Protein AF-A0A485M7D5-F1 (afdb_monomer_lite)

Radius of gyration: 43.06 Å; chains: 1; bounding box: 89×62×112 Å

InterPro domains:
  IPR012854 Copper amine oxidase-like, N-terminal [PF07833] (270-375)
  IPR036582 Copper amine oxidase-like, N-terminal domain superfamily [G3DSA:3.30.457.10] (289-365)
  IPR036582 Copper amine oxidase-like, N-terminal domain superfamily [SSF55383] (266-307)
  IPR036582 Copper amine oxidase-like, N-terminal domain superfamily [SSF55383] (311-369)

Organism: NCBI:txid1263854

Sequence (377 aa):
MAVSSGQEIPPELRELLVFFVEAVPGQYFTTSLINQRVTFSLDQEGLEDVLLQILQKIKNEDERFAELIAGLLAAYAPGEDKADIKREILDSLEKSIQDGSFNESEDEIQELLKNVTINQLSYEIPLLPGGESEFNLDLALDTGGGAAASEAEAWRGGVKVKALTSGPSDNRTGAYTIVFDIQDDKNLIIEGQVNGKYRQTDKDANSDFRVRVLANDSTGANTFLKLLLEGQSEVKAEQNLQINIPVLTETNSVNLVDYLKKPSGISVLVDGLPVYFDVEPFIKDDRTMVPLRNLAETFGCEVTWTEPGRIDLNREDISITMYIDNPVYTAGGIEKTLDVPPFIKDGRTMVPLRFIAEEFDCQVEYEETTETVFISR

Foldseek 3Di:
DDPPQDPDPPPLNVVLVVLLVVLQDCVQWDADPVQQKIKGKDFQVSVLSSVLSSLVSCLVPVLVNLLSVLVVVCVVDPPDDSVVSSVVSSVVSVVCVVVVVSPNDSVSSCVVCVFKGWHMWMWMDGNDAFAKIKTKTKMWGWPCPDPPNPPDWIKTWIKIKIKIWGGHPQWIKIKIKIWIWMDTPQFKIKTKMKIKIWIHHSFKIKMKMWIWIWIAGNVNPGTPDTDIDIDMDMDGDPPPPPPPPDDDDPVRDDDVVVVPPQDDAAWEDEANHTQDAPDDWDDDPNFTKGQPCSLLVVVVWDWDADPPFWIWTDDPQWTKIFGAPAQWIAIPNDIDGFPGGWHDDPNGTIGGPVVSLVSSVWDWDADPVSSYIYIYD

pLDDT: mean 87.75, std 13.01, range [25.27, 98.62]

Secondary structure (DSSP, 8-state):
----S--PPPHHHHHHHHHHHHTS-GGGEEEETTTTEEEEEE-HHHHHHHHHHHHHHHHHTHHHHHHHHHHHHHHHSTTS-HHHHHHHHHHHHHHHHHHT-S--SHHHHHHHHTTEEEEEEEEEEESSTTPPEEEEEEEEEE-TTSTTTTTSPPEEEEEEEEEEEES-TTEEEEEEEEEEEEEETTSEEEEEEEEEEEEEESSEEEEEEEEEEEEEETTSS-EEEEEEEEEEEEEE--TT-----PPP-TTT---HHHHH-PPSS-EEEETTEEPP-SS--EEETTEEEEEHHHHHHHTT-EEEEETTTEEEEEETTEEEEEETT--EEEETTEEEE-SS--EEETTEEEEEHHHHHHHTT-EEEEETTTTEEEEE-

Structure (mmCIF, N/CA/C/O backbone):
data_AF-A0A485M7D5-F1
#
_entry.id   AF-A0A485M7D5-F1
#
loop_
_atom_site.group_PDB
_atom_site.id
_atom_site.type_symbol
_atom_site.label_atom_id
_atom_site.label_alt_id
_atom_site.label_comp_id
_atom_site.label_asym_id
_atom_site.label_entity_id
_atom_site.label_seq_id
_atom_site.pdbx_PDB_ins_code
_atom_site.Cartn_x
_atom_site.Cartn_y
_atom_site.Cartn_z
_atom_site.occupancy
_atom_site.B_iso_or_equiv
_atom_site.auth_seq_id
_atom_site.auth_comp_id
_atom_site.auth_asym_id
_atom_site.auth_atom_id
_atom_site.pdbx_PDB_model_num
ATOM 1 N N . MET A 1 1 ? 12.740 -6.560 -7.962 1.00 30.94 1 MET A N 1
ATOM 2 C CA . MET A 1 1 ? 11.500 -5.776 -7.792 1.00 30.94 1 MET A CA 1
ATOM 3 C C . MET A 1 1 ? 11.787 -4.383 -8.300 1.00 30.94 1 MET A C 1
ATOM 5 O O . MET A 1 1 ? 12.737 -3.774 -7.826 1.00 30.94 1 MET A O 1
ATOM 9 N N . ALA A 1 2 ? 11.079 -3.963 -9.346 1.00 25.27 2 ALA A N 1
ATOM 10 C CA . ALA A 1 2 ? 11.296 -2.678 -9.991 1.00 25.27 2 ALA A CA 1
ATOM 11 C C . ALA A 1 2 ? 11.008 -1.544 -9.001 1.00 25.27 2 ALA A C 1
ATOM 13 O O . ALA A 1 2 ? 9.957 -1.523 -8.365 1.00 25.27 2 ALA A O 1
ATOM 14 N N . VAL A 1 3 ? 11.960 -0.624 -8.873 1.00 30.22 3 VAL A N 1
ATOM 15 C CA . VAL A 1 3 ? 11.760 0.671 -8.227 1.00 30.22 3 VAL A CA 1
ATOM 16 C C . VAL A 1 3 ? 10.792 1.437 -9.125 1.00 30.22 3 VAL A C 1
ATOM 18 O O . VAL A 1 3 ? 11.194 1.977 -10.153 1.00 30.22 3 VAL A O 1
ATOM 21 N N . SER A 1 4 ? 9.500 1.416 -8.800 1.00 32.56 4 SER A N 1
ATOM 22 C CA . SER A 1 4 ? 8.527 2.277 -9.464 1.00 32.56 4 SER A CA 1
ATOM 23 C C . SER A 1 4 ? 8.805 3.711 -9.026 1.00 32.56 4 SER A C 1
ATOM 25 O O . SER A 1 4 ? 8.517 4.097 -7.891 1.00 32.56 4 SER A O 1
ATOM 27 N N . SER A 1 5 ? 9.408 4.482 -9.926 1.00 35.56 5 SER A N 1
ATOM 28 C CA . SER A 1 5 ? 9.429 5.940 -9.898 1.00 35.56 5 SER A CA 1
ATOM 29 C C . SER A 1 5 ? 8.033 6.460 -9.553 1.00 35.56 5 SER A C 1
ATOM 31 O O . SER A 1 5 ? 7.108 6.211 -10.318 1.00 35.56 5 SER A O 1
ATOM 33 N N . GLY A 1 6 ? 7.885 7.121 -8.401 1.00 44.31 6 GLY A N 1
ATOM 34 C CA . GLY A 1 6 ? 6.655 7.797 -7.983 1.00 44.31 6 GLY A CA 1
ATOM 35 C C . GLY A 1 6 ? 5.391 6.950 -8.132 1.00 44.31 6 GLY A C 1
ATOM 36 O O . GLY A 1 6 ? 4.642 7.141 -9.084 1.00 44.31 6 GLY A O 1
ATOM 37 N N . GLN A 1 7 ? 5.106 6.054 -7.183 1.00 47.12 7 GLN A N 1
ATOM 38 C CA . GLN A 1 7 ? 3.727 5.589 -7.012 1.00 47.12 7 GLN A CA 1
ATOM 39 C C . GLN A 1 7 ? 2.888 6.772 -6.520 1.00 47.12 7 GLN A C 1
ATOM 41 O O . GLN A 1 7 ? 2.667 6.960 -5.325 1.00 47.12 7 GLN A O 1
ATOM 46 N N . GLU A 1 8 ? 2.460 7.616 -7.456 1.00 60.25 8 GLU A N 1
ATOM 47 C CA . GLU A 1 8 ? 1.263 8.405 -7.248 1.00 60.25 8 GLU A CA 1
ATOM 48 C C . GLU A 1 8 ? 0.130 7.432 -6.930 1.00 60.25 8 GLU A C 1
ATOM 50 O O . GLU A 1 8 ? 0.004 6.379 -7.558 1.00 60.25 8 GLU A O 1
ATOM 55 N N . ILE A 1 9 ? -0.677 7.782 -5.928 1.00 69.75 9 ILE A N 1
ATOM 56 C CA . ILE A 1 9 ? -1.937 7.091 -5.657 1.00 69.75 9 ILE A CA 1
ATOM 57 C C . ILE A 1 9 ? -2.686 7.010 -6.996 1.00 69.75 9 ILE A C 1
ATOM 59 O O . ILE A 1 9 ? -2.906 8.082 -7.586 1.00 69.75 9 ILE A O 1
ATOM 63 N N . PRO A 1 10 ? -3.037 5.796 -7.476 1.00 80.50 10 PRO A N 1
ATOM 64 C CA . PRO A 1 10 ? -3.743 5.625 -8.737 1.00 80.50 10 PRO A CA 1
ATOM 65 C C . PRO A 1 10 ? -4.962 6.547 -8.793 1.00 80.50 10 PRO A C 1
ATOM 67 O O . PRO A 1 10 ? -5.616 6.726 -7.757 1.00 80.50 10 PRO A O 1
ATOM 70 N N . PRO A 1 11 ? -5.277 7.144 -9.953 1.00 84.81 11 PRO A N 1
ATOM 71 C CA . PRO A 1 11 ? -6.427 8.033 -10.086 1.00 84.81 11 PRO A CA 1
ATOM 72 C C . PRO A 1 11 ? -7.719 7.418 -9.536 1.00 84.81 11 PRO A C 1
ATOM 74 O O . PRO A 1 11 ? -8.455 8.083 -8.818 1.00 84.81 11 PRO A O 1
ATOM 77 N N . GLU A 1 12 ? -7.942 6.127 -9.773 1.00 85.81 12 GLU A N 1
ATOM 78 C CA . GLU A 1 12 ? -9.115 5.383 -9.311 1.00 85.81 12 GLU A CA 1
ATOM 79 C C . GLU A 1 12 ? -9.187 5.329 -7.779 1.00 85.81 12 GLU A C 1
ATOM 81 O O . GLU A 1 12 ? -10.236 5.587 -7.188 1.00 85.81 12 GLU A O 1
ATOM 86 N N . LEU A 1 13 ? -8.054 5.064 -7.116 1.00 88.06 13 LEU A N 1
ATOM 87 C CA . LEU A 1 13 ? -7.975 5.062 -5.655 1.00 88.06 13 LEU A CA 1
ATOM 88 C C . LEU A 1 13 ? -8.154 6.476 -5.088 1.00 88.06 13 LEU A C 1
ATOM 90 O O . LEU A 1 13 ? -8.776 6.650 -4.044 1.00 88.06 13 LEU A O 1
ATOM 94 N N . ARG A 1 14 ? -7.638 7.499 -5.777 1.00 89.62 14 ARG A N 1
ATOM 95 C CA . ARG A 1 14 ? -7.794 8.902 -5.376 1.00 89.62 14 ARG A CA 1
ATOM 96 C C . ARG A 1 14 ? -9.259 9.329 -5.399 1.00 89.62 14 ARG A C 1
ATOM 98 O O . ARG A 1 14 ? -9.724 9.894 -4.416 1.00 89.62 14 ARG A O 1
ATOM 105 N N . GLU A 1 15 ? -9.976 9.041 -6.479 1.00 92.31 15 GLU A N 1
ATOM 106 C CA . GLU A 1 15 ? -11.398 9.381 -6.604 1.00 92.31 15 GLU A CA 1
ATOM 107 C C . GLU A 1 15 ? -12.261 8.622 -5.585 1.00 92.31 15 GLU A C 1
ATOM 109 O O . GLU A 1 15 ? -13.175 9.200 -4.996 1.00 92.31 15 GLU A O 1
ATOM 114 N N . LEU A 1 16 ? -11.932 7.357 -5.294 1.00 94.25 16 LEU A N 1
ATOM 115 C CA . LEU A 1 16 ? -12.602 6.598 -4.236 1.00 94.25 16 LEU A CA 1
ATOM 116 C C . LEU A 1 16 ? -12.363 7.205 -2.842 1.00 94.25 16 LEU A C 1
ATOM 118 O O . LEU A 1 16 ? -13.292 7.323 -2.046 1.00 94.25 16 LEU A O 1
ATOM 122 N N . LEU A 1 17 ? -11.135 7.639 -2.543 1.00 92.25 17 LEU A N 1
ATOM 123 C CA . LEU A 1 17 ? -10.840 8.338 -1.289 1.00 92.25 17 LEU A CA 1
ATOM 124 C C . LEU A 1 17 ? -11.598 9.666 -1.191 1.00 92.25 17 LEU A C 1
ATOM 126 O O . LEU A 1 17 ? -12.118 9.984 -0.126 1.00 92.25 17 LEU A O 1
ATOM 130 N N . VAL A 1 18 ? -11.702 10.419 -2.291 1.00 94.31 18 VAL A N 1
ATOM 131 C CA . VAL A 1 18 ? -12.510 11.647 -2.345 1.00 94.31 18 VAL A CA 1
ATOM 132 C C . VAL A 1 18 ? -13.977 11.338 -2.045 1.00 94.31 18 VAL A C 1
ATOM 134 O O . VAL A 1 18 ? -14.566 12.016 -1.209 1.00 94.31 18 VAL A O 1
ATOM 137 N N . PHE A 1 19 ? -14.543 10.280 -2.634 1.00 96.62 19 PHE A N 1
ATOM 138 C CA . PHE A 1 19 ? -15.914 9.846 -2.351 1.00 96.62 19 PHE A CA 1
ATOM 139 C C . PHE A 1 19 ? -16.151 9.583 -0.854 1.00 96.62 19 PHE A C 1
ATOM 141 O O . PHE A 1 19 ? -17.161 10.026 -0.312 1.00 96.62 19 PHE A O 1
ATOM 148 N N . PHE A 1 20 ? -15.219 8.922 -0.160 1.00 94.75 20 PHE A N 1
ATOM 149 C CA . PHE A 1 20 ? -15.346 8.698 1.284 1.00 94.75 20 PHE A CA 1
ATOM 150 C C . PHE A 1 20 ? -15.142 9.971 2.109 1.00 94.75 20 PHE A C 1
ATOM 152 O O . PHE A 1 20 ? -15.883 10.202 3.059 1.00 94.75 20 PHE A O 1
ATOM 159 N N . VAL A 1 21 ? -14.182 10.825 1.744 1.00 93.50 21 VAL A N 1
ATOM 160 C CA . VAL A 1 21 ? -13.937 12.097 2.446 1.00 93.50 21 VAL A CA 1
ATOM 161 C C . VAL A 1 21 ? -15.130 13.046 2.318 1.00 93.50 21 VAL A C 1
ATOM 163 O O . VAL A 1 21 ? -15.457 13.735 3.279 1.00 93.50 21 VAL A O 1
ATOM 166 N N . GLU A 1 22 ? -15.821 13.056 1.175 1.00 95.31 22 GLU A N 1
ATOM 167 C CA . GLU A 1 22 ? -17.064 13.817 0.979 1.00 95.31 22 GLU A CA 1
ATOM 168 C C . GLU A 1 22 ? -18.183 13.415 1.954 1.00 95.31 22 GLU A C 1
ATOM 170 O O . GLU A 1 22 ? -19.065 14.229 2.221 1.00 95.31 22 GLU A O 1
ATOM 175 N N . ALA A 1 23 ? -18.171 12.178 2.462 1.00 95.44 23 ALA A N 1
ATOM 176 C CA . ALA A 1 23 ? -19.153 11.701 3.434 1.00 95.44 23 ALA A CA 1
ATOM 177 C C . ALA A 1 23 ? -18.839 12.151 4.869 1.00 95.44 23 ALA A C 1
ATOM 179 O O . ALA A 1 23 ? -19.713 12.090 5.726 1.00 95.44 23 ALA A O 1
ATOM 180 N N . VAL A 1 24 ? -17.611 12.597 5.154 1.00 95.75 24 VAL A N 1
ATOM 181 C CA . VAL A 1 24 ? -17.191 12.953 6.513 1.00 95.75 24 VAL A CA 1
ATOM 182 C C . VAL A 1 24 ? -17.796 14.305 6.911 1.00 95.75 24 VAL A C 1
ATOM 184 O O . VAL A 1 24 ? -17.495 15.321 6.273 1.00 95.75 24 VAL A O 1
ATOM 187 N N . PRO A 1 25 ? -18.592 14.381 7.995 1.00 94.75 25 PRO A N 1
ATOM 188 C CA . PRO A 1 25 ? -19.154 15.644 8.456 1.00 94.75 25 PRO A CA 1
ATOM 189 C C . PRO A 1 25 ? -18.083 16.684 8.797 1.00 94.75 25 PRO A C 1
ATOM 191 O O . PRO A 1 25 ? -17.085 16.403 9.462 1.00 94.75 25 PRO A O 1
ATOM 194 N N . GLY A 1 26 ? -18.331 17.936 8.402 1.00 93.75 26 GLY A N 1
ATOM 195 C CA . GLY A 1 26 ? -17.381 19.039 8.593 1.00 93.75 26 GLY A CA 1
ATOM 196 C C . GLY A 1 26 ? -16.982 19.300 10.051 1.00 93.75 26 GLY A C 1
ATOM 197 O O . GLY A 1 26 ? -15.924 19.870 10.292 1.00 93.75 26 GLY A O 1
ATOM 198 N N . GLN A 1 27 ? -17.792 18.863 11.022 1.00 94.81 27 GLN A N 1
ATOM 199 C CA . GLN A 1 27 ? -17.518 19.022 12.456 1.00 94.81 27 GLN A CA 1
ATOM 200 C C . GLN A 1 27 ? -16.266 18.273 12.933 1.00 94.81 27 GLN A C 1
ATOM 202 O O . GLN A 1 27 ? -15.655 18.679 13.918 1.00 94.81 27 GLN A O 1
ATOM 207 N N . TYR A 1 28 ? -15.852 17.229 12.209 1.00 95.94 28 TYR A N 1
ATOM 208 C CA . TYR A 1 28 ? -14.642 16.459 12.509 1.00 95.94 28 TYR A CA 1
ATOM 209 C C . TYR A 1 28 ? -13.368 17.105 11.959 1.00 95.94 28 TYR A C 1
ATOM 211 O O . TYR A 1 28 ? -12.268 16.606 12.199 1.00 95.94 28 TYR A O 1
ATOM 219 N N . PHE A 1 29 ? -13.499 18.231 11.251 1.00 94.88 29 PHE A N 1
ATOM 220 C CA . PHE A 1 29 ? -12.386 19.038 10.776 1.00 94.88 29 PHE A CA 1
ATOM 221 C C . PHE A 1 29 ? -12.318 20.356 11.539 1.00 94.88 29 PHE A C 1
ATOM 223 O O . PHE A 1 29 ? -13.269 21.133 11.599 1.00 94.88 29 PHE A O 1
ATOM 230 N N . THR A 1 30 ? -11.140 20.666 12.063 1.00 93.62 30 THR A N 1
ATOM 231 C CA . THR A 1 30 ? -10.853 21.961 12.678 1.00 93.62 30 THR A CA 1
ATOM 232 C C . THR A 1 30 ? -9.714 22.639 11.936 1.00 93.62 30 THR A C 1
ATOM 234 O O . THR A 1 30 ? -8.762 21.999 11.498 1.00 93.62 30 THR A O 1
ATOM 237 N N . THR A 1 31 ? -9.813 23.955 11.754 1.00 92.69 31 THR A N 1
ATOM 238 C CA . THR A 1 31 ? -8.744 24.759 11.153 1.00 92.69 31 THR A CA 1
ATOM 239 C C . THR A 1 31 ? -8.279 25.795 12.160 1.00 92.69 31 THR A C 1
ATOM 241 O O . THR A 1 31 ? -9.057 26.630 12.616 1.00 92.69 31 THR A O 1
ATOM 244 N N . SER A 1 32 ? -6.991 25.774 12.485 1.00 87.31 32 SER A N 1
ATOM 245 C CA . SER A 1 32 ? -6.357 26.778 13.330 1.00 87.31 32 SER A CA 1
ATOM 246 C C . SER A 1 32 ? -5.472 27.676 12.471 1.00 87.31 32 SER A C 1
ATOM 248 O O . SER A 1 32 ? -4.397 27.264 12.038 1.00 87.31 32 SER A O 1
ATOM 250 N N . LEU A 1 33 ? -5.881 28.934 12.288 1.00 85.69 33 LEU A N 1
ATOM 251 C CA . LEU A 1 33 ? -5.081 29.941 11.576 1.00 85.69 33 LEU A CA 1
ATOM 252 C C . LEU A 1 33 ? -3.846 30.393 12.372 1.00 85.69 33 LEU A C 1
ATOM 254 O O . LEU A 1 33 ? -2.847 30.774 11.773 1.00 85.69 33 LEU A O 1
ATOM 258 N N . ILE A 1 34 ? -3.895 30.325 13.708 1.00 81.31 34 ILE A N 1
ATOM 259 C CA . ILE A 1 34 ? -2.766 30.688 14.584 1.00 81.31 34 ILE A CA 1
ATOM 260 C C . ILE A 1 34 ? -1.639 29.665 14.419 1.00 81.31 34 ILE A C 1
ATOM 262 O O . ILE A 1 34 ? -0.507 30.026 14.110 1.00 81.31 34 ILE A O 1
ATOM 266 N N . ASN A 1 35 ? -1.978 28.382 14.560 1.00 79.44 35 ASN A N 1
ATOM 267 C CA . ASN A 1 35 ? -1.026 27.277 14.405 1.00 79.44 35 ASN A CA 1
ATOM 268 C C . ASN A 1 35 ? -0.817 26.853 12.940 1.00 79.44 35 ASN A C 1
ATOM 270 O O . ASN A 1 35 ? -0.003 25.976 12.681 1.00 79.44 35 ASN A O 1
ATOM 274 N N . GLN A 1 36 ? -1.550 27.460 12.000 1.00 89.19 36 GLN A N 1
ATOM 275 C CA . GLN A 1 36 ? -1.544 27.160 10.565 1.00 89.19 36 GLN A CA 1
ATOM 276 C C . GLN A 1 36 ? -1.719 25.665 10.252 1.00 89.19 36 GLN A C 1
ATOM 278 O O . GLN A 1 36 ? -0.947 25.088 9.487 1.00 89.19 36 GLN A O 1
ATOM 283 N N . ARG A 1 37 ? -2.727 25.031 10.859 1.00 90.88 37 ARG A N 1
ATOM 284 C CA . ARG A 1 37 ? -2.991 23.588 10.740 1.00 90.88 37 ARG A CA 1
ATOM 285 C C . ARG A 1 37 ? -4.462 23.293 10.479 1.00 90.88 37 ARG A C 1
ATOM 287 O O . ARG A 1 37 ? -5.333 24.027 10.954 1.00 90.88 37 ARG A O 1
ATOM 294 N N . VAL A 1 38 ? -4.704 22.199 9.766 1.00 93.69 38 VAL A N 1
ATOM 295 C CA . VAL A 1 38 ? -5.996 21.513 9.680 1.00 93.69 38 VAL A CA 1
ATOM 296 C C . VAL A 1 38 ? -5.872 20.209 10.453 1.00 93.69 38 VAL A C 1
ATOM 298 O O . VAL A 1 38 ? -4.918 19.464 10.239 1.00 93.69 38 VAL A O 1
ATOM 301 N N . THR A 1 39 ? -6.829 19.937 11.330 1.00 94.94 39 THR A N 1
ATOM 302 C CA . THR A 1 39 ? -6.888 18.707 12.117 1.00 94.94 39 THR A CA 1
ATOM 303 C C . THR A 1 39 ? -8.189 17.991 11.810 1.00 94.94 39 THR A C 1
ATOM 305 O O . THR A 1 39 ? -9.265 18.549 12.015 1.00 94.94 39 THR A O 1
ATOM 308 N N . PHE A 1 40 ? -8.076 16.756 11.342 1.00 96.00 40 PHE A N 1
ATOM 309 C CA . PHE A 1 40 ? -9.155 15.779 11.348 1.00 96.00 40 PHE A CA 1
ATOM 310 C C . PHE A 1 40 ? -9.090 14.989 12.656 1.00 96.00 40 PHE A C 1
ATOM 312 O O . PHE A 1 40 ? -7.995 14.576 13.045 1.00 96.00 40 PHE A O 1
ATOM 319 N N . SER A 1 41 ? -10.215 14.794 13.343 1.00 96.62 41 SER A N 1
ATOM 320 C CA . SER A 1 41 ? -10.257 14.010 14.581 1.00 96.62 41 SER A CA 1
ATOM 321 C C . SER A 1 41 ? -11.582 13.275 14.741 1.00 96.62 41 SER A C 1
ATOM 323 O O . SER A 1 41 ? -12.635 13.894 14.625 1.00 96.62 41 SER A O 1
ATOM 325 N N . LEU A 1 42 ? -11.510 11.989 15.081 1.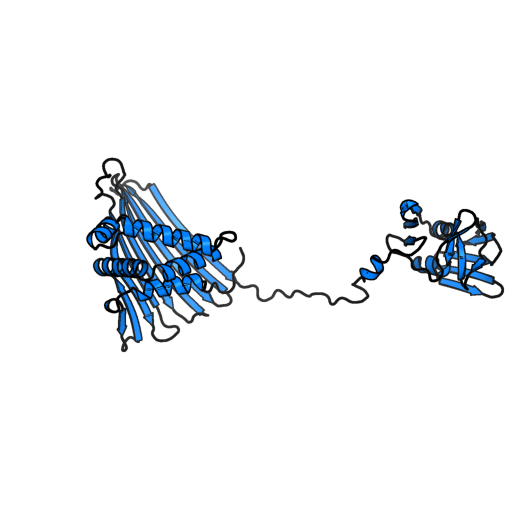00 96.31 42 LEU A N 1
ATOM 326 C CA . LEU A 1 42 ? -12.636 11.129 15.435 1.00 96.31 42 LEU A CA 1
ATOM 327 C C . LEU A 1 42 ? -12.390 10.454 16.789 1.00 96.31 42 LEU A C 1
ATOM 329 O O . LEU A 1 42 ? -11.272 10.030 17.100 1.00 96.31 42 LEU A O 1
ATOM 333 N N . ASP A 1 43 ? -13.458 10.345 17.564 1.00 94.75 43 ASP A N 1
ATOM 334 C CA . ASP A 1 43 ? -13.629 9.396 18.661 1.00 94.75 43 ASP A CA 1
ATOM 335 C C . ASP A 1 43 ? -14.591 8.276 18.215 1.00 94.75 43 ASP A C 1
ATOM 337 O O . ASP A 1 43 ? -14.869 8.127 17.022 1.00 94.75 43 ASP A O 1
ATOM 341 N N . GLN A 1 44 ? -15.068 7.460 19.155 1.00 95.25 44 GLN A N 1
ATOM 342 C CA . GLN A 1 44 ? -15.985 6.358 18.864 1.00 95.25 44 GLN A CA 1
ATOM 343 C C . GLN A 1 44 ? -17.293 6.837 18.214 1.00 95.25 44 GLN A C 1
ATOM 345 O O . GLN A 1 44 ? -17.664 6.329 17.158 1.00 95.25 44 GLN A O 1
ATOM 350 N N . GLU A 1 45 ? -17.954 7.840 18.801 1.00 94.62 45 GLU A N 1
ATOM 351 C CA . GLU A 1 45 ? -19.196 8.410 18.258 1.00 94.62 45 GLU A CA 1
ATOM 352 C C . GLU A 1 45 ? -18.950 9.017 16.869 1.00 94.62 45 GLU A C 1
ATOM 354 O O . GLU A 1 45 ? -19.750 8.851 15.950 1.00 94.62 45 GLU A O 1
ATOM 359 N N . GLY A 1 46 ? -17.799 9.673 16.683 1.00 94.88 46 GLY A N 1
ATOM 360 C CA . GLY A 1 46 ? -17.389 10.202 15.390 1.00 94.88 46 GLY A CA 1
ATOM 361 C C . GLY A 1 46 ? -17.177 9.137 14.317 1.00 94.88 46 GLY A C 1
ATOM 362 O O . GLY A 1 46 ? -17.551 9.357 13.166 1.00 94.88 46 GLY A O 1
ATOM 363 N N . LEU A 1 47 ? -16.600 7.984 14.665 1.00 94.75 47 LEU A N 1
ATOM 364 C CA . LEU A 1 47 ? -16.491 6.863 13.731 1.00 94.75 47 LEU A CA 1
ATOM 365 C C . LEU A 1 47 ? -17.877 6.334 13.34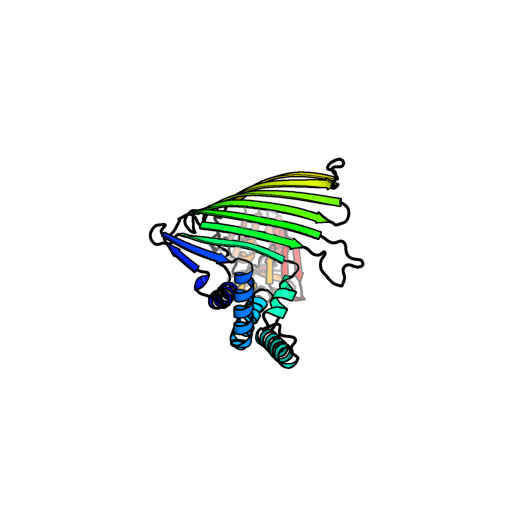2 1.00 94.75 47 LEU A C 1
ATOM 367 O O . LEU A 1 47 ? -18.111 6.093 12.159 1.00 94.75 47 LEU A O 1
ATOM 371 N N . GLU A 1 48 ? -18.763 6.141 14.319 1.00 94.94 48 GLU A N 1
ATOM 372 C CA . GLU A 1 48 ? -20.122 5.635 14.099 1.00 94.94 48 GLU A CA 1
ATOM 373 C C . GLU A 1 48 ? -20.908 6.545 13.147 1.00 94.94 48 GLU A C 1
ATOM 375 O O . GLU A 1 48 ? -21.448 6.060 12.149 1.00 94.94 48 GLU A O 1
ATOM 380 N N . ASP A 1 49 ? -20.880 7.863 13.380 1.00 95.38 49 ASP A N 1
ATOM 381 C CA . ASP A 1 49 ? -21.503 8.847 12.487 1.00 95.38 49 ASP A CA 1
ATOM 382 C C . ASP A 1 49 ? -20.878 8.803 11.087 1.00 95.38 49 ASP A C 1
ATOM 384 O O . ASP A 1 49 ? -21.586 8.663 10.093 1.00 95.38 49 ASP A O 1
ATOM 388 N N . VAL A 1 50 ? -19.546 8.834 10.971 1.00 95.38 50 VAL A N 1
ATOM 389 C CA . VAL A 1 50 ? -18.874 8.798 9.659 1.00 95.38 50 VAL A CA 1
ATOM 390 C C . VAL A 1 50 ? -19.208 7.527 8.875 1.00 95.38 50 VAL A C 1
ATOM 392 O O . VAL A 1 50 ? -19.468 7.610 7.674 1.00 95.38 50 VAL A O 1
ATOM 395 N N . LEU A 1 51 ? -19.226 6.357 9.518 1.00 94.88 51 LEU A N 1
ATOM 396 C CA . LEU A 1 51 ? -19.615 5.109 8.857 1.00 94.88 51 LEU A CA 1
ATOM 397 C C . LEU A 1 51 ? -21.071 5.156 8.395 1.00 94.88 51 LEU A C 1
ATOM 399 O O . LEU A 1 51 ? -21.350 4.764 7.260 1.00 94.88 51 LEU A O 1
ATOM 403 N N . LEU A 1 52 ? -21.973 5.693 9.220 1.00 94.88 52 LEU A N 1
ATOM 404 C CA . LEU A 1 52 ? -23.369 5.894 8.847 1.00 94.88 52 LEU A CA 1
ATOM 405 C C . LEU A 1 52 ? -23.488 6.805 7.618 1.00 94.88 52 LEU A C 1
ATOM 407 O O . LEU A 1 52 ? -24.175 6.448 6.660 1.00 94.88 52 LEU A O 1
ATOM 411 N N . GLN A 1 53 ? -22.775 7.937 7.593 1.00 95.69 53 GLN A N 1
ATOM 412 C CA . GLN A 1 53 ? -22.768 8.848 6.443 1.00 95.69 53 GLN A CA 1
ATOM 413 C C . GLN A 1 53 ? -22.202 8.185 5.182 1.00 95.69 53 GLN A C 1
ATOM 415 O O . GLN A 1 53 ? -22.737 8.382 4.089 1.00 95.69 53 GLN A O 1
ATOM 420 N N . ILE A 1 54 ? -21.140 7.381 5.308 1.00 96.31 54 ILE A N 1
ATOM 421 C CA . ILE A 1 54 ? -20.565 6.633 4.182 1.00 96.31 54 ILE A CA 1
ATOM 422 C C . ILE A 1 54 ? -21.592 5.647 3.622 1.00 96.31 54 ILE A C 1
ATOM 424 O O . ILE A 1 54 ? -21.805 5.620 2.412 1.00 96.31 54 ILE A O 1
ATOM 428 N N . LEU A 1 55 ? -22.254 4.868 4.479 1.00 95.00 55 LEU A N 1
ATOM 429 C CA . LEU A 1 55 ? -23.258 3.885 4.068 1.00 95.00 55 LEU A CA 1
ATOM 430 C C . LEU A 1 55 ? -24.464 4.561 3.403 1.00 95.00 55 LEU A C 1
ATOM 432 O O . LEU A 1 55 ? -24.889 4.148 2.322 1.00 95.00 55 LEU A O 1
ATOM 436 N N . GLN A 1 56 ? -24.949 5.667 3.970 1.00 93.56 56 GLN A N 1
ATOM 437 C CA . GLN A 1 56 ? -26.006 6.475 3.360 1.00 93.56 56 GLN A CA 1
ATOM 438 C C . GLN A 1 56 ? -25.578 7.050 2.004 1.00 93.56 56 GLN A C 1
ATOM 440 O O . GLN A 1 56 ? -26.363 7.039 1.055 1.00 93.56 56 GLN A O 1
ATOM 445 N N . LYS A 1 57 ? -24.333 7.521 1.868 1.00 96.38 57 LYS A N 1
ATOM 446 C CA . LYS A 1 57 ? -23.801 8.010 0.590 1.00 96.38 57 LYS A CA 1
ATOM 447 C C . LYS A 1 57 ? -23.684 6.887 -0.440 1.00 96.38 57 LYS A C 1
ATOM 449 O O . LYS A 1 57 ? -24.071 7.106 -1.580 1.00 96.38 57 LYS A O 1
ATOM 454 N N . ILE A 1 58 ? -23.219 5.695 -0.056 1.00 96.56 58 ILE A N 1
ATOM 455 C CA . ILE A 1 58 ? -23.173 4.515 -0.940 1.00 96.56 58 ILE A CA 1
ATOM 456 C C . ILE A 1 58 ? -24.571 4.181 -1.456 1.00 96.56 58 ILE A C 1
ATOM 458 O O . ILE A 1 58 ? -24.734 3.955 -2.647 1.00 96.56 58 ILE A O 1
ATOM 462 N N . LYS A 1 59 ? -25.583 4.200 -0.586 1.00 94.31 59 LYS A N 1
ATOM 463 C CA . LYS A 1 59 ? -26.974 3.947 -0.975 1.00 94.31 59 LYS A CA 1
ATOM 464 C C . LYS A 1 59 ? -27.545 5.028 -1.901 1.00 94.31 59 LYS A C 1
ATOM 466 O O . LYS A 1 59 ? -28.302 4.714 -2.811 1.00 94.31 59 LYS A O 1
ATOM 471 N N . ASN A 1 60 ? -27.213 6.298 -1.665 1.00 95.69 60 ASN A N 1
ATOM 472 C CA . ASN A 1 60 ? -27.745 7.431 -2.434 1.00 95.69 60 ASN A CA 1
ATOM 473 C C . ASN A 1 60 ? -26.992 7.695 -3.752 1.00 95.69 60 ASN A C 1
ATOM 475 O O . ASN A 1 60 ? -27.546 8.306 -4.664 1.00 95.69 60 ASN A O 1
ATOM 479 N N . GLU A 1 61 ? -25.727 7.284 -3.835 1.00 97.31 61 GLU A N 1
ATOM 480 C CA . GLU A 1 61 ? -24.831 7.450 -4.984 1.00 97.31 61 GLU A CA 1
ATOM 481 C C . GLU A 1 61 ? -24.277 6.088 -5.452 1.00 97.31 61 GLU A C 1
ATOM 483 O O . GLU A 1 61 ? -23.101 5.972 -5.808 1.00 97.31 61 GLU A O 1
ATOM 488 N N . ASP A 1 62 ? -25.124 5.059 -5.453 1.00 96.31 62 ASP A N 1
ATOM 489 C CA . ASP A 1 62 ? -24.809 3.663 -5.792 1.00 96.31 62 ASP A CA 1
ATOM 490 C C . ASP A 1 62 ? -24.109 3.507 -7.152 1.00 96.31 62 ASP A C 1
ATOM 492 O O . ASP A 1 62 ? -23.078 2.844 -7.251 1.00 96.31 62 ASP A O 1
ATOM 496 N N . GLU A 1 63 ? -24.589 4.197 -8.185 1.00 97.44 63 GLU A N 1
ATOM 497 C CA . GLU A 1 63 ? -23.994 4.233 -9.524 1.00 97.44 63 GLU A CA 1
ATOM 498 C C . GLU A 1 63 ? -22.570 4.797 -9.524 1.00 97.44 63 GLU A C 1
ATOM 500 O O . GLU A 1 63 ? -21.674 4.249 -10.176 1.00 97.44 63 GLU A O 1
ATOM 505 N N . ARG A 1 64 ? -22.340 5.891 -8.783 1.00 97.06 64 ARG A N 1
ATOM 506 C CA . ARG A 1 64 ? -21.012 6.511 -8.666 1.00 97.06 64 ARG A CA 1
ATOM 507 C C . ARG A 1 64 ? -20.081 5.601 -7.874 1.00 97.06 64 ARG A C 1
ATOM 509 O O . ARG A 1 64 ? -18.938 5.412 -8.280 1.00 97.06 64 ARG A O 1
ATOM 516 N N . PHE A 1 65 ? -20.561 5.023 -6.777 1.00 97.00 65 PHE A N 1
ATOM 517 C CA . PHE A 1 65 ? -19.791 4.084 -5.970 1.00 97.00 65 PHE A CA 1
ATOM 518 C C . PHE A 1 65 ? -19.399 2.835 -6.774 1.00 97.00 65 PHE A C 1
ATOM 520 O O . PHE A 1 65 ? -18.218 2.490 -6.830 1.00 97.00 65 PHE A O 1
ATOM 527 N N . ALA A 1 66 ? -20.352 2.206 -7.466 1.00 96.88 66 ALA A N 1
ATOM 528 C CA . ALA A 1 66 ? -20.103 1.034 -8.300 1.00 96.88 66 ALA A CA 1
ATOM 529 C C . ALA A 1 66 ? -19.115 1.337 -9.437 1.00 96.88 66 ALA A C 1
ATOM 531 O O . ALA A 1 66 ? -18.221 0.536 -9.702 1.00 96.88 66 ALA A O 1
ATOM 532 N N . GLU A 1 67 ? -19.213 2.511 -10.069 1.00 95.88 67 GLU A N 1
ATOM 533 C CA . GLU A 1 67 ? -18.262 2.963 -11.091 1.00 95.88 67 GLU A CA 1
ATOM 534 C C . GLU A 1 67 ? -16.830 3.097 -10.544 1.00 95.88 67 GLU A C 1
ATOM 536 O O . GLU A 1 67 ? -15.875 2.664 -11.197 1.00 95.88 67 GLU A O 1
ATOM 541 N N . LEU A 1 68 ? -16.680 3.677 -9.347 1.00 95.25 68 LEU A N 1
ATOM 542 C CA . LEU A 1 68 ? -15.386 3.867 -8.687 1.00 95.25 68 LEU A CA 1
ATOM 543 C C . LEU A 1 68 ? -14.749 2.529 -8.297 1.00 95.25 68 LEU A C 1
ATOM 545 O O . LEU A 1 68 ? -13.579 2.297 -8.605 1.00 95.25 68 LEU A O 1
ATOM 549 N N . ILE A 1 69 ? -15.514 1.632 -7.669 1.00 94.62 69 ILE A N 1
ATOM 550 C CA . ILE A 1 69 ? -15.027 0.305 -7.273 1.00 94.62 69 ILE A CA 1
ATOM 551 C C . ILE A 1 69 ? -14.695 -0.544 -8.504 1.00 94.62 69 ILE A C 1
ATOM 553 O O . ILE A 1 69 ? -13.621 -1.140 -8.550 1.00 94.62 69 ILE A O 1
ATOM 557 N N . ALA A 1 70 ? -15.552 -0.558 -9.528 1.00 94.19 70 ALA A N 1
ATOM 558 C CA . ALA A 1 70 ? -15.281 -1.289 -10.764 1.00 94.19 70 ALA A CA 1
ATOM 559 C C . ALA A 1 70 ? -14.038 -0.751 -11.486 1.00 94.19 70 ALA A C 1
ATOM 561 O O . ALA A 1 70 ? -13.231 -1.528 -11.991 1.00 94.19 70 ALA A O 1
ATOM 562 N N . GLY A 1 71 ? -13.852 0.575 -11.505 1.00 91.50 71 GLY A N 1
ATOM 563 C CA . GLY A 1 71 ? -12.642 1.205 -12.033 1.00 91.50 71 GLY A CA 1
ATOM 564 C C . GLY A 1 71 ? -11.386 0.764 -11.284 1.00 91.50 71 GLY A C 1
ATOM 565 O O . GLY A 1 71 ? -10.410 0.364 -11.916 1.00 91.50 71 GLY A O 1
ATOM 566 N N . LEU A 1 72 ? -11.438 0.776 -9.950 1.00 90.75 72 LEU A N 1
ATOM 567 C CA . LEU A 1 72 ? -10.332 0.330 -9.109 1.00 90.75 72 LEU A CA 1
ATOM 568 C C . LEU A 1 72 ? -10.010 -1.153 -9.341 1.00 90.75 72 LEU A C 1
ATOM 570 O O . LEU A 1 72 ? -8.857 -1.489 -9.591 1.00 90.75 72 LEU A O 1
ATOM 574 N N . LEU A 1 73 ? -11.005 -2.042 -9.295 1.00 89.94 73 LEU A N 1
ATOM 575 C CA . LEU A 1 73 ? -10.798 -3.483 -9.466 1.00 89.94 73 LEU A CA 1
ATOM 576 C C . LEU A 1 73 ? -10.248 -3.821 -10.856 1.00 89.94 73 LEU A C 1
ATOM 578 O O . LEU A 1 73 ? -9.256 -4.542 -10.955 1.00 89.94 73 LEU A O 1
ATOM 582 N N . ALA A 1 74 ? -10.800 -3.226 -11.917 1.00 88.31 74 ALA A N 1
ATOM 583 C CA . ALA A 1 74 ? -10.315 -3.429 -13.281 1.00 88.31 74 ALA A CA 1
ATOM 584 C C . ALA A 1 74 ? -8.856 -2.965 -13.474 1.00 88.31 74 ALA A C 1
ATOM 586 O O . ALA A 1 74 ? -8.124 -3.550 -14.274 1.00 88.31 74 ALA A O 1
ATOM 587 N N . ALA A 1 75 ? -8.400 -1.952 -12.725 1.00 85.44 75 ALA A N 1
ATOM 588 C CA . ALA A 1 75 ? -7.007 -1.500 -12.764 1.00 85.44 75 ALA A CA 1
ATOM 589 C C . ALA A 1 75 ? -6.020 -2.525 -12.166 1.00 85.44 75 ALA A C 1
ATOM 591 O O . ALA A 1 75 ? -4.846 -2.537 -12.545 1.00 85.44 75 ALA A O 1
ATOM 592 N N . TYR A 1 76 ? -6.482 -3.399 -11.263 1.00 80.38 76 TYR A N 1
ATOM 593 C CA . TYR A 1 76 ? -5.656 -4.404 -10.580 1.00 80.38 76 TYR A CA 1
ATOM 594 C C . TYR A 1 76 ? -5.911 -5.854 -11.033 1.00 80.38 76 TYR A C 1
ATOM 596 O O . TYR A 1 76 ? -5.078 -6.720 -10.759 1.00 80.38 76 TYR A O 1
ATOM 604 N N . ALA A 1 77 ? -7.005 -6.119 -11.753 1.00 81.62 77 ALA A N 1
ATOM 605 C CA . ALA A 1 77 ? -7.381 -7.428 -12.288 1.00 81.62 77 ALA A CA 1
ATOM 606 C C . ALA A 1 77 ? -7.466 -7.396 -13.831 1.00 81.62 77 ALA A C 1
ATOM 608 O O . ALA A 1 77 ? -8.551 -7.261 -14.402 1.00 81.62 77 ALA A O 1
ATOM 609 N N . PRO A 1 78 ? -6.328 -7.515 -14.547 1.00 67.44 78 PRO A N 1
ATOM 610 C CA . PRO A 1 78 ? -6.316 -7.481 -16.006 1.00 67.44 78 PRO A CA 1
ATOM 611 C C . PRO A 1 78 ? -6.998 -8.735 -16.576 1.00 67.44 78 PRO A C 1
ATOM 613 O O . PRO A 1 78 ? -6.402 -9.809 -16.623 1.00 67.44 78 PRO A O 1
ATOM 616 N N . GLY A 1 79 ? -8.252 -8.598 -17.010 1.00 75.88 79 GLY A N 1
ATOM 617 C CA . GLY A 1 79 ? -9.035 -9.681 -17.617 1.00 75.88 79 GLY A CA 1
ATOM 618 C C . GLY A 1 79 ? -10.525 -9.660 -17.283 1.00 75.88 79 GLY A C 1
ATOM 619 O O . GLY A 1 79 ? -11.296 -10.306 -17.987 1.00 75.88 79 GLY A O 1
ATOM 620 N N . GLU A 1 80 ? -10.933 -8.914 -16.258 1.00 80.94 80 GLU A N 1
ATOM 621 C CA . GLU A 1 80 ? -12.344 -8.727 -15.919 1.00 80.94 80 GLU A CA 1
ATOM 622 C C . GLU A 1 80 ? -12.930 -7.506 -16.641 1.00 80.94 80 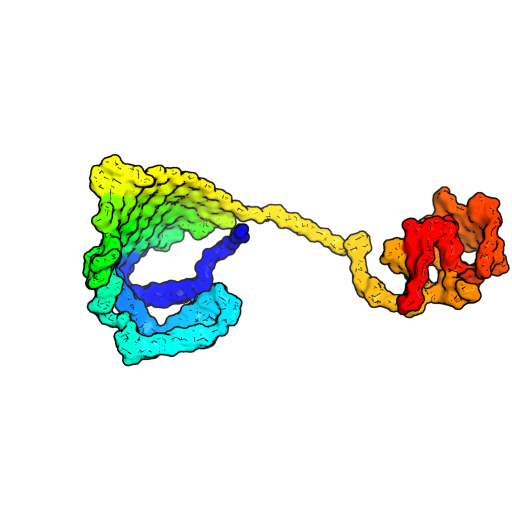GLU A C 1
ATOM 624 O O . GLU A 1 80 ? -12.275 -6.469 -16.785 1.00 80.94 80 GLU A O 1
ATOM 629 N N . ASP A 1 81 ? -14.167 -7.633 -17.127 1.00 90.88 81 ASP A N 1
ATOM 630 C CA . ASP A 1 81 ? -14.871 -6.531 -17.777 1.00 90.88 81 ASP A CA 1
ATOM 631 C C . ASP A 1 81 ? -15.420 -5.569 -16.714 1.00 90.88 81 ASP A C 1
ATOM 633 O O . ASP A 1 81 ? -16.205 -5.943 -15.840 1.00 90.88 81 ASP A O 1
ATOM 637 N N . LYS A 1 82 ? -15.012 -4.299 -16.798 1.00 92.88 82 LYS A N 1
ATOM 638 C CA . LYS A 1 82 ? -15.430 -3.251 -15.861 1.00 92.88 82 LYS A CA 1
ATOM 639 C C . LYS A 1 82 ? -16.956 -3.098 -15.791 1.00 92.88 82 LYS A C 1
ATOM 641 O O . LYS A 1 82 ? -17.484 -2.810 -14.717 1.00 92.88 82 LYS A O 1
ATOM 646 N N . ALA A 1 83 ? -17.668 -3.256 -16.906 1.00 94.31 83 ALA A N 1
ATOM 647 C CA . ALA A 1 83 ? -19.122 -3.142 -16.937 1.00 94.31 83 ALA A CA 1
ATOM 648 C C . ALA A 1 83 ? -19.799 -4.317 -16.218 1.00 94.31 83 ALA A C 1
ATOM 650 O O . ALA A 1 83 ? -20.815 -4.110 -15.552 1.00 94.31 83 ALA A O 1
ATOM 651 N N . ASP A 1 84 ? -19.222 -5.518 -16.300 1.00 94.88 84 ASP A N 1
ATOM 652 C CA . ASP A 1 84 ? -19.713 -6.684 -15.563 1.00 94.88 84 ASP A CA 1
ATOM 653 C C . ASP A 1 84 ? -19.491 -6.529 -14.056 1.00 94.88 84 ASP A C 1
ATOM 655 O O . ASP A 1 84 ? -20.451 -6.671 -13.301 1.00 94.88 84 ASP A O 1
ATOM 659 N N . ILE A 1 85 ? -18.290 -6.119 -13.625 1.00 94.44 85 ILE A N 1
ATOM 660 C CA . ILE A 1 85 ? -18.002 -5.829 -12.207 1.00 94.44 85 ILE A CA 1
ATOM 661 C C . ILE A 1 85 ? -18.986 -4.785 -11.664 1.00 94.44 85 ILE A C 1
ATOM 663 O O . ILE A 1 85 ? -19.577 -4.961 -10.599 1.00 94.44 85 ILE A O 1
ATOM 667 N N . LYS A 1 86 ? -19.189 -3.689 -12.406 1.00 96.75 86 LYS A N 1
ATOM 668 C CA . LYS A 1 86 ? -20.116 -2.627 -12.007 1.00 96.75 86 LYS A CA 1
ATOM 669 C C . LYS A 1 86 ? -21.537 -3.163 -11.819 1.00 96.75 86 LYS A C 1
ATOM 671 O O . LYS A 1 86 ? -22.177 -2.849 -10.819 1.00 96.75 86 LYS A O 1
ATOM 676 N N . ARG A 1 87 ? -22.023 -3.959 -12.774 1.00 97.19 87 ARG A N 1
ATOM 677 C CA . ARG A 1 87 ? -23.360 -4.558 -12.731 1.00 97.19 87 ARG A CA 1
ATOM 678 C C . ARG A 1 87 ? -23.523 -5.483 -11.527 1.00 97.19 87 ARG A C 1
ATOM 680 O O . ARG A 1 87 ? -24.523 -5.374 -10.834 1.00 97.19 87 ARG A O 1
ATOM 687 N N . GLU A 1 88 ? -22.536 -6.326 -11.235 1.00 96.19 88 GLU A N 1
ATOM 688 C CA . GLU A 1 88 ? -22.574 -7.210 -10.062 1.00 96.19 88 GLU A CA 1
ATOM 689 C C . GLU A 1 88 ? -22.625 -6.435 -8.738 1.00 96.19 88 GLU A C 1
ATOM 691 O O . GLU A 1 88 ? -23.360 -6.819 -7.826 1.00 96.19 88 GLU A O 1
ATOM 696 N N . ILE A 1 89 ? -21.891 -5.322 -8.635 1.00 95.94 89 ILE A N 1
ATOM 697 C CA . ILE A 1 89 ? -21.933 -4.448 -7.454 1.00 95.94 89 ILE A CA 1
ATOM 698 C C . ILE A 1 89 ? -23.325 -3.834 -7.291 1.00 95.94 89 ILE A C 1
ATOM 700 O O . ILE A 1 89 ? -23.876 -3.877 -6.192 1.00 95.94 89 ILE A O 1
ATOM 704 N N . LEU A 1 90 ? -23.904 -3.295 -8.368 1.00 97.69 90 LEU A N 1
ATOM 705 C CA . LEU A 1 90 ? -25.248 -2.712 -8.342 1.00 97.69 90 LEU A CA 1
ATOM 706 C C . LEU A 1 90 ? -26.309 -3.753 -7.973 1.00 97.69 90 LEU A C 1
ATOM 708 O O . LEU A 1 90 ? -27.087 -3.511 -7.054 1.00 97.69 90 LEU A O 1
ATOM 712 N N . ASP A 1 91 ? -26.283 -4.931 -8.601 1.00 97.25 91 ASP A N 1
ATOM 713 C CA . ASP A 1 91 ? -27.209 -6.030 -8.304 1.00 97.25 91 ASP A CA 1
ATOM 714 C C . ASP A 1 91 ? -27.105 -6.456 -6.825 1.00 97.25 91 ASP A C 1
ATOM 716 O O . ASP A 1 91 ? -28.111 -6.731 -6.163 1.00 97.25 91 ASP A O 1
ATOM 720 N N . SER A 1 92 ? -25.885 -6.495 -6.274 1.00 95.88 92 SER A N 1
ATOM 721 C CA . SER A 1 92 ? -25.655 -6.835 -4.867 1.00 95.88 92 SER A CA 1
ATOM 722 C C . SER A 1 92 ? -26.135 -5.747 -3.903 1.00 95.88 92 SER A C 1
ATOM 724 O O . SER A 1 92 ? -26.644 -6.083 -2.831 1.00 95.88 92 SER A O 1
ATOM 726 N N . LEU A 1 93 ? -25.952 -4.468 -4.241 1.00 95.12 93 LEU A N 1
ATOM 727 C CA . LEU A 1 93 ? -26.431 -3.341 -3.436 1.00 95.12 93 LEU A CA 1
ATOM 728 C C . LEU A 1 93 ? -27.957 -3.264 -3.459 1.00 95.12 93 LEU A C 1
ATOM 730 O O . LEU A 1 93 ? -28.582 -3.172 -2.407 1.00 95.12 93 LEU A O 1
ATOM 734 N N . GLU A 1 94 ? -28.569 -3.373 -4.637 1.00 95.50 94 GLU A N 1
ATOM 735 C CA . GLU A 1 94 ? -30.024 -3.376 -4.772 1.00 95.50 94 GLU A CA 1
ATOM 736 C C . GLU A 1 94 ? -30.636 -4.513 -3.949 1.00 95.50 94 GLU A C 1
ATOM 738 O O . GLU A 1 94 ? -31.582 -4.299 -3.188 1.00 95.50 94 GLU A O 1
ATOM 743 N N . LYS A 1 95 ? -30.057 -5.715 -4.043 1.00 96.50 95 LYS A N 1
ATOM 744 C CA . LYS A 1 95 ? -30.520 -6.870 -3.278 1.00 96.50 95 LYS A CA 1
ATOM 745 C C . LYS A 1 95 ? -30.420 -6.647 -1.769 1.00 96.50 95 LYS A C 1
ATOM 747 O O . LYS A 1 95 ? -31.397 -6.927 -1.078 1.00 96.50 95 LYS A O 1
ATOM 752 N N . SER A 1 96 ? -29.289 -6.141 -1.269 1.00 93.81 96 SER A N 1
ATOM 753 C CA . SER A 1 96 ? -29.101 -5.932 0.174 1.00 93.81 96 SER A CA 1
ATOM 754 C C . SER A 1 96 ? -30.013 -4.840 0.733 1.00 93.81 96 SER A C 1
ATOM 756 O O . SER A 1 96 ? -30.520 -4.948 1.850 1.00 93.81 96 SER A O 1
ATOM 758 N N . ILE A 1 97 ? -30.294 -3.807 -0.063 1.00 92.06 97 ILE A N 1
ATOM 759 C CA . ILE A 1 97 ? -31.262 -2.766 0.290 1.00 92.06 97 ILE A CA 1
ATOM 760 C C . ILE A 1 97 ? -32.685 -3.346 0.320 1.00 92.06 97 ILE A C 1
ATOM 762 O O . ILE A 1 97 ? -33.461 -3.032 1.222 1.00 92.06 97 ILE A O 1
ATOM 766 N N . GLN A 1 98 ? -33.049 -4.193 -0.648 1.00 92.81 98 GLN A N 1
ATOM 767 C CA . GLN A 1 98 ? -34.390 -4.782 -0.737 1.00 92.81 98 GLN A CA 1
ATOM 768 C C . GLN A 1 98 ? -34.676 -5.816 0.356 1.00 92.81 98 GLN A C 1
ATOM 770 O O . GLN A 1 98 ? -35.806 -5.886 0.844 1.00 92.81 98 GLN A O 1
ATOM 775 N N . ASP A 1 99 ? -33.689 -6.637 0.716 1.00 93.69 99 ASP A N 1
ATOM 776 C CA . ASP A 1 99 ? -33.842 -7.680 1.735 1.00 93.69 99 ASP A CA 1
ATOM 777 C C . ASP A 1 99 ? -33.537 -7.199 3.165 1.00 93.69 99 ASP A C 1
ATOM 779 O O . ASP A 1 99 ? -33.749 -7.952 4.118 1.00 93.69 99 ASP A O 1
ATOM 783 N N . GLY A 1 100 ? -33.118 -5.937 3.319 1.00 88.00 100 GLY A N 1
ATOM 784 C CA . GLY A 1 100 ? -32.827 -5.306 4.604 1.00 88.00 100 GLY A CA 1
ATOM 785 C C . GLY A 1 100 ? -31.497 -5.739 5.223 1.00 88.00 100 GLY A C 1
ATOM 786 O O . GLY A 1 100 ? -31.291 -5.499 6.405 1.00 88.00 100 GLY A O 1
ATOM 787 N N . SER A 1 101 ? -30.608 -6.386 4.461 1.00 89.31 101 SER A N 1
ATOM 788 C CA . SER A 1 101 ? -29.250 -6.730 4.910 1.00 89.31 101 SER A CA 1
ATOM 789 C C . SER A 1 101 ? -28.224 -5.607 4.711 1.00 89.31 101 SER A C 1
ATOM 791 O O . SER A 1 101 ? -27.061 -5.759 5.089 1.00 89.31 101 SER A O 1
ATOM 793 N N . PHE A 1 102 ? -28.624 -4.481 4.114 1.00 90.38 102 PHE A N 1
ATOM 794 C CA . PHE A 1 102 ? -27.803 -3.276 4.046 1.00 90.38 102 PHE A CA 1
ATOM 795 C C . PHE A 1 102 ? -27.839 -2.535 5.388 1.00 90.38 102 PHE A C 1
ATOM 797 O O . PHE A 1 102 ? -28.773 -1.782 5.657 1.00 90.38 102 PHE A O 1
ATOM 804 N N . ASN A 1 103 ? -26.818 -2.758 6.219 1.00 84.69 103 ASN A N 1
ATOM 805 C CA . ASN A 1 103 ? -26.710 -2.154 7.547 1.00 84.69 103 ASN A CA 1
ATOM 806 C C . ASN A 1 103 ? -26.635 -0.626 7.439 1.00 84.69 103 ASN A C 1
ATOM 808 O O . ASN A 1 103 ? -25.606 -0.090 7.036 1.00 84.69 103 ASN A O 1
ATOM 812 N N . GLU A 1 104 ? -27.707 0.076 7.793 1.00 84.38 104 GLU A N 1
ATOM 813 C CA . GLU A 1 104 ? -27.802 1.541 7.689 1.00 84.38 104 GLU A CA 1
ATOM 814 C C . GLU A 1 104 ? -28.411 2.199 8.932 1.00 84.38 104 GLU A C 1
ATOM 816 O O . GLU A 1 104 ? -28.737 3.388 8.909 1.00 84.38 104 GLU A O 1
ATOM 821 N N . SER A 1 105 ? -28.581 1.440 10.015 1.00 89.75 105 SER A N 1
ATOM 822 C CA . SER A 1 105 ? -29.021 1.966 11.306 1.00 89.75 105 SER A CA 1
ATOM 823 C C . SER A 1 105 ? -27.864 2.124 12.293 1.00 89.75 105 SER A C 1
ATOM 825 O O . SER A 1 105 ? -26.854 1.424 12.227 1.00 89.75 105 SER A O 1
ATOM 827 N N . GLU A 1 106 ? -28.030 3.052 13.235 1.00 90.06 106 GLU A N 1
ATOM 828 C CA . GLU A 1 106 ? -27.073 3.297 14.319 1.00 90.06 106 GLU A CA 1
ATOM 829 C C . GLU A 1 106 ? -26.838 2.030 15.158 1.00 90.06 106 GLU A C 1
ATOM 831 O O . GLU A 1 106 ? -25.690 1.649 15.382 1.00 90.06 106 GLU A O 1
ATOM 836 N N . ASP A 1 107 ? -27.913 1.313 15.508 1.00 91.56 107 ASP A N 1
ATOM 837 C CA . ASP A 1 107 ? -27.850 0.055 16.262 1.00 91.56 107 ASP A CA 1
ATOM 838 C C . ASP A 1 107 ? -27.024 -1.021 15.528 1.00 91.56 107 ASP A C 1
ATOM 840 O O . ASP A 1 107 ? -26.229 -1.732 16.143 1.00 91.56 107 ASP A O 1
ATOM 844 N N . GLU A 1 108 ? -27.176 -1.148 14.205 1.00 91.00 108 GLU A N 1
ATOM 845 C CA . GLU A 1 108 ? -26.406 -2.110 13.405 1.00 91.00 108 GLU A CA 1
ATOM 846 C C . GLU A 1 108 ? -24.926 -1.734 13.318 1.00 91.00 108 GLU A C 1
ATOM 848 O O . GLU A 1 108 ? -24.070 -2.616 13.361 1.00 91.00 108 GLU A O 1
ATOM 853 N N . ILE A 1 109 ? -24.604 -0.442 13.208 1.00 91.62 109 ILE A N 1
ATOM 854 C CA . ILE A 1 109 ? -23.215 0.035 13.186 1.00 91.62 109 ILE A CA 1
ATOM 855 C C . ILE A 1 109 ? -22.552 -0.197 14.545 1.00 91.62 109 ILE A C 1
ATOM 857 O O . ILE A 1 109 ? -21.429 -0.702 14.596 1.00 91.62 109 ILE A O 1
ATOM 861 N N . GLN A 1 110 ? -23.250 0.095 15.641 1.00 91.50 110 GLN A N 1
ATOM 862 C CA . GLN A 1 110 ? -22.770 -0.197 16.993 1.00 91.50 110 GLN A CA 1
ATOM 863 C C . GLN A 1 110 ? -22.552 -1.698 17.194 1.00 91.50 110 GLN A C 1
ATOM 865 O O . GLN A 1 110 ? -21.526 -2.113 17.733 1.00 91.50 110 GLN A O 1
ATOM 870 N N . GLU A 1 111 ? -23.458 -2.534 16.689 1.00 90.94 111 GLU A N 1
ATOM 871 C CA . GLU A 1 111 ? -23.312 -3.988 16.740 1.00 90.94 111 GLU A CA 1
ATOM 872 C C . GLU A 1 111 ? -22.137 -4.491 15.877 1.00 90.94 111 GLU A C 1
ATOM 874 O O . GLU A 1 111 ? -21.423 -5.410 16.288 1.00 90.94 111 GLU A O 1
ATOM 879 N N . LEU A 1 112 ? -21.883 -3.883 14.710 1.00 88.88 112 LEU A N 1
ATOM 880 C CA . LEU A 1 112 ? -20.703 -4.170 13.880 1.00 88.88 112 LEU A CA 1
ATOM 881 C C . LEU A 1 112 ? -19.398 -3.804 14.598 1.00 88.88 112 LEU A C 1
ATOM 883 O O . LEU A 1 112 ? -18.406 -4.529 14.492 1.00 88.88 112 LEU A O 1
ATOM 887 N N . LEU A 1 113 ? -19.398 -2.690 15.330 1.00 90.44 113 LEU A N 1
ATOM 888 C CA . LEU A 1 113 ? -18.233 -2.167 16.037 1.00 90.44 113 LEU A CA 1
ATOM 889 C C . LEU A 1 113 ? -18.096 -2.675 17.472 1.00 90.44 113 LEU A C 1
ATOM 891 O O . LEU A 1 113 ? -17.108 -2.355 18.115 1.00 90.44 113 LEU A O 1
ATOM 895 N N . LYS A 1 114 ? -19.006 -3.506 17.986 1.00 90.75 114 LYS A N 1
ATOM 896 C CA . LYS A 1 114 ? -19.054 -3.904 19.409 1.00 90.75 114 LYS A CA 1
ATOM 897 C C . LYS A 1 114 ? -17.747 -4.441 20.014 1.00 90.75 114 LYS A C 1
ATOM 899 O O . LYS A 1 114 ? -17.569 -4.394 21.226 1.00 90.75 114 LYS A O 1
ATOM 904 N N . ASN A 1 115 ? -16.851 -4.974 19.180 1.00 90.88 115 ASN A N 1
ATOM 905 C CA . ASN A 1 115 ? -15.565 -5.539 19.594 1.00 90.88 115 ASN A CA 1
ATOM 906 C C . ASN A 1 115 ? -14.371 -4.604 19.318 1.00 90.88 115 ASN A C 1
ATOM 908 O O . ASN A 1 115 ? -13.226 -5.012 19.507 1.00 90.88 115 ASN A O 1
ATOM 912 N N . VAL A 1 116 ? -14.617 -3.390 18.822 1.00 92.44 116 VAL A N 1
ATOM 913 C CA . VAL A 1 116 ? -13.618 -2.399 18.413 1.00 92.44 116 VAL A CA 1
ATOM 914 C C . VAL A 1 116 ? -13.975 -1.059 19.048 1.00 92.44 116 VAL A C 1
ATOM 916 O O . VAL A 1 116 ? -15.083 -0.563 18.897 1.00 92.44 116 VAL A O 1
ATOM 919 N N . THR A 1 117 ? -13.022 -0.430 19.725 1.00 95.00 117 THR A N 1
ATOM 920 C CA . THR A 1 117 ? -13.201 0.921 20.268 1.00 95.00 117 THR A CA 1
ATOM 921 C C . THR A 1 117 ? -12.135 1.849 19.712 1.00 95.00 117 THR A C 1
ATOM 923 O O . THR A 1 117 ? -10.942 1.559 19.820 1.00 95.00 117 THR A O 1
ATOM 926 N N . ILE A 1 118 ? -12.546 2.981 19.143 1.00 95.00 118 ILE A N 1
ATOM 927 C CA . ILE A 1 118 ? -11.643 4.072 18.776 1.00 95.00 118 ILE A CA 1
ATOM 928 C C . ILE A 1 118 ? -11.536 5.034 19.956 1.00 95.00 118 ILE A C 1
ATOM 930 O O . ILE A 1 118 ? -12.434 5.832 20.211 1.00 95.00 118 ILE A O 1
ATOM 934 N N . ASN A 1 119 ? -10.405 4.985 20.663 1.00 95.12 119 ASN A N 1
ATOM 935 C CA . ASN A 1 119 ? -10.096 5.957 21.714 1.00 95.12 119 ASN A CA 1
ATOM 936 C C . ASN A 1 119 ? -9.686 7.304 21.108 1.00 95.12 119 ASN A C 1
ATOM 938 O O . ASN A 1 119 ? -9.977 8.359 21.668 1.00 95.12 119 ASN A O 1
ATOM 942 N N . GLN A 1 120 ? -8.966 7.258 19.983 1.00 94.69 120 GLN A N 1
ATOM 943 C CA . GLN A 1 120 ? -8.533 8.437 19.246 1.00 94.69 120 GLN A CA 1
ATOM 944 C C . GLN A 1 120 ? -8.165 8.066 17.808 1.00 94.69 120 GLN A C 1
ATOM 946 O O . GLN A 1 120 ? -7.389 7.144 17.579 1.00 94.69 120 GLN A O 1
ATOM 951 N N . LEU A 1 121 ? -8.624 8.849 16.841 1.00 97.62 121 LEU A N 1
ATOM 952 C CA . LEU A 1 121 ? -8.059 8.909 15.497 1.00 97.62 121 LEU A CA 1
ATOM 953 C C . LEU A 1 121 ? -7.886 10.381 15.142 1.00 97.62 121 LEU A C 1
ATOM 955 O O . LEU A 1 121 ? -8.866 11.111 15.097 1.00 97.62 121 LEU A O 1
ATOM 959 N N . SER A 1 122 ? -6.662 10.837 14.893 1.00 97.62 122 SER A N 1
ATOM 960 C CA . SER A 1 122 ? -6.426 12.201 14.435 1.00 97.62 122 SER A CA 1
ATOM 961 C C . SER A 1 122 ? -5.357 12.291 13.359 1.00 97.62 122 SER A C 1
ATOM 963 O O . SER A 1 122 ? -4.385 11.535 13.343 1.00 97.62 122 SER A O 1
ATOM 965 N N . TYR A 1 123 ? -5.536 13.248 12.453 1.00 96.75 123 TYR A N 1
ATOM 966 C CA . TYR A 1 123 ? -4.536 13.611 11.464 1.00 96.75 123 TYR A CA 1
ATOM 967 C C . TYR A 1 123 ? -4.424 15.128 11.355 1.00 96.75 123 TYR A C 1
ATOM 969 O O . TYR A 1 123 ? -5.376 15.815 10.984 1.00 96.75 123 TYR A O 1
ATOM 977 N N . GLU A 1 124 ? -3.252 15.647 11.696 1.00 95.75 124 GLU A N 1
ATOM 978 C CA . GLU A 1 124 ? -2.909 17.058 11.601 1.00 95.75 124 GLU A CA 1
ATOM 979 C C . GLU A 1 124 ? -2.034 17.307 10.381 1.00 95.75 124 GLU A C 1
ATOM 981 O O . GLU A 1 124 ? -1.014 16.644 10.194 1.00 95.75 124 GLU A O 1
ATOM 986 N N . ILE A 1 125 ? -2.400 18.301 9.578 1.00 93.44 125 ILE A N 1
ATOM 987 C CA . ILE A 1 125 ? -1.682 18.689 8.364 1.00 93.44 125 ILE A CA 1
ATOM 988 C C . ILE A 1 125 ? -1.394 20.195 8.421 1.00 93.44 125 ILE A C 1
ATOM 990 O O . ILE A 1 125 ? -2.281 20.981 8.775 1.00 93.44 125 ILE A O 1
ATOM 994 N N . PRO A 1 126 ? -0.178 20.644 8.069 1.00 91.50 126 PRO A N 1
ATOM 995 C CA . PRO A 1 126 ? 0.125 22.067 7.959 1.00 91.50 126 PRO A CA 1
ATOM 996 C C . PRO A 1 126 ? -0.607 22.701 6.765 1.00 91.50 126 PRO A C 1
ATOM 998 O O . PRO A 1 126 ? -0.716 22.108 5.695 1.00 91.50 126 PRO A O 1
ATOM 1001 N N . LEU A 1 127 ? -1.046 23.953 6.914 1.00 87.50 127 LEU A N 1
ATOM 1002 C CA . LEU A 1 127 ? -1.584 24.754 5.804 1.00 87.50 127 LEU A CA 1
ATOM 1003 C C . LEU A 1 127 ? -0.496 25.162 4.803 1.00 87.50 127 LEU A C 1
ATOM 1005 O O . LEU A 1 127 ? -0.789 25.410 3.635 1.00 87.50 127 LEU A O 1
ATOM 1009 N N . LEU A 1 128 ? 0.754 25.264 5.262 1.00 84.00 128 LEU A N 1
ATOM 1010 C CA . LEU A 1 128 ? 1.897 25.598 4.420 1.00 84.00 128 LEU A CA 1
ATOM 1011 C C . LEU A 1 128 ? 2.634 24.333 3.952 1.00 84.00 128 LEU A C 1
ATOM 1013 O O . LEU A 1 128 ? 2.852 23.422 4.758 1.00 84.00 128 LEU A O 1
ATOM 1017 N N . PRO A 1 129 ? 3.088 24.288 2.684 1.00 78.62 129 PRO A N 1
ATOM 1018 C CA . PRO A 1 129 ? 3.876 23.173 2.172 1.00 78.62 129 PRO A CA 1
ATOM 1019 C C . PRO A 1 129 ? 5.132 22.902 3.007 1.00 78.62 129 PRO A C 1
ATOM 1021 O O . PRO A 1 129 ? 5.849 23.823 3.395 1.00 78.62 129 PRO A O 1
ATOM 1024 N N . GLY A 1 130 ? 5.420 21.621 3.238 1.00 76.88 130 GLY A N 1
ATOM 1025 C CA . GLY A 1 130 ? 6.648 21.161 3.890 1.00 76.88 130 GLY A CA 1
ATOM 1026 C C . GLY A 1 130 ? 6.663 21.224 5.420 1.00 76.88 130 GLY A C 1
ATOM 1027 O O . GLY A 1 130 ? 7.663 20.822 6.015 1.00 76.88 130 GLY A O 1
ATOM 1028 N N . GLY A 1 131 ? 5.585 21.691 6.061 1.00 86.44 131 GLY A N 1
ATOM 1029 C CA . GLY A 1 131 ? 5.437 21.609 7.515 1.00 86.44 131 GLY A CA 1
ATOM 1030 C C . GLY A 1 131 ? 5.304 20.167 8.029 1.00 86.44 131 GLY A C 1
ATOM 1031 O O . GLY A 1 131 ? 5.181 19.221 7.252 1.00 86.44 131 GLY A O 1
ATOM 1032 N N . GLU A 1 132 ? 5.304 20.012 9.350 1.00 92.56 132 GLU A N 1
ATOM 1033 C CA . GLU A 1 132 ? 5.114 18.714 10.003 1.00 92.56 132 GLU A CA 1
ATOM 1034 C C . GLU A 1 132 ? 3.630 18.337 10.070 1.00 92.56 132 GLU A C 1
ATOM 1036 O O . GLU A 1 132 ? 2.820 19.101 10.602 1.00 92.56 132 GLU A O 1
ATOM 1041 N N . SER A 1 133 ? 3.296 17.156 9.554 1.00 94.44 133 SER A N 1
ATOM 1042 C CA . SER A 1 133 ? 2.021 16.472 9.758 1.00 94.44 133 SER A CA 1
ATOM 1043 C C . SER A 1 133 ? 2.152 15.376 10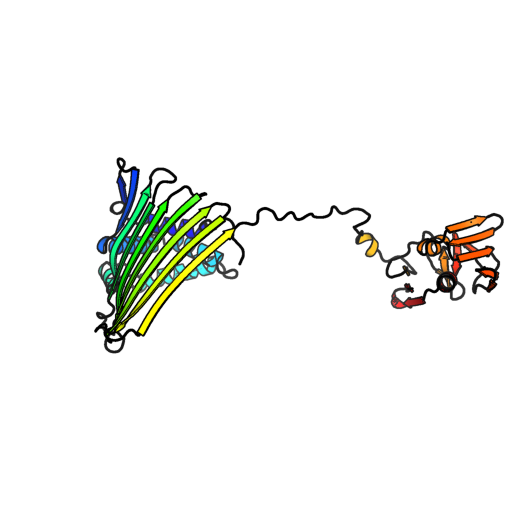.814 1.00 94.44 133 SER A C 1
ATOM 1045 O O . SER A 1 133 ? 3.184 14.702 10.883 1.00 94.44 133 SER A O 1
ATOM 1047 N N . GLU A 1 134 ? 1.090 15.154 11.579 1.00 97.00 134 GLU A N 1
ATOM 1048 C CA . GLU A 1 134 ? 1.044 14.173 12.662 1.00 97.00 134 GLU A CA 1
ATOM 1049 C C . GLU A 1 134 ? -0.212 13.308 12.554 1.00 97.00 134 GLU A C 1
ATOM 1051 O O . GLU A 1 134 ? -1.323 13.823 12.540 1.00 97.00 134 GLU A O 1
ATOM 1056 N N . PHE A 1 135 ? -0.037 11.990 12.503 1.00 98.12 135 PHE A N 1
ATOM 1057 C CA . PHE A 1 135 ? -1.112 11.004 12.550 1.00 98.12 135 PHE A CA 1
ATOM 1058 C C . PHE A 1 135 ? -1.078 10.265 13.886 1.00 98.12 135 PHE A C 1
ATOM 1060 O O . PHE A 1 135 ? -0.019 9.772 14.285 1.00 98.12 135 PHE A O 1
ATOM 1067 N N . ASN A 1 136 ? -2.227 10.151 14.547 1.00 98.44 136 ASN A N 1
ATOM 1068 C CA . ASN A 1 136 ? -2.413 9.362 15.757 1.00 98.44 136 ASN A CA 1
ATOM 1069 C C . ASN A 1 136 ? -3.625 8.440 15.596 1.00 98.44 136 ASN A C 1
ATOM 1071 O O . ASN A 1 136 ? -4.679 8.862 15.131 1.00 98.44 136 ASN A O 1
ATOM 1075 N N . LEU A 1 137 ? -3.483 7.194 16.026 1.00 98.31 137 LEU A N 1
ATOM 1076 C CA . LEU A 1 137 ? -4.552 6.207 16.099 1.00 98.31 137 LEU A CA 1
ATOM 1077 C C . LEU A 1 137 ? -4.390 5.425 17.400 1.00 98.31 137 LEU A C 1
ATOM 1079 O O . LEU A 1 137 ? -3.294 4.958 17.694 1.00 98.31 137 LEU A O 1
ATOM 1083 N N . ASP A 1 138 ? -5.460 5.273 18.163 1.00 98.06 138 ASP A N 1
ATOM 1084 C CA . ASP A 1 138 ? -5.543 4.480 19.384 1.00 98.06 138 ASP A CA 1
ATOM 1085 C C . ASP A 1 138 ? -6.818 3.637 19.302 1.00 98.06 138 ASP A C 1
ATOM 1087 O O . ASP A 1 138 ? -7.935 4.150 19.416 1.00 98.06 138 ASP A O 1
ATOM 1091 N N . LEU A 1 139 ? -6.621 2.350 19.030 1.00 96.50 139 LEU A N 1
ATOM 1092 C CA . LEU A 1 139 ? -7.667 1.348 18.886 1.00 96.50 139 LEU A CA 1
ATOM 1093 C C . LEU A 1 139 ? -7.585 0.359 20.039 1.00 96.50 139 LEU A C 1
ATOM 1095 O O . LEU A 1 139 ? -6.498 -0.125 20.355 1.00 96.50 139 LEU A O 1
ATOM 1099 N N . ALA A 1 140 ? -8.730 -0.007 20.597 1.00 95.69 140 ALA A N 1
ATOM 1100 C CA . ALA A 1 140 ? -8.878 -1.141 21.494 1.00 95.69 140 ALA A CA 1
ATOM 1101 C C . ALA A 1 140 ? -9.760 -2.223 20.858 1.00 95.69 140 ALA A C 1
ATOM 1103 O O . ALA A 1 140 ? -10.616 -1.941 20.021 1.00 95.69 140 ALA A O 1
ATOM 1104 N N . LEU A 1 141 ? -9.518 -3.468 21.252 1.00 92.31 141 LEU A N 1
ATOM 1105 C CA . LEU A 1 141 ? -10.212 -4.662 20.790 1.00 92.31 141 LEU A CA 1
ATOM 1106 C C . LEU A 1 141 ? -10.649 -5.479 22.009 1.00 92.31 141 LEU A C 1
ATOM 1108 O O . LEU A 1 141 ? -9.840 -5.716 22.907 1.00 92.31 141 LEU A O 1
ATOM 1112 N N . ASP A 1 142 ? -11.895 -5.949 22.025 1.00 91.19 142 ASP A N 1
ATOM 1113 C CA . ASP A 1 142 ? -12.383 -6.942 22.990 1.00 91.19 142 ASP A CA 1
ATOM 1114 C C . ASP A 1 142 ? -13.337 -7.908 22.289 1.00 91.19 142 ASP A C 1
ATOM 1116 O O . ASP A 1 142 ? -14.415 -7.532 21.847 1.00 91.19 142 ASP A O 1
ATOM 1120 N N . THR A 1 143 ? -12.937 -9.170 22.174 1.00 85.12 143 THR A N 1
ATOM 1121 C CA . THR A 1 143 ? -13.735 -10.216 21.511 1.00 85.12 143 THR A CA 1
ATOM 1122 C C . THR A 1 143 ? -14.493 -11.111 22.496 1.00 85.12 143 THR A C 1
ATOM 1124 O O . THR A 1 143 ? -15.231 -12.004 22.079 1.00 85.12 143 THR A O 1
ATOM 1127 N N . GLY A 1 144 ? -14.372 -10.865 23.805 1.00 70.06 144 GLY A N 1
ATOM 1128 C CA . GLY A 1 144 ? -14.980 -11.685 24.856 1.00 70.06 144 GLY A CA 1
ATOM 1129 C C . GLY A 1 144 ? -16.479 -11.460 25.083 1.00 70.06 144 GLY A C 1
ATOM 1130 O O . GLY A 1 144 ? -17.060 -12.130 25.934 1.00 70.06 144 GLY A O 1
ATOM 1131 N N . GLY A 1 145 ? -17.106 -10.524 24.363 1.00 57.31 145 GLY A N 1
ATOM 1132 C CA . GLY A 1 145 ? -18.508 -10.124 24.553 1.00 57.31 145 GLY A CA 1
ATOM 1133 C C . GLY A 1 145 ? -19.538 -10.789 23.628 1.00 57.31 145 GLY A C 1
ATOM 1134 O O . GLY A 1 145 ? -20.731 -10.522 23.759 1.00 57.31 145 GLY A O 1
ATOM 1135 N N . GLY A 1 146 ? -19.125 -11.634 22.676 1.00 55.78 146 GLY A N 1
ATOM 1136 C CA . GLY A 1 146 ? -20.026 -12.203 21.663 1.00 55.78 146 GLY A CA 1
ATOM 1137 C C . GLY A 1 146 ? -20.802 -13.449 22.116 1.00 55.78 146 GLY A C 1
ATOM 1138 O O . GLY A 1 146 ? -20.260 -14.324 22.782 1.00 55.78 146 GLY A O 1
ATOM 1139 N N . ALA A 1 147 ? -22.050 -13.609 21.657 1.00 50.44 147 ALA A N 1
ATOM 1140 C CA . ALA A 1 147 ? -22.900 -14.782 21.933 1.00 50.44 147 ALA A CA 1
ATOM 1141 C C . ALA A 1 147 ? -22.319 -16.142 21.461 1.00 50.44 147 ALA A C 1
ATOM 1143 O O . ALA A 1 147 ? -22.821 -17.191 21.855 1.00 50.44 147 ALA A O 1
ATOM 1144 N N . ALA A 1 148 ? -21.256 -16.130 20.646 1.00 48.84 148 ALA A N 1
ATOM 1145 C CA . ALA A 1 148 ? -20.513 -17.307 20.182 1.00 48.84 148 ALA A CA 1
ATOM 1146 C C . ALA A 1 148 ? -19.276 -17.651 21.048 1.00 48.84 148 ALA A C 1
ATOM 1148 O O . ALA A 1 148 ? -18.517 -18.557 20.708 1.00 48.84 148 ALA A O 1
ATOM 1149 N N . ALA A 1 149 ? -19.065 -16.958 22.174 1.00 52.78 149 ALA A N 1
ATOM 1150 C CA . ALA A 1 149 ? -17.907 -17.120 23.061 1.00 52.78 149 ALA A CA 1
ATOM 1151 C C . ALA A 1 149 ? -17.874 -18.446 23.852 1.00 52.78 149 ALA A C 1
ATOM 1153 O O . ALA A 1 149 ? -17.088 -18.588 24.784 1.00 52.78 149 ALA A O 1
ATOM 1154 N N . SER A 1 150 ? -18.714 -19.435 23.525 1.00 51.88 150 SER A N 1
ATOM 1155 C CA . SER A 1 150 ? -18.701 -20.714 24.240 1.00 51.88 150 SER A CA 1
ATOM 1156 C C . SER A 1 150 ? -17.528 -21.623 23.856 1.00 51.88 150 SER A C 1
ATOM 1158 O O . SER A 1 150 ? -17.284 -22.588 24.574 1.00 51.88 150 SER A O 1
ATOM 1160 N N . GLU A 1 151 ? -16.796 -21.336 22.767 1.00 53.22 151 GLU A N 1
ATOM 1161 C CA . GLU A 1 151 ? -15.647 -22.156 22.326 1.00 53.22 151 GLU A CA 1
ATOM 1162 C C . GLU A 1 151 ? -14.443 -21.374 21.748 1.00 53.22 151 GLU A C 1
ATOM 1164 O O . GLU A 1 151 ? -13.365 -21.954 21.621 1.00 53.22 151 GLU A O 1
ATOM 1169 N N . ALA A 1 152 ? -14.580 -20.084 21.413 1.00 56.34 152 ALA A N 1
ATOM 1170 C CA . ALA A 1 152 ? -13.487 -19.274 20.860 1.00 56.34 152 ALA A CA 1
ATOM 1171 C C . ALA A 1 152 ? -12.698 -18.549 21.965 1.00 56.34 152 ALA A C 1
ATOM 1173 O O . ALA A 1 152 ? -13.301 -17.928 22.836 1.00 56.34 152 ALA A O 1
ATOM 1174 N N . GLU A 1 153 ? -11.363 -18.615 21.901 1.00 67.19 153 GLU A N 1
ATOM 1175 C CA . GLU A 1 153 ? -10.451 -17.890 22.802 1.00 67.19 153 GLU A CA 1
ATOM 1176 C C . GLU A 1 153 ? -10.713 -16.384 22.699 1.00 67.19 153 GLU A C 1
ATOM 1178 O O . GLU A 1 153 ? -10.603 -15.804 21.615 1.00 67.19 153 GLU A O 1
ATOM 1183 N N . ALA A 1 154 ? -11.091 -15.751 23.810 1.00 81.75 154 ALA A N 1
ATOM 1184 C CA . ALA A 1 154 ? -11.338 -14.316 23.836 1.00 81.75 154 ALA A CA 1
ATOM 1185 C C . ALA A 1 154 ? -10.012 -13.545 23.881 1.00 81.75 154 ALA A C 1
ATOM 1187 O O . ALA A 1 154 ? -9.217 -13.707 24.803 1.00 81.75 154 ALA A O 1
ATOM 1188 N N . TRP A 1 155 ? -9.814 -12.656 22.914 1.00 87.12 155 TRP A N 1
ATOM 1189 C CA . TRP A 1 155 ? -8.686 -11.732 22.840 1.00 87.12 155 TRP A CA 1
ATOM 1190 C C . TRP A 1 155 ? -9.106 -10.313 23.210 1.00 87.12 155 TRP A C 1
ATOM 1192 O O . TRP A 1 155 ? -10.152 -9.827 22.763 1.00 87.12 155 TRP A O 1
ATOM 1202 N N . ARG A 1 156 ? -8.261 -9.649 23.997 1.00 92.12 156 ARG A N 1
ATOM 1203 C CA . ARG A 1 156 ? -8.373 -8.241 24.387 1.00 92.12 156 ARG A CA 1
ATOM 1204 C C . ARG A 1 156 ? -7.068 -7.526 24.126 1.00 92.12 156 ARG A C 1
ATOM 1206 O O . ARG A 1 156 ? -6.014 -8.135 24.238 1.00 92.12 156 ARG A O 1
ATOM 1213 N N . GLY A 1 157 ? -7.112 -6.241 23.822 1.00 93.94 157 GLY A N 1
ATOM 1214 C CA . GLY A 1 157 ? -5.884 -5.495 23.611 1.00 93.94 157 GLY A CA 1
ATOM 1215 C C . GLY A 1 157 ? -6.097 -4.161 22.935 1.00 93.94 157 GLY A C 1
ATOM 1216 O O . GLY A 1 157 ? -7.216 -3.668 22.829 1.00 93.94 157 GLY A O 1
ATOM 1217 N N . GLY A 1 158 ? -5.012 -3.588 22.440 1.00 96.25 158 GLY A N 1
ATOM 1218 C CA . GLY A 1 158 ? -5.063 -2.378 21.650 1.00 96.25 158 GLY A CA 1
ATOM 1219 C C . GLY A 1 158 ? -3.830 -2.168 20.792 1.00 96.25 158 GLY A C 1
ATOM 1220 O O . GLY A 1 158 ? -2.778 -2.774 20.994 1.00 96.25 158 GLY A O 1
ATOM 1221 N N . VAL A 1 159 ? -3.983 -1.277 19.821 1.00 97.75 159 VAL A N 1
ATOM 1222 C CA . VAL A 1 159 ? -2.927 -0.830 18.922 1.00 97.75 159 VAL A CA 1
ATOM 1223 C C . VAL A 1 159 ? -2.917 0.690 18.921 1.00 97.75 159 VAL A C 1
ATOM 1225 O O . VAL A 1 159 ? -3.929 1.332 18.649 1.00 97.75 159 VAL A O 1
ATOM 1228 N N . LYS A 1 160 ? -1.747 1.265 19.190 1.00 98.56 160 LYS A N 1
ATOM 1229 C CA . LYS A 1 160 ? -1.491 2.699 19.096 1.00 98.56 160 LYS A CA 1
ATOM 1230 C C . LYS A 1 160 ? -0.496 2.961 17.986 1.00 98.56 160 LYS A C 1
ATOM 1232 O O . LYS A 1 160 ? 0.610 2.426 18.016 1.00 98.56 160 LYS A O 1
ATOM 1237 N N . VAL A 1 161 ? -0.861 3.804 17.034 1.00 98.50 161 VAL A N 1
ATOM 1238 C CA . VAL A 1 161 ? 0.008 4.255 15.949 1.00 98.50 161 VAL A CA 1
ATOM 1239 C C . VAL A 1 161 ? 0.220 5.748 16.099 1.00 98.50 161 VAL A C 1
ATOM 1241 O O . VAL A 1 161 ? -0.731 6.510 16.228 1.00 98.50 161 VAL A O 1
ATOM 1244 N N . LYS A 1 162 ? 1.477 6.170 16.044 1.00 98.56 162 LYS A N 1
ATOM 1245 C CA . LYS A 1 162 ? 1.863 7.570 15.923 1.00 98.56 162 LYS A CA 1
ATOM 1246 C C . LYS A 1 162 ? 2.826 7.711 14.761 1.00 98.56 162 LYS A C 1
ATOM 1248 O O . LYS A 1 162 ? 3.839 7.015 14.737 1.00 98.56 162 LYS A O 1
ATOM 1253 N N . ALA A 1 163 ? 2.547 8.609 13.826 1.00 98.06 163 ALA A N 1
ATOM 1254 C CA . ALA A 1 163 ? 3.445 8.919 12.723 1.00 98.06 163 ALA A CA 1
ATOM 1255 C C . ALA A 1 163 ? 3.628 10.430 12.584 1.00 98.06 163 ALA A C 1
ATOM 1257 O O . ALA A 1 163 ? 2.669 11.193 12.629 1.00 98.06 163 ALA A O 1
ATOM 1258 N N . LEU A 1 164 ? 4.876 10.848 12.412 1.00 97.31 164 LEU A N 1
ATOM 1259 C CA . LEU A 1 164 ? 5.275 12.221 12.137 1.00 97.31 164 LEU A CA 1
ATOM 1260 C C . LEU A 1 164 ? 5.912 12.254 10.756 1.00 97.31 164 LEU A C 1
ATOM 1262 O O . LEU A 1 164 ? 6.768 11.421 10.445 1.00 97.31 164 LEU A O 1
ATOM 1266 N N . THR A 1 165 ? 5.517 13.213 9.932 1.00 95.00 165 THR A N 1
ATOM 1267 C CA . THR A 1 165 ? 6.084 13.408 8.596 1.00 95.00 165 THR A CA 1
ATOM 1268 C C . THR A 1 165 ? 6.329 14.884 8.363 1.00 95.00 165 THR A C 1
ATOM 1270 O O . THR A 1 165 ? 5.447 15.695 8.601 1.00 95.00 165 THR A O 1
ATOM 1273 N N . SER A 1 166 ? 7.512 15.222 7.868 1.00 93.75 166 SER A N 1
ATOM 1274 C CA . SER A 1 166 ? 7.958 16.591 7.632 1.00 93.75 166 SER A CA 1
ATOM 1275 C C . SER A 1 166 ? 8.665 16.703 6.290 1.00 93.75 166 SER A C 1
ATOM 1277 O O . SER A 1 166 ? 9.296 15.750 5.825 1.00 93.75 166 SER A O 1
ATOM 1279 N N . GLY A 1 167 ? 8.628 17.898 5.709 1.00 89.44 167 GLY A N 1
ATOM 1280 C CA . GLY A 1 167 ? 9.301 18.212 4.454 1.00 89.44 167 GLY A CA 1
ATOM 1281 C C . GLY A 1 167 ? 8.394 18.120 3.219 1.00 89.44 167 GLY A C 1
ATOM 1282 O O . GLY A 1 167 ? 7.278 17.595 3.282 1.00 89.44 167 GLY A O 1
ATOM 1283 N N . PRO A 1 168 ? 8.830 18.717 2.097 1.00 86.00 168 PRO A N 1
ATOM 1284 C CA . PRO A 1 168 ? 8.072 18.751 0.847 1.00 86.00 168 PRO A CA 1
ATOM 1285 C C . PRO A 1 168 ? 7.951 17.360 0.203 1.00 86.00 168 PRO A C 1
ATOM 1287 O O . PRO A 1 168 ? 8.611 16.410 0.612 1.00 86.00 168 PRO A O 1
ATOM 1290 N N . SER A 1 169 ? 7.094 17.214 -0.813 1.00 79.56 169 SER A N 1
ATOM 1291 C CA . SER A 1 169 ? 6.827 15.925 -1.479 1.00 79.56 169 SER A CA 1
ATOM 1292 C C . SER A 1 169 ? 8.044 15.254 -2.114 1.00 79.56 169 SER A C 1
ATOM 1294 O O . SER A 1 169 ? 8.060 14.033 -2.219 1.00 79.56 169 SER A O 1
ATOM 1296 N N . ASP A 1 170 ? 9.037 16.036 -2.518 1.00 83.88 170 ASP A N 1
ATOM 1297 C CA . ASP A 1 170 ? 10.304 15.603 -3.112 1.00 83.88 170 ASP A CA 1
ATOM 1298 C C . ASP A 1 170 ? 11.413 15.362 -2.073 1.00 83.88 170 ASP A C 1
ATOM 1300 O O . ASP A 1 170 ? 12.464 14.826 -2.405 1.00 83.88 170 ASP A O 1
ATOM 1304 N N . ASN A 1 171 ? 11.198 15.720 -0.804 1.00 89.00 171 ASN A N 1
ATOM 1305 C CA . ASN A 1 171 ? 12.149 15.480 0.277 1.00 89.00 171 ASN A CA 1
ATOM 1306 C C . ASN A 1 171 ? 11.415 15.332 1.612 1.00 89.00 171 ASN A C 1
ATOM 1308 O O . ASN A 1 171 ? 11.340 16.261 2.422 1.00 89.00 171 ASN A O 1
ATOM 1312 N N . ARG A 1 172 ? 10.856 14.142 1.827 1.00 91.38 172 ARG A N 1
ATOM 1313 C CA . ARG A 1 172 ? 10.111 13.797 3.035 1.00 91.38 172 ARG A CA 1
ATOM 1314 C C . ARG A 1 172 ? 11.001 13.096 4.039 1.00 91.38 172 ARG A C 1
ATOM 1316 O O . ARG A 1 172 ? 11.807 12.230 3.709 1.00 91.38 172 ARG A O 1
ATOM 1323 N N . THR A 1 173 ? 10.785 13.411 5.301 1.00 95.62 173 THR A N 1
ATOM 1324 C CA . THR A 1 173 ? 11.328 12.667 6.434 1.00 95.62 173 THR A CA 1
ATOM 1325 C C . THR A 1 173 ? 10.202 12.316 7.373 1.00 95.62 173 THR A C 1
ATOM 1327 O O . THR A 1 173 ? 9.201 13.026 7.439 1.00 95.62 173 THR A O 1
ATOM 1330 N N . GLY A 1 174 ? 10.347 11.230 8.108 1.00 96.94 174 GLY A N 1
ATOM 1331 C CA . GLY A 1 174 ? 9.360 10.893 9.107 1.00 96.94 174 GLY A CA 1
ATOM 1332 C C . GLY A 1 174 ? 9.841 9.868 10.102 1.00 96.94 174 GLY A C 1
ATOM 1333 O O . GLY A 1 174 ? 10.914 9.275 9.973 1.00 96.94 174 GLY A O 1
ATOM 1334 N N . ALA A 1 175 ? 9.021 9.692 11.121 1.00 98.00 175 ALA A N 1
ATOM 1335 C CA . ALA A 1 175 ? 9.189 8.683 12.140 1.00 98.00 175 ALA A CA 1
ATOM 1336 C C . ALA A 1 175 ? 7.827 8.099 12.479 1.00 98.00 175 ALA A C 1
ATOM 1338 O O . ALA A 1 175 ? 6.824 8.809 12.463 1.00 98.00 175 ALA A O 1
ATOM 1339 N N . TYR A 1 176 ? 7.797 6.818 12.807 1.00 98.06 176 TYR A N 1
ATOM 1340 C CA . TYR A 1 176 ? 6.581 6.154 13.237 1.00 98.06 176 TYR A CA 1
ATOM 1341 C C . TYR A 1 176 ? 6.852 5.256 14.434 1.00 98.06 176 TYR A C 1
ATOM 1343 O O . TYR A 1 176 ? 7.935 4.685 14.581 1.00 98.06 176 TYR A O 1
ATOM 1351 N N . THR A 1 177 ? 5.830 5.129 15.266 1.00 98.56 177 THR A N 1
ATOM 1352 C CA . THR A 1 177 ? 5.779 4.244 16.417 1.00 98.56 177 THR A CA 1
ATOM 1353 C C . THR A 1 177 ? 4.460 3.493 16.368 1.00 98.56 177 THR A C 1
ATOM 1355 O O . THR A 1 177 ? 3.403 4.111 16.289 1.00 98.56 177 THR A O 1
ATOM 1358 N N . ILE A 1 178 ? 4.521 2.170 16.439 1.00 98.62 178 ILE A N 1
ATOM 1359 C CA . ILE A 1 178 ? 3.365 1.301 16.634 1.00 98.62 178 ILE A CA 1
ATOM 1360 C C . ILE A 1 178 ? 3.590 0.583 17.955 1.00 98.62 178 ILE A C 1
ATOM 1362 O O . ILE A 1 178 ? 4.626 -0.054 18.133 1.00 98.62 178 ILE A O 1
ATOM 1366 N N . VAL A 1 179 ? 2.652 0.699 18.881 1.00 98.50 179 VAL A N 1
ATOM 1367 C CA . VAL A 1 179 ? 2.626 -0.060 20.132 1.00 98.50 179 VAL A CA 1
ATOM 1368 C C . VAL A 1 179 ? 1.407 -0.953 20.082 1.00 98.50 179 VAL A C 1
ATOM 1370 O O . VAL A 1 179 ? 0.330 -0.481 19.736 1.00 98.50 179 VAL A O 1
ATOM 1373 N N . PHE A 1 180 ? 1.565 -2.221 20.421 1.00 97.62 180 PHE A N 1
ATOM 1374 C CA . PHE A 1 180 ? 0.437 -3.117 20.594 1.00 97.62 180 PHE A CA 1
ATOM 1375 C C . PHE A 1 180 ? 0.590 -3.913 21.878 1.00 97.62 180 PHE A C 1
ATOM 1377 O O . PHE A 1 180 ? 1.701 -4.241 22.294 1.00 97.62 180 PHE A O 1
ATOM 1384 N N . ASP A 1 181 ? -0.543 -4.200 22.486 1.00 95.31 181 ASP A N 1
ATOM 1385 C CA . ASP A 1 181 ? -0.682 -5.049 23.658 1.00 95.31 181 ASP A CA 1
ATOM 1386 C C . ASP A 1 181 ? -1.902 -5.916 23.395 1.00 95.31 181 ASP A C 1
ATOM 1388 O O . ASP A 1 181 ? -2.963 -5.382 23.071 1.00 95.31 181 ASP A O 1
ATOM 1392 N N . ILE A 1 182 ? -1.733 -7.232 23.411 1.00 93.44 182 ILE A N 1
ATOM 1393 C CA . ILE A 1 182 ? -2.823 -8.169 23.179 1.00 93.44 182 ILE A CA 1
ATOM 1394 C C . ILE A 1 182 ? -2.694 -9.320 24.167 1.00 93.44 182 ILE A C 1
ATOM 1396 O O . ILE A 1 182 ? -1.624 -9.905 24.325 1.00 93.44 182 ILE A O 1
ATOM 1400 N N . GLN A 1 183 ? -3.802 -9.667 24.798 1.00 92.12 183 GLN A N 1
ATOM 1401 C CA . GLN A 1 183 ? -3.927 -10.731 25.769 1.00 92.12 183 GLN A CA 1
ATOM 1402 C C . GLN A 1 183 ? -5.056 -11.688 25.375 1.00 92.12 183 GLN A C 1
ATOM 1404 O O . GLN A 1 183 ? -6.126 -11.244 24.955 1.00 92.12 183 GLN A O 1
ATOM 1409 N N . ASP A 1 184 ? -4.835 -12.988 25.556 1.00 88.38 184 ASP A N 1
ATOM 1410 C CA . ASP A 1 184 ? -5.887 -14.004 25.462 1.00 88.38 184 ASP A CA 1
ATOM 1411 C C . ASP A 1 184 ? -6.513 -14.334 26.837 1.00 88.38 184 ASP A C 1
ATOM 1413 O O . ASP A 1 184 ? -6.055 -13.915 27.908 1.00 88.38 184 ASP A O 1
ATOM 1417 N N . ASP A 1 185 ? -7.576 -15.130 26.819 1.00 81.25 185 ASP A N 1
ATOM 1418 C CA . ASP A 1 185 ? -8.248 -15.656 28.009 1.00 81.25 185 ASP A CA 1
ATOM 1419 C C . ASP A 1 185 ? -7.477 -16.786 28.718 1.00 81.25 185 ASP A C 1
ATOM 1421 O O . ASP A 1 185 ? -7.801 -17.151 29.854 1.00 81.25 185 ASP A O 1
ATOM 1425 N N . LYS A 1 186 ? -6.429 -17.316 28.081 1.00 75.62 186 LYS A N 1
ATOM 1426 C CA . LYS A 1 186 ? -5.584 -18.426 28.543 1.00 75.62 186 LYS A CA 1
ATOM 1427 C C . LYS A 1 186 ? -4.266 -17.983 29.163 1.00 75.62 186 LYS A C 1
ATOM 1429 O O . L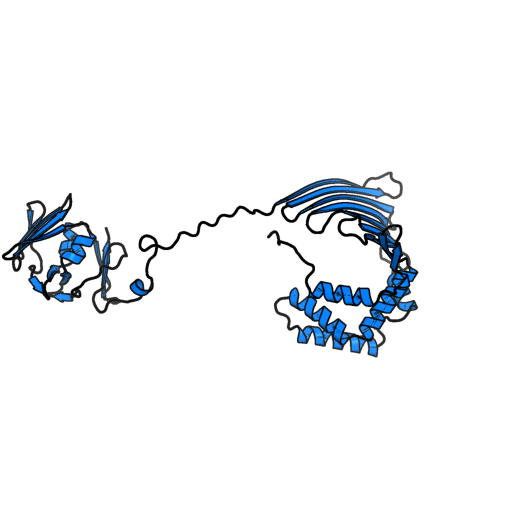YS A 1 186 ? -3.441 -18.843 29.480 1.00 75.62 186 LYS A O 1
ATOM 1434 N N . ASN A 1 187 ? -4.136 -16.697 29.489 1.00 79.00 187 ASN A N 1
ATOM 1435 C CA . ASN A 1 187 ? -3.001 -16.082 30.176 1.00 79.00 187 ASN A CA 1
ATOM 1436 C C . ASN A 1 187 ? -1.776 -15.788 29.300 1.00 79.00 187 ASN A C 1
ATOM 1438 O O . ASN A 1 187 ? -0.697 -15.636 29.856 1.00 79.00 187 ASN A O 1
ATOM 1442 N N . LEU A 1 188 ? -1.882 -15.689 27.981 1.00 90.69 188 LEU A N 1
ATOM 1443 C CA . LEU A 1 188 ? -0.814 -15.163 27.132 1.00 90.69 188 LEU A CA 1
ATOM 1444 C C . LEU A 1 188 ? -0.941 -13.641 27.030 1.00 90.69 188 LEU A C 1
ATOM 1446 O O . LEU A 1 188 ? -2.000 -13.138 26.677 1.00 90.69 188 LEU A O 1
ATOM 1450 N N . ILE A 1 189 ? 0.144 -12.916 27.298 1.00 93.62 189 ILE A N 1
ATOM 1451 C CA . ILE A 1 189 ? 0.261 -11.470 27.077 1.00 93.62 189 ILE A CA 1
ATOM 1452 C C . ILE A 1 189 ? 1.337 -11.245 26.022 1.00 93.62 189 ILE A C 1
ATOM 1454 O O . ILE A 1 189 ? 2.466 -11.711 26.187 1.00 93.62 189 ILE A O 1
ATOM 1458 N N . ILE A 1 190 ? 0.997 -10.529 24.954 1.00 95.69 190 ILE A N 1
ATOM 1459 C CA . ILE A 1 190 ? 1.895 -10.145 23.869 1.00 95.69 190 ILE A CA 1
ATOM 1460 C C . ILE A 1 190 ? 1.973 -8.624 23.815 1.00 95.69 190 ILE A C 1
ATOM 1462 O O . ILE A 1 190 ? 1.052 -7.950 23.364 1.00 95.69 190 ILE A O 1
ATOM 1466 N N . GLU A 1 191 ? 3.124 -8.097 24.200 1.00 97.00 191 GLU A N 1
ATOM 1467 C CA . GLU A 1 191 ? 3.452 -6.684 24.083 1.00 97.00 191 GLU A CA 1
ATOM 1468 C C . GLU A 1 191 ? 4.443 -6.491 22.944 1.00 97.00 191 GLU A C 1
ATOM 1470 O O . GLU A 1 191 ? 5.426 -7.229 22.802 1.00 97.00 191 GLU A O 1
ATOM 1475 N N . GLY A 1 192 ? 4.236 -5.460 22.140 1.00 97.88 192 GLY A N 1
ATOM 1476 C CA . GLY A 1 192 ? 5.143 -5.145 21.061 1.00 97.88 192 GLY A CA 1
ATOM 1477 C C . GLY A 1 192 ? 5.247 -3.667 20.766 1.00 97.88 192 GLY A C 1
ATOM 1478 O O . GLY A 1 192 ? 4.336 -2.872 20.979 1.00 97.88 192 GLY A O 1
ATOM 1479 N N . GLN A 1 193 ? 6.413 -3.297 20.256 1.00 98.50 193 GLN A N 1
ATOM 1480 C CA . GLN A 1 193 ? 6.690 -1.952 19.802 1.00 98.50 193 GLN A CA 1
ATOM 1481 C C . GLN A 1 193 ? 7.514 -1.995 18.522 1.00 98.50 193 GLN A C 1
ATOM 1483 O O . GLN A 1 193 ? 8.621 -2.536 18.497 1.00 98.50 193 GLN A O 1
ATOM 1488 N N . VAL A 1 194 ? 7.005 -1.347 17.485 1.00 98.38 194 VAL A N 1
ATOM 1489 C CA . VAL A 1 194 ? 7.722 -1.048 16.250 1.00 98.38 194 VAL A CA 1
ATOM 1490 C C . VAL A 1 194 ? 8.053 0.433 16.257 1.00 98.38 194 VAL A C 1
ATOM 1492 O O . VAL A 1 194 ? 7.170 1.260 16.443 1.00 98.38 194 VAL A O 1
ATOM 1495 N N . ASN A 1 195 ? 9.315 0.783 16.048 1.00 98.25 195 ASN A N 1
ATOM 1496 C CA . ASN A 1 195 ? 9.714 2.155 15.762 1.00 98.25 195 ASN A CA 1
ATOM 1497 C C . ASN A 1 195 ? 10.454 2.174 14.438 1.00 98.25 195 ASN A C 1
ATOM 1499 O O . ASN A 1 195 ? 11.226 1.256 14.165 1.00 98.25 195 ASN A O 1
ATOM 1503 N N . GLY A 1 196 ? 10.296 3.235 13.667 1.00 97.69 196 GLY A N 1
ATOM 1504 C CA . GLY A 1 196 ? 11.138 3.455 12.507 1.00 97.69 196 GLY A CA 1
ATOM 1505 C C . GLY A 1 196 ? 11.277 4.920 12.168 1.00 97.69 196 GLY A C 1
ATOM 1506 O O . GLY A 1 196 ? 10.496 5.764 12.613 1.00 97.69 196 GLY A O 1
ATOM 1507 N N . LYS A 1 197 ? 12.303 5.212 11.383 1.00 97.62 197 LYS A N 1
ATOM 1508 C CA . LYS A 1 197 ? 12.507 6.510 10.752 1.00 97.62 197 LYS A CA 1
ATOM 1509 C C . LYS A 1 197 ? 12.750 6.293 9.279 1.00 97.62 197 LYS A C 1
ATOM 1511 O O . LYS A 1 197 ? 13.294 5.269 8.872 1.00 97.62 197 LYS A O 1
ATOM 1516 N N . TYR A 1 198 ? 12.358 7.268 8.482 1.00 95.69 198 TYR A N 1
ATOM 1517 C CA . TYR A 1 198 ? 12.603 7.239 7.056 1.00 95.69 198 TYR A CA 1
ATOM 1518 C C . TYR A 1 198 ? 12.952 8.623 6.524 1.00 95.69 198 TYR A C 1
ATOM 1520 O O . TYR A 1 198 ? 12.576 9.658 7.080 1.00 95.69 198 TYR A O 1
ATOM 1528 N N . ARG A 1 199 ? 13.673 8.615 5.411 1.00 94.38 199 ARG A N 1
ATOM 1529 C CA . ARG A 1 199 ? 13.891 9.747 4.521 1.00 94.38 199 ARG A CA 1
ATOM 1530 C C . ARG A 1 199 ? 13.617 9.260 3.113 1.00 94.38 199 ARG A C 1
ATOM 1532 O O . ARG A 1 199 ? 14.162 8.239 2.710 1.00 94.38 199 ARG A O 1
ATOM 1539 N N . GLN A 1 200 ? 12.819 10.001 2.371 1.00 90.88 200 GLN A N 1
ATOM 1540 C CA . GLN A 1 200 ? 12.539 9.740 0.975 1.00 90.88 200 GLN A CA 1
ATOM 1541 C C . GLN A 1 200 ? 12.767 11.019 0.188 1.00 90.88 200 GLN A C 1
ATOM 1543 O O . GLN A 1 200 ? 12.214 12.066 0.515 1.00 90.88 200 GLN A O 1
ATOM 1548 N N . THR A 1 201 ? 13.568 10.910 -0.857 1.00 89.00 201 THR A N 1
ATOM 1549 C CA . THR A 1 201 ? 13.714 11.921 -1.890 1.00 89.00 201 THR A CA 1
ATOM 1550 C C . THR A 1 201 ? 13.261 11.356 -3.229 1.00 89.00 201 THR A C 1
ATOM 1552 O O . THR A 1 201 ? 12.968 10.169 -3.372 1.00 89.00 201 THR A O 1
ATOM 1555 N N . ASP A 1 202 ? 13.253 12.207 -4.239 1.00 81.44 202 ASP A N 1
ATOM 1556 C CA . ASP A 1 202 ? 13.128 11.859 -5.650 1.00 81.44 202 ASP A CA 1
ATOM 1557 C C . ASP A 1 202 ? 14.288 10.984 -6.182 1.00 81.44 202 ASP A C 1
ATOM 1559 O O . ASP A 1 202 ? 14.174 10.397 -7.260 1.00 81.44 202 ASP A O 1
ATOM 1563 N N . LYS A 1 203 ? 15.393 10.840 -5.433 1.00 83.81 203 LYS A N 1
ATOM 1564 C CA . LYS A 1 203 ? 16.585 10.072 -5.849 1.00 83.81 203 LYS A CA 1
ATOM 1565 C C . LYS A 1 203 ? 16.860 8.834 -5.009 1.00 83.81 203 LYS A C 1
ATOM 1567 O O . LYS A 1 203 ? 17.406 7.854 -5.519 1.00 83.81 203 LYS A O 1
ATOM 1572 N N . ASP A 1 204 ? 16.551 8.893 -3.724 1.00 88.00 204 ASP A N 1
ATOM 1573 C CA . ASP A 1 204 ? 16.876 7.850 -2.765 1.00 88.00 204 ASP A CA 1
ATOM 1574 C C . ASP A 1 204 ? 15.831 7.736 -1.655 1.00 88.00 204 ASP A C 1
ATOM 1576 O O . ASP A 1 204 ? 15.096 8.673 -1.356 1.00 88.00 204 ASP A O 1
ATOM 1580 N N . ALA A 1 205 ? 15.762 6.566 -1.036 1.00 91.38 205 ALA A N 1
ATOM 1581 C CA . ALA A 1 205 ? 14.935 6.322 0.130 1.00 91.38 205 ALA A CA 1
ATOM 1582 C C . ALA A 1 205 ? 15.716 5.486 1.139 1.00 91.38 205 ALA A C 1
ATOM 1584 O O . ALA A 1 205 ? 16.206 4.405 0.814 1.00 91.38 205 ALA A O 1
ATOM 1585 N N . ASN A 1 206 ? 15.804 5.984 2.368 1.00 94.19 206 ASN A N 1
ATOM 1586 C CA . ASN A 1 206 ? 16.481 5.325 3.473 1.00 94.19 206 ASN A CA 1
ATOM 1587 C C . ASN A 1 206 ? 15.487 5.135 4.610 1.00 94.19 206 ASN A C 1
ATOM 1589 O O . ASN A 1 206 ? 14.739 6.057 4.934 1.00 94.19 206 ASN A O 1
ATOM 1593 N N . SER A 1 207 ? 15.513 3.981 5.259 1.00 95.44 207 SER A N 1
ATOM 1594 C CA . SER A 1 207 ? 14.714 3.741 6.456 1.00 95.44 207 SER A CA 1
ATOM 1595 C C . SER A 1 207 ? 15.456 2.870 7.450 1.00 95.44 207 SER A C 1
ATOM 1597 O O . SER A 1 207 ? 16.125 1.916 7.057 1.00 95.44 207 SER A O 1
ATOM 1599 N N . ASP A 1 208 ? 15.275 3.145 8.732 1.00 96.75 208 ASP A N 1
ATOM 1600 C CA . ASP A 1 208 ? 15.637 2.241 9.814 1.00 96.75 208 ASP A CA 1
ATOM 1601 C C . ASP A 1 208 ? 14.390 1.826 10.584 1.00 96.75 208 ASP A C 1
ATOM 1603 O O . ASP A 1 208 ? 13.428 2.589 10.699 1.00 96.75 208 ASP A O 1
ATOM 1607 N N . PHE A 1 209 ? 14.402 0.601 11.100 1.00 96.94 209 PHE A N 1
ATOM 1608 C CA . PHE A 1 209 ? 13.341 0.109 11.958 1.00 96.94 209 PHE A CA 1
ATOM 1609 C C . PHE A 1 209 ? 13.889 -0.749 13.095 1.00 96.94 209 PHE A C 1
ATOM 1611 O O . PHE A 1 209 ? 14.927 -1.405 12.988 1.00 96.94 209 PHE A O 1
ATOM 1618 N N . ARG A 1 210 ? 13.137 -0.763 14.192 1.00 98.12 210 ARG A N 1
ATOM 1619 C CA . ARG A 1 210 ? 13.347 -1.603 15.365 1.00 98.12 210 ARG A CA 1
ATOM 1620 C C . ARG A 1 210 ? 12.009 -2.169 15.816 1.00 98.12 210 ARG A C 1
ATOM 1622 O O . ARG A 1 210 ? 11.120 -1.409 16.192 1.00 98.12 210 ARG A O 1
ATOM 1629 N N . VAL A 1 211 ? 11.908 -3.490 15.858 1.00 98.25 211 VAL A N 1
ATOM 1630 C CA . VAL A 1 211 ? 10.772 -4.234 16.407 1.00 98.25 211 VAL A CA 1
ATOM 1631 C C . VAL A 1 211 ? 11.199 -4.894 17.711 1.00 98.25 211 VAL A C 1
ATOM 1633 O O . VAL A 1 211 ? 12.213 -5.588 17.762 1.00 98.25 211 VAL A O 1
ATOM 1636 N N . ARG A 1 212 ? 10.413 -4.697 18.765 1.00 98.31 212 ARG A N 1
ATOM 1637 C CA . ARG A 1 212 ? 10.491 -5.453 20.015 1.00 98.31 212 ARG A CA 1
ATOM 1638 C C . ARG A 1 212 ? 9.175 -6.179 20.218 1.00 98.31 212 ARG A C 1
ATOM 1640 O O . ARG A 1 212 ? 8.139 -5.539 20.096 1.00 98.31 212 ARG A O 1
ATOM 1647 N N . VAL A 1 213 ? 9.226 -7.467 20.537 1.00 98.00 213 VAL A N 1
ATOM 1648 C CA . VAL A 1 213 ? 8.047 -8.245 20.944 1.00 98.00 213 VAL A CA 1
ATOM 1649 C C . VAL A 1 213 ? 8.407 -9.070 22.166 1.00 98.00 213 VAL A C 1
ATOM 1651 O O . VAL A 1 213 ? 9.456 -9.721 22.197 1.00 98.00 213 VAL A O 1
ATOM 1654 N N . LEU A 1 214 ? 7.540 -9.038 23.165 1.00 97.00 214 LEU A N 1
ATOM 1655 C CA . LEU A 1 214 ? 7.620 -9.843 24.366 1.00 97.00 214 LEU A CA 1
ATOM 1656 C C . LEU A 1 214 ? 6.303 -10.601 24.511 1.00 97.00 214 LEU A C 1
ATOM 1658 O O . LEU A 1 214 ? 5.249 -9.983 24.574 1.00 97.00 214 LEU A O 1
ATOM 1662 N N . ALA A 1 215 ? 6.374 -11.929 24.553 1.00 96.38 215 ALA A N 1
ATOM 1663 C CA . ALA A 1 215 ? 5.233 -12.772 24.876 1.00 96.38 215 ALA A CA 1
ATOM 1664 C C . ALA A 1 215 ? 5.509 -13.499 26.192 1.00 96.38 215 ALA A C 1
ATOM 1666 O O . ALA A 1 215 ? 6.482 -14.256 26.279 1.00 96.38 215 ALA A O 1
ATOM 1667 N N . ASN A 1 216 ? 4.671 -13.267 27.197 1.00 95.00 216 ASN A N 1
ATOM 1668 C CA . ASN A 1 216 ? 4.775 -13.863 28.526 1.00 95.00 216 ASN A CA 1
ATOM 1669 C C . ASN A 1 216 ? 3.469 -14.545 28.923 1.00 95.00 216 ASN A C 1
ATOM 1671 O O . ASN A 1 216 ? 2.421 -14.303 28.329 1.00 95.00 216 ASN A O 1
ATOM 1675 N N . ASP A 1 217 ? 3.527 -15.359 29.969 1.00 92.56 217 ASP A N 1
ATOM 1676 C CA . ASP A 1 217 ? 2.327 -15.701 30.715 1.00 92.56 217 ASP A CA 1
ATOM 1677 C C . ASP A 1 217 ? 1.809 -14.503 31.541 1.00 92.56 217 ASP A C 1
ATOM 1679 O O . ASP A 1 217 ? 2.535 -13.543 31.809 1.00 92.56 217 ASP A O 1
ATOM 1683 N N . SER A 1 218 ? 0.556 -14.567 31.997 1.00 84.06 218 SER A N 1
ATOM 1684 C CA . SER A 1 218 ? -0.100 -13.478 32.739 1.00 84.06 218 SER A CA 1
ATOM 1685 C C . SER A 1 218 ? 0.539 -13.194 34.096 1.00 84.06 218 SER A C 1
ATOM 1687 O O . SER A 1 218 ? 0.316 -12.139 34.686 1.00 84.06 218 SER A O 1
ATOM 1689 N N . THR A 1 219 ? 1.346 -14.131 34.597 1.00 84.69 219 THR A N 1
ATOM 1690 C CA . THR A 1 219 ? 2.089 -13.979 35.851 1.00 84.69 219 THR A CA 1
ATOM 1691 C C . THR A 1 219 ? 3.451 -13.311 35.656 1.00 84.69 219 THR A C 1
ATOM 1693 O O . THR A 1 219 ? 4.072 -12.900 36.638 1.00 84.69 219 THR A O 1
ATOM 1696 N N . GLY A 1 220 ? 3.930 -13.204 34.410 1.00 80.88 220 GLY A N 1
ATOM 1697 C CA . GLY A 1 220 ? 5.277 -12.747 34.072 1.00 80.88 220 GLY A CA 1
ATOM 1698 C C . GLY A 1 220 ? 6.388 -13.721 34.484 1.00 80.88 220 GLY A C 1
ATOM 1699 O O . GLY A 1 220 ? 7.565 -13.366 34.414 1.00 80.88 220 GLY A O 1
ATOM 1700 N N . ALA A 1 221 ? 6.043 -14.930 34.938 1.00 87.62 221 ALA A N 1
ATOM 1701 C CA . ALA A 1 221 ? 7.000 -15.940 35.375 1.00 87.62 221 ALA A CA 1
ATOM 1702 C C . ALA A 1 221 ? 7.627 -16.692 34.195 1.00 87.62 221 ALA A C 1
ATOM 1704 O O . ALA A 1 221 ? 8.778 -17.122 34.289 1.00 87.62 221 ALA A O 1
ATOM 1705 N N . ASN A 1 222 ? 6.890 -16.840 33.091 1.00 91.12 222 ASN A N 1
ATOM 1706 C CA . ASN A 1 222 ? 7.335 -17.568 31.909 1.00 91.12 222 ASN A CA 1
ATOM 1707 C C . ASN A 1 222 ? 7.340 -16.654 30.684 1.00 91.12 222 ASN A C 1
ATOM 1709 O O . ASN A 1 222 ? 6.302 -16.146 30.270 1.00 91.12 222 ASN A O 1
ATOM 1713 N N . THR A 1 223 ? 8.508 -16.494 30.061 1.00 95.25 223 THR A N 1
ATOM 1714 C CA . THR A 1 223 ? 8.642 -15.822 28.764 1.00 95.25 223 THR A CA 1
ATOM 1715 C C . THR A 1 223 ? 8.637 -16.851 27.642 1.00 95.25 223 THR A C 1
ATOM 1717 O O . THR A 1 223 ? 9.523 -17.703 27.573 1.00 95.25 223 THR A O 1
ATOM 1720 N N . PHE A 1 224 ? 7.669 -16.735 26.735 1.00 94.19 224 PHE A N 1
ATOM 1721 C CA . PHE A 1 224 ? 7.541 -17.578 25.547 1.00 94.19 224 PHE A CA 1
ATOM 1722 C C . PHE A 1 224 ? 8.315 -17.018 24.353 1.00 94.19 224 PHE A C 1
ATOM 1724 O O . PHE A 1 224 ? 8.923 -17.774 23.596 1.00 94.19 224 PHE A O 1
ATOM 1731 N N . LEU A 1 225 ? 8.325 -15.691 24.191 1.00 95.94 225 LEU A N 1
ATOM 1732 C CA . LEU A 1 225 ? 9.037 -15.013 23.110 1.00 95.94 225 LEU A CA 1
ATOM 1733 C C . LEU A 1 225 ? 9.678 -13.730 23.621 1.00 95.94 225 LEU A C 1
ATOM 1735 O O . LEU A 1 225 ? 9.033 -12.918 24.274 1.00 95.94 225 LEU A O 1
ATOM 1739 N N . LYS A 1 226 ? 10.937 -13.514 23.245 1.00 96.69 226 LYS A N 1
ATOM 1740 C CA . LYS A 1 226 ? 11.614 -12.227 23.389 1.00 96.69 226 LYS A CA 1
ATOM 1741 C C . LYS A 1 226 ? 12.354 -11.915 22.097 1.00 96.69 226 LYS A C 1
ATOM 1743 O O . LYS A 1 226 ? 13.457 -12.407 21.872 1.00 96.69 226 LYS A O 1
ATOM 1748 N N . LEU A 1 227 ? 11.722 -11.120 21.244 1.00 97.38 227 LEU A N 1
ATOM 1749 C CA . LEU A 1 227 ? 12.228 -10.750 19.930 1.00 97.38 227 LEU A CA 1
ATOM 1750 C C . LEU A 1 227 ? 12.750 -9.312 19.942 1.00 97.38 227 LEU A C 1
ATOM 1752 O O . LEU A 1 227 ? 12.065 -8.392 20.389 1.00 97.38 227 LEU A O 1
ATOM 1756 N N . LEU A 1 228 ? 13.944 -9.128 19.384 1.00 97.31 228 LEU A N 1
ATOM 1757 C CA . LEU A 1 228 ? 14.461 -7.840 18.940 1.00 97.31 228 LEU A CA 1
ATOM 1758 C C . LEU A 1 228 ? 14.891 -8.002 17.482 1.00 97.31 228 LEU A C 1
ATOM 1760 O O . LEU A 1 228 ? 15.778 -8.803 17.193 1.00 97.31 228 LEU A O 1
ATOM 1764 N N . LEU A 1 229 ? 14.267 -7.246 16.585 1.00 97.00 229 LEU A N 1
ATOM 1765 C CA . LEU A 1 229 ? 14.655 -7.158 15.183 1.00 97.00 229 LEU A CA 1
ATOM 1766 C C . LEU A 1 229 ? 15.025 -5.713 14.871 1.00 97.00 229 LEU A C 1
ATOM 1768 O O . LEU A 1 229 ? 14.278 -4.792 15.194 1.00 97.00 229 LEU A O 1
ATOM 1772 N N . GLU A 1 230 ? 16.168 -5.520 14.232 1.00 97.50 230 GLU A N 1
ATOM 1773 C CA . GLU A 1 230 ? 16.635 -4.219 13.770 1.00 97.50 230 GLU A CA 1
ATOM 1774 C C . GLU A 1 230 ? 17.025 -4.342 12.305 1.00 97.50 230 GLU A C 1
ATOM 1776 O O . GLU A 1 230 ? 17.600 -5.350 11.890 1.00 97.50 230 GLU A O 1
ATOM 1781 N N . GLY A 1 231 ? 16.703 -3.323 11.521 1.00 95.25 231 GLY A N 1
ATOM 1782 C CA . GLY A 1 231 ? 17.011 -3.319 10.104 1.00 95.25 231 GLY A CA 1
ATOM 1783 C C . GLY A 1 231 ? 17.199 -1.914 9.571 1.00 95.25 231 GLY A C 1
ATOM 1784 O O . GLY A 1 231 ? 16.671 -0.939 10.106 1.00 95.25 231 GLY A O 1
ATOM 1785 N N . GLN A 1 232 ? 17.975 -1.835 8.499 1.00 95.56 232 GLN A N 1
ATOM 1786 C CA . GLN A 1 232 ? 18.180 -0.633 7.710 1.00 95.56 232 GLN A CA 1
ATOM 1787 C C . GLN A 1 232 ? 17.963 -0.991 6.242 1.00 95.56 232 GLN A C 1
ATOM 1789 O O . GLN A 1 232 ? 18.357 -2.069 5.799 1.00 95.56 232 GLN A O 1
ATOM 1794 N N . SER A 1 233 ? 17.328 -0.092 5.503 1.00 91.69 233 SER A N 1
ATOM 1795 C CA . SER A 1 233 ? 17.098 -0.207 4.068 1.00 91.69 233 SER A CA 1
ATOM 1796 C C . SER A 1 233 ? 17.552 1.077 3.390 1.00 91.69 233 SER A C 1
ATOM 1798 O O . SER A 1 233 ? 17.307 2.170 3.898 1.00 91.69 233 SER A O 1
ATOM 1800 N N . GLU A 1 234 ? 18.201 0.931 2.241 1.00 89.94 234 GLU A N 1
ATOM 1801 C CA . GLU A 1 234 ? 18.600 2.016 1.352 1.00 89.94 234 GLU A CA 1
ATOM 1802 C C . GLU A 1 234 ? 18.241 1.607 -0.079 1.00 89.94 234 GLU A C 1
ATOM 1804 O O . GLU A 1 234 ? 18.622 0.536 -0.553 1.00 89.94 234 GLU A O 1
ATOM 1809 N N . VAL A 1 235 ? 17.494 2.466 -0.761 1.00 85.44 235 VAL A N 1
ATOM 1810 C CA . VAL A 1 235 ? 17.111 2.319 -2.165 1.00 85.44 235 VAL A CA 1
ATOM 1811 C C . VAL A 1 235 ? 17.587 3.564 -2.897 1.00 85.44 235 VAL A C 1
ATOM 1813 O O . VAL A 1 235 ? 17.338 4.680 -2.448 1.00 85.44 235 VAL A O 1
ATOM 1816 N N . LYS A 1 236 ? 18.266 3.388 -4.031 1.00 80.62 236 LYS A N 1
ATOM 1817 C CA . LYS A 1 236 ? 18.737 4.482 -4.890 1.00 80.62 236 LYS A CA 1
ATOM 1818 C C . LYS A 1 236 ? 18.205 4.279 -6.300 1.00 80.62 236 LYS A C 1
ATOM 1820 O O . LYS A 1 236 ? 18.264 3.168 -6.821 1.00 80.62 236 LYS A O 1
ATOM 1825 N N . ALA A 1 237 ? 17.715 5.344 -6.924 1.00 67.06 237 ALA A N 1
ATOM 1826 C CA . ALA A 1 237 ? 17.441 5.344 -8.353 1.00 67.06 237 ALA A CA 1
ATOM 1827 C C . ALA A 1 237 ? 18.778 5.381 -9.117 1.00 67.06 237 ALA A C 1
ATOM 1829 O O . ALA A 1 237 ? 19.551 6.332 -8.979 1.00 67.06 237 ALA A O 1
ATOM 1830 N N . GLU A 1 238 ? 19.080 4.356 -9.919 1.00 60.81 238 GLU A N 1
ATOM 1831 C CA . GLU A 1 238 ? 20.252 4.367 -10.803 1.00 60.81 238 GLU A CA 1
ATOM 1832 C C . GLU A 1 238 ? 20.023 5.346 -11.966 1.00 60.81 238 GLU A C 1
ATOM 1834 O O . GLU A 1 238 ? 19.411 5.009 -12.974 1.00 60.81 238 GLU A O 1
ATOM 1839 N N . GLN A 1 239 ? 20.514 6.582 -11.840 1.00 55.78 239 GLN A N 1
ATOM 1840 C CA . GLN A 1 239 ? 20.346 7.621 -12.871 1.00 55.78 239 GLN A CA 1
ATOM 1841 C C . GLN A 1 239 ? 21.406 7.582 -13.992 1.00 55.78 239 GLN A C 1
ATOM 1843 O O . GLN A 1 239 ? 21.340 8.381 -14.921 1.00 55.78 239 GLN A O 1
ATOM 1848 N N . ASN A 1 240 ? 22.375 6.660 -13.935 1.00 58.81 240 ASN A N 1
ATOM 1849 C CA . ASN A 1 240 ? 23.550 6.651 -14.821 1.00 58.81 240 ASN A CA 1
ATOM 1850 C C . ASN A 1 240 ? 23.578 5.496 -15.839 1.00 58.81 240 ASN A C 1
ATOM 1852 O O . ASN A 1 240 ? 24.652 5.164 -16.344 1.00 58.81 240 ASN A O 1
ATOM 1856 N N . LEU A 1 241 ? 22.441 4.873 -16.166 1.00 55.38 241 LEU A N 1
ATOM 1857 C CA . LEU A 1 241 ? 22.409 3.837 -17.201 1.00 55.38 241 LEU A CA 1
ATOM 1858 C C . LEU A 1 241 ? 22.572 4.476 -18.598 1.00 55.38 241 LEU A C 1
ATOM 1860 O O . LEU A 1 241 ? 21.601 4.798 -19.278 1.00 55.38 241 LEU A O 1
ATOM 1864 N N . GLN A 1 242 ? 23.814 4.699 -19.034 1.00 55.97 242 GLN A N 1
ATOM 1865 C CA . GLN A 1 242 ? 24.116 5.083 -20.414 1.00 55.97 242 GLN A CA 1
ATOM 1866 C C . GLN A 1 242 ? 24.019 3.845 -21.310 1.00 55.97 242 GLN A C 1
ATOM 1868 O O . GLN A 1 242 ? 24.969 3.071 -21.430 1.00 55.97 242 GLN A O 1
ATOM 1873 N N . ILE A 1 243 ? 22.868 3.649 -21.953 1.00 58.78 243 ILE A N 1
ATOM 1874 C CA . ILE A 1 243 ? 22.755 2.694 -23.057 1.00 58.78 243 ILE A CA 1
ATOM 1875 C C . ILE A 1 243 ? 23.373 3.360 -24.286 1.00 58.78 243 ILE A C 1
ATOM 1877 O O . ILE A 1 243 ? 22.726 4.146 -24.977 1.00 58.78 243 ILE A O 1
ATOM 1881 N N . ASN A 1 244 ? 24.637 3.050 -24.562 1.00 61.59 244 ASN A N 1
ATOM 1882 C CA . ASN A 1 244 ? 25.237 3.371 -25.851 1.00 61.59 244 ASN A CA 1
ATOM 1883 C C . ASN A 1 244 ? 24.611 2.458 -26.905 1.00 61.59 244 ASN A C 1
ATOM 1885 O O . ASN A 1 244 ? 25.080 1.344 -27.126 1.00 61.59 244 ASN A O 1
ATOM 1889 N N . ILE A 1 245 ? 23.531 2.920 -27.534 1.00 64.38 245 ILE A N 1
ATOM 1890 C CA . ILE A 1 245 ? 22.994 2.277 -28.731 1.00 64.38 245 ILE A CA 1
ATOM 1891 C C . ILE A 1 245 ? 23.992 2.576 -29.857 1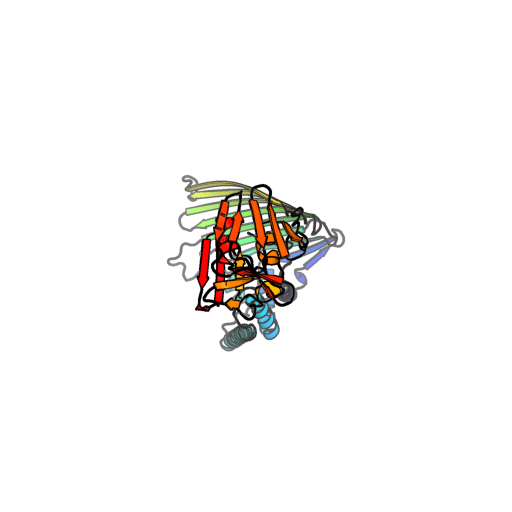.00 64.38 245 ILE A C 1
ATOM 1893 O O . ILE A 1 245 ? 24.154 3.748 -30.212 1.00 64.38 245 ILE A O 1
ATOM 1897 N N . PRO A 1 246 ? 24.706 1.575 -30.402 1.00 66.62 246 PRO A N 1
ATOM 1898 C CA . PRO A 1 246 ? 25.583 1.817 -31.534 1.00 66.62 246 PRO A CA 1
ATOM 1899 C C . PRO A 1 246 ? 24.736 2.310 -32.711 1.00 66.62 246 PRO A C 1
ATOM 1901 O O . PRO A 1 246 ? 23.706 1.722 -33.042 1.00 66.62 246 PRO A O 1
ATOM 1904 N N . VAL A 1 247 ? 25.163 3.404 -33.340 1.00 79.69 247 VAL A N 1
ATOM 1905 C CA . VAL A 1 247 ? 24.556 3.854 -34.595 1.00 79.69 247 VAL A CA 1
ATOM 1906 C C . VAL A 1 247 ? 24.839 2.786 -35.646 1.00 79.69 247 VAL A C 1
ATOM 1908 O O . VAL A 1 247 ? 25.991 2.374 -35.818 1.00 79.69 247 VAL A O 1
ATOM 1911 N N . LEU A 1 248 ? 23.785 2.333 -36.324 1.00 71.50 248 LEU A N 1
ATOM 1912 C CA . LEU A 1 248 ? 23.931 1.401 -37.429 1.00 71.50 248 LEU A CA 1
ATOM 1913 C C . LEU A 1 248 ? 24.671 2.097 -38.581 1.00 71.50 248 LEU A C 1
ATOM 1915 O O . LEU A 1 248 ? 24.254 3.149 -39.062 1.00 71.50 248 LEU A O 1
ATOM 1919 N N . THR A 1 249 ? 25.785 1.513 -38.991 1.00 78.25 249 THR A N 1
ATOM 1920 C CA . THR A 1 249 ? 26.617 1.870 -40.137 1.00 78.25 249 THR A CA 1
ATOM 1921 C C . THR A 1 249 ? 26.574 0.731 -41.146 1.00 78.25 249 THR A C 1
ATOM 1923 O O . THR A 1 249 ? 26.231 -0.402 -40.809 1.00 78.25 249 THR A O 1
ATOM 1926 N N . GLU A 1 250 ? 26.999 0.986 -42.380 1.00 69.75 250 GLU A N 1
ATOM 1927 C CA . GLU A 1 250 ? 27.153 -0.071 -43.394 1.00 69.75 250 GLU A CA 1
ATOM 1928 C C . GLU A 1 250 ? 28.106 -1.195 -42.942 1.00 69.75 250 GLU A C 1
ATOM 1930 O O . GLU A 1 250 ? 27.991 -2.327 -43.391 1.00 69.75 250 GLU A O 1
ATOM 1935 N N . THR A 1 251 ? 29.023 -0.911 -42.010 1.00 72.50 251 THR A N 1
ATOM 1936 C CA . THR A 1 251 ? 29.973 -1.891 -41.462 1.00 72.50 251 THR A CA 1
ATOM 1937 C C . THR A 1 251 ? 29.432 -2.731 -40.304 1.00 72.50 251 THR A C 1
ATOM 1939 O O . THR A 1 251 ? 30.026 -3.760 -39.993 1.00 72.50 251 THR A O 1
ATOM 1942 N N . ASN A 1 252 ? 28.349 -2.315 -39.638 1.00 70.19 252 ASN A N 1
ATOM 1943 C CA . ASN A 1 252 ? 27.786 -3.029 -38.482 1.00 70.19 252 ASN A CA 1
ATOM 1944 C C . ASN A 1 252 ? 26.290 -3.369 -38.640 1.00 70.19 252 ASN A C 1
ATOM 1946 O O . ASN A 1 252 ? 25.662 -3.839 -37.690 1.00 70.19 252 ASN A O 1
ATOM 1950 N N . SER A 1 253 ? 25.723 -3.139 -39.826 1.00 75.69 253 SER A N 1
ATOM 1951 C CA . SER A 1 253 ? 24.339 -3.458 -40.164 1.00 75.69 253 SER A CA 1
ATOM 1952 C C . SER A 1 253 ? 24.273 -4.212 -41.488 1.00 75.69 253 SER A C 1
ATOM 1954 O O . SER A 1 253 ? 25.049 -3.957 -42.404 1.00 75.69 253 SER A O 1
ATOM 1956 N N . VAL A 1 254 ? 23.348 -5.166 -41.580 1.00 67.75 254 VAL A N 1
ATOM 1957 C CA . VAL A 1 254 ? 23.069 -5.929 -42.803 1.00 67.75 254 VAL A CA 1
ATOM 1958 C C . VAL A 1 254 ? 21.674 -5.555 -43.285 1.00 67.75 254 VAL A C 1
ATOM 1960 O O . VAL A 1 254 ? 20.724 -5.546 -42.499 1.00 67.75 254 VAL A O 1
ATOM 1963 N N . ASN A 1 255 ? 21.529 -5.271 -44.579 1.00 69.19 255 ASN A N 1
ATOM 1964 C CA . ASN A 1 255 ? 20.219 -5.081 -45.185 1.00 69.19 255 ASN A CA 1
ATOM 1965 C C . ASN A 1 255 ? 19.526 -6.440 -45.358 1.00 69.19 255 ASN A C 1
ATOM 1967 O O . ASN A 1 255 ? 19.784 -7.175 -46.311 1.00 69.19 255 ASN A O 1
ATOM 1971 N N . LEU A 1 256 ? 18.620 -6.776 -44.436 1.00 60.06 256 LEU A N 1
ATOM 1972 C CA . LEU A 1 256 ? 17.856 -8.024 -44.505 1.00 60.06 256 LEU A CA 1
ATOM 1973 C C . LEU A 1 256 ? 17.021 -8.150 -45.790 1.00 60.06 256 LEU A C 1
ATOM 1975 O O . LEU A 1 256 ? 16.736 -9.268 -46.204 1.00 60.06 256 LEU A O 1
ATOM 1979 N N . VAL A 1 257 ? 16.649 -7.046 -46.450 1.00 64.50 257 VAL A N 1
ATOM 1980 C CA . VAL A 1 257 ? 15.897 -7.095 -47.717 1.00 64.50 257 VAL A CA 1
ATOM 1981 C C . VAL A 1 257 ? 16.741 -7.704 -48.836 1.00 64.50 257 VAL A C 1
ATOM 1983 O O . VAL A 1 257 ? 16.205 -8.427 -49.673 1.00 64.50 257 VAL A O 1
ATOM 1986 N N . ASP A 1 258 ? 18.052 -7.465 -48.829 1.00 61.66 258 ASP A N 1
ATOM 1987 C CA . ASP A 1 258 ? 18.965 -8.056 -49.808 1.00 61.66 258 ASP A CA 1
ATOM 1988 C C . ASP A 1 258 ? 19.174 -9.550 -49.528 1.00 61.66 258 ASP A C 1
ATOM 1990 O O . ASP A 1 258 ? 19.226 -10.347 -50.458 1.00 61.66 258 ASP A O 1
ATOM 1994 N N . TYR A 1 259 ? 19.154 -9.952 -48.252 1.00 56.44 259 TYR A N 1
ATOM 1995 C CA . TYR A 1 259 ? 19.220 -11.360 -47.838 1.00 56.44 259 TYR A CA 1
ATOM 1996 C C . TYR A 1 259 ? 17.940 -12.152 -48.170 1.00 56.44 259 TYR A C 1
ATOM 1998 O O . TYR A 1 259 ? 17.976 -13.366 -48.353 1.00 56.44 259 TYR A O 1
ATOM 2006 N N . LEU A 1 260 ? 16.794 -11.470 -48.251 1.00 50.69 260 LEU A N 1
ATOM 2007 C CA . LEU A 1 260 ? 15.493 -12.074 -48.561 1.00 50.69 260 LEU A CA 1
ATOM 2008 C C . LEU A 1 260 ? 15.198 -12.155 -50.067 1.00 50.69 260 LEU A C 1
ATOM 2010 O O . LEU A 1 260 ? 14.252 -12.837 -50.470 1.00 50.69 260 LEU A O 1
ATOM 2014 N N . LYS A 1 261 ? 15.988 -11.492 -50.919 1.00 55.78 261 LYS A N 1
ATOM 2015 C CA . LYS A 1 261 ? 15.894 -11.662 -52.372 1.00 55.78 261 LYS A CA 1
ATOM 2016 C C . LYS A 1 261 ? 16.633 -12.934 -52.775 1.00 55.78 261 LYS A C 1
ATOM 2018 O O . LYS A 1 261 ? 17.835 -12.908 -53.011 1.00 55.78 261 LYS A O 1
ATOM 2023 N N . LYS A 1 262 ? 15.901 -14.046 -52.895 1.00 52.88 262 LYS A N 1
ATOM 2024 C CA . LYS A 1 262 ? 16.418 -15.256 -53.552 1.00 52.88 262 LYS A CA 1
ATOM 2025 C C . LYS A 1 262 ? 16.879 -14.880 -54.977 1.00 52.88 262 LYS A C 1
ATOM 2027 O O . LYS A 1 262 ? 16.038 -14.389 -55.737 1.00 52.88 262 LYS A O 1
ATOM 2032 N N . PRO A 1 263 ? 18.155 -15.082 -55.351 1.00 57.06 263 PRO A N 1
ATOM 2033 C CA . PRO A 1 263 ? 18.598 -14.905 -56.731 1.00 57.06 263 PRO A CA 1
ATOM 2034 C C . PRO A 1 263 ? 17.780 -15.805 -57.668 1.00 57.06 263 PRO A C 1
ATOM 2036 O O . PRO A 1 263 ? 17.444 -16.936 -57.310 1.00 57.06 263 PRO A O 1
ATOM 2039 N N . SER A 1 264 ? 17.430 -15.319 -58.859 1.00 61.88 264 SER A N 1
ATOM 2040 C CA . SER A 1 264 ? 16.946 -16.192 -59.931 1.00 61.88 264 SER A CA 1
ATOM 2041 C C . SER A 1 264 ? 18.108 -17.060 -60.422 1.00 61.88 264 SER A C 1
ATOM 2043 O O . SER A 1 264 ? 19.134 -16.528 -60.828 1.00 61.88 264 SER A O 1
ATOM 2045 N N . GLY A 1 265 ? 17.957 -18.387 -60.372 1.00 79.00 265 GLY A N 1
ATOM 2046 C CA . GLY A 1 265 ? 18.977 -19.342 -60.821 1.00 79.00 265 GLY A CA 1
ATOM 2047 C C . GLY A 1 265 ? 19.955 -19.787 -59.728 1.00 79.00 265 GLY A C 1
ATOM 2048 O O . GLY A 1 265 ? 19.646 -19.750 -58.535 1.00 79.00 265 GLY A O 1
ATOM 2049 N N . ILE A 1 266 ? 21.140 -20.241 -60.150 1.00 87.69 266 ILE A N 1
ATOM 2050 C CA . ILE A 1 266 ? 22.116 -20.875 -59.258 1.00 87.69 266 ILE A CA 1
ATOM 2051 C C . ILE A 1 266 ? 22.694 -19.846 -58.285 1.00 87.69 266 ILE A C 1
ATOM 2053 O O . ILE A 1 266 ? 23.360 -18.890 -58.684 1.00 87.69 266 ILE A O 1
ATOM 2057 N N . SER A 1 267 ? 22.480 -20.084 -56.994 1.00 89.00 267 SER A N 1
ATOM 2058 C CA . SER A 1 267 ? 23.022 -19.266 -55.906 1.00 89.00 267 SER A CA 1
ATOM 2059 C C . SER A 1 267 ? 24.351 -19.839 -55.418 1.00 89.00 267 SER A C 1
ATOM 2061 O O . SER A 1 267 ? 24.496 -21.055 -55.333 1.00 89.00 267 SER A O 1
ATOM 2063 N N . VAL A 1 268 ? 25.320 -18.990 -55.069 1.00 88.94 268 VAL A N 1
ATOM 2064 C CA . VAL A 1 268 ? 26.602 -19.422 -54.484 1.00 88.94 268 VAL A CA 1
ATOM 2065 C C . VAL A 1 268 ? 26.783 -18.746 -53.131 1.00 88.94 268 VAL A C 1
ATOM 2067 O O . VAL A 1 268 ? 26.672 -17.523 -53.044 1.00 88.94 268 VAL A O 1
ATOM 2070 N N . LEU A 1 269 ? 27.064 -19.527 -52.087 1.00 88.56 269 LEU A N 1
ATOM 2071 C CA . LEU A 1 269 ? 27.414 -19.030 -50.758 1.00 88.56 269 LEU A CA 1
ATOM 2072 C C . LEU A 1 269 ? 28.845 -19.437 -50.417 1.00 88.56 269 LEU A C 1
ATOM 2074 O O . LEU A 1 269 ? 29.180 -20.612 -50.516 1.00 88.56 269 LEU A O 1
ATOM 2078 N N . VAL A 1 270 ? 29.658 -18.482 -49.971 1.00 88.06 270 VAL A N 1
ATOM 2079 C CA . VAL A 1 270 ? 31.000 -18.717 -49.418 1.00 88.06 270 VAL A CA 1
ATOM 2080 C C . VAL A 1 270 ? 30.934 -18.449 -47.919 1.00 88.06 270 VAL A C 1
ATOM 2082 O O . VAL A 1 270 ? 30.559 -17.351 -47.513 1.00 88.06 270 VAL A O 1
ATOM 2085 N N . ASP A 1 271 ? 31.232 -19.454 -47.096 1.00 85.00 271 ASP A N 1
ATOM 2086 C CA . ASP A 1 271 ? 31.170 -19.384 -45.627 1.00 85.00 271 ASP A CA 1
ATOM 2087 C C . ASP A 1 271 ? 29.816 -18.839 -45.100 1.00 85.00 271 ASP A C 1
ATOM 2089 O O . ASP A 1 271 ? 29.742 -18.094 -44.123 1.00 85.00 271 ASP A O 1
ATOM 2093 N N . GLY A 1 272 ? 28.716 -19.189 -45.781 1.00 81.06 272 GLY A N 1
ATOM 2094 C CA . GLY A 1 272 ? 27.354 -18.742 -45.449 1.00 81.06 272 GLY A CA 1
ATOM 2095 C C . GLY A 1 272 ? 26.983 -17.335 -45.945 1.00 81.06 272 GLY A C 1
ATOM 2096 O O . GLY A 1 272 ? 25.866 -16.872 -45.699 1.00 81.06 272 GLY A O 1
ATOM 2097 N N . LEU A 1 273 ? 27.876 -16.655 -46.667 1.00 81.25 273 LEU A N 1
ATOM 2098 C CA . LEU A 1 273 ? 27.629 -15.342 -47.262 1.00 81.25 273 LEU A CA 1
ATOM 2099 C C . LEU A 1 273 ? 27.362 -15.466 -48.771 1.00 81.25 273 LEU A C 1
ATOM 2101 O O . LEU A 1 273 ? 28.134 -16.127 -49.467 1.00 81.25 273 LEU A O 1
ATOM 2105 N N . PRO A 1 274 ? 26.296 -14.845 -49.310 1.00 83.94 274 PRO A N 1
ATOM 2106 C CA . PRO A 1 274 ? 25.994 -14.917 -50.736 1.00 83.94 274 PRO A CA 1
ATOM 2107 C C . PRO A 1 274 ? 27.041 -14.176 -51.578 1.00 83.94 274 PRO A C 1
ATOM 2109 O O . PRO A 1 274 ? 27.433 -13.053 -51.254 1.00 83.94 274 PRO A O 1
ATOM 2112 N N . VAL A 1 275 ? 27.442 -14.783 -52.696 1.00 87.00 275 VAL A N 1
ATOM 2113 C CA . VAL A 1 275 ? 28.281 -14.152 -53.721 1.00 87.00 275 VAL A CA 1
ATOM 2114 C C . VAL A 1 275 ? 27.392 -13.631 -54.842 1.00 87.00 275 VAL A C 1
ATOM 2116 O O . VAL A 1 275 ? 26.636 -14.384 -55.456 1.00 87.00 275 VAL A O 1
ATOM 2119 N N . TYR A 1 276 ? 27.500 -12.334 -55.125 1.00 86.44 276 TYR A N 1
ATOM 2120 C CA . TYR A 1 276 ? 26.743 -11.693 -56.195 1.00 86.44 276 TYR A CA 1
ATOM 2121 C C . TYR A 1 276 ? 27.540 -11.670 -57.497 1.00 86.44 276 TYR A C 1
ATOM 2123 O O . TYR A 1 276 ? 28.687 -11.212 -57.555 1.00 86.44 276 TYR A O 1
ATOM 2131 N N . PHE A 1 277 ? 26.892 -12.132 -58.560 1.00 87.38 277 PHE A N 1
ATOM 2132 C CA . PHE A 1 277 ? 27.450 -12.167 -59.902 1.00 87.38 277 PHE A CA 1
ATOM 2133 C C . PHE A 1 277 ? 26.727 -11.170 -60.797 1.00 87.38 277 PHE A C 1
ATOM 2135 O O . PHE A 1 277 ? 25.506 -11.047 -60.752 1.00 87.38 277 PHE A O 1
ATOM 2142 N N . ASP A 1 278 ? 27.489 -10.463 -61.621 1.00 84.94 278 ASP A N 1
ATOM 2143 C CA . ASP A 1 278 ? 26.956 -9.571 -62.652 1.00 84.94 278 ASP A CA 1
ATOM 2144 C C . ASP A 1 278 ? 26.553 -10.318 -63.933 1.00 84.94 278 ASP A C 1
ATOM 2146 O O . ASP A 1 278 ? 25.744 -9.817 -64.711 1.00 84.94 278 ASP A O 1
ATOM 2150 N N . VAL A 1 279 ? 27.071 -11.533 -64.120 1.00 89.81 279 VAL A N 1
ATOM 2151 C CA . VAL A 1 279 ? 26.595 -12.525 -65.089 1.00 89.81 279 VAL A CA 1
ATOM 2152 C C . VAL A 1 279 ? 26.179 -13.772 -64.316 1.00 89.81 279 VAL A C 1
ATOM 2154 O O . VAL A 1 279 ? 26.995 -14.359 -63.607 1.00 89.81 279 VAL A O 1
ATOM 2157 N N . GLU A 1 280 ? 24.914 -14.178 -64.443 1.00 90.69 280 GLU A N 1
ATOM 2158 C CA . GLU A 1 280 ? 24.353 -15.289 -63.665 1.00 90.69 280 GLU A CA 1
ATOM 2159 C C . GLU A 1 280 ? 25.150 -16.596 -63.863 1.00 90.69 280 GLU A C 1
ATOM 2161 O O . GLU A 1 280 ? 25.475 -16.952 -65.008 1.00 90.69 280 GLU A O 1
ATOM 2166 N N . PRO A 1 281 ? 25.451 -17.336 -62.776 1.00 93.25 281 PRO A N 1
ATOM 2167 C CA . PRO A 1 281 ? 26.005 -18.678 -62.874 1.00 93.25 281 PRO A CA 1
ATOM 2168 C C . PRO A 1 281 ? 25.079 -19.623 -63.643 1.00 93.25 281 PRO A C 1
ATOM 2170 O O . PRO A 1 281 ? 23.856 -19.528 -63.561 1.00 93.25 281 PRO A O 1
ATOM 2173 N N . PHE A 1 282 ? 25.654 -20.568 -64.383 1.00 92.50 282 PHE A N 1
ATOM 2174 C CA . PHE A 1 282 ? 24.879 -21.516 -65.190 1.00 92.50 282 PHE A CA 1
ATOM 2175 C C . PHE A 1 282 ? 25.595 -22.853 -65.351 1.00 92.50 282 PHE A C 1
ATOM 2177 O O . PHE A 1 282 ? 26.808 -22.933 -65.183 1.00 92.50 282 PHE A O 1
ATOM 2184 N N . ILE A 1 283 ? 24.860 -23.901 -65.724 1.00 91.75 283 ILE A N 1
ATOM 2185 C CA . ILE A 1 283 ? 25.443 -25.217 -66.007 1.00 91.75 283 ILE A CA 1
ATOM 2186 C C . ILE A 1 283 ? 25.870 -25.293 -67.474 1.00 91.75 283 ILE A C 1
ATOM 2188 O O . ILE A 1 283 ? 25.088 -24.991 -68.377 1.00 91.75 283 ILE A O 1
ATOM 2192 N N . LYS A 1 284 ? 27.107 -25.727 -67.714 1.00 91.62 284 LYS A N 1
ATOM 2193 C CA . LYS A 1 284 ? 27.634 -26.093 -69.031 1.00 91.62 284 LYS A CA 1
ATOM 2194 C C . LYS A 1 284 ? 28.477 -27.353 -68.884 1.00 91.62 284 LYS A C 1
ATOM 2196 O O . LYS A 1 284 ? 29.328 -27.393 -68.005 1.00 91.62 284 LYS A O 1
ATOM 2201 N N . ASP A 1 285 ? 28.241 -28.350 -69.735 1.00 90.44 285 ASP A N 1
ATOM 2202 C CA . ASP A 1 285 ? 28.991 -29.616 -69.744 1.00 90.44 285 ASP A CA 1
ATOM 2203 C C . ASP A 1 285 ? 29.089 -30.257 -68.338 1.00 90.44 285 ASP A C 1
ATOM 2205 O O . ASP A 1 285 ? 30.161 -30.639 -67.875 1.00 90.44 285 ASP A O 1
ATOM 2209 N N . ASP A 1 286 ? 27.957 -30.306 -67.620 1.00 90.31 286 ASP A N 1
ATOM 2210 C CA . ASP A 1 286 ? 27.839 -30.791 -66.232 1.00 90.31 286 ASP A CA 1
ATOM 2211 C C . ASP A 1 286 ? 28.754 -30.074 -65.220 1.00 90.31 286 ASP A C 1
ATOM 2213 O O . ASP A 1 286 ? 29.191 -30.649 -64.215 1.00 90.31 286 ASP A O 1
ATOM 2217 N N . ARG A 1 287 ? 29.070 -28.800 -65.476 1.00 92.69 287 ARG A N 1
ATOM 2218 C CA . ARG A 1 287 ? 29.817 -27.925 -64.567 1.00 92.69 287 ARG A CA 1
ATOM 2219 C C . ARG A 1 287 ? 29.095 -26.608 -64.343 1.00 92.69 287 ARG A C 1
ATOM 2221 O O . ARG A 1 287 ? 28.630 -25.971 -65.285 1.00 92.69 287 ARG A O 1
ATOM 2228 N N . THR A 1 288 ? 29.052 -26.173 -63.086 1.00 93.81 288 THR A N 1
ATOM 2229 C CA . THR A 1 288 ? 28.608 -24.824 -62.728 1.00 93.81 288 THR A CA 1
ATOM 2230 C C . THR A 1 288 ? 29.680 -23.824 -63.136 1.00 93.81 288 THR A C 1
ATOM 2232 O O . THR A 1 288 ? 30.793 -23.838 -62.608 1.00 93.81 288 THR A O 1
ATOM 2235 N N . MET A 1 289 ? 29.334 -22.962 -64.079 1.00 95.12 289 MET A N 1
ATOM 2236 C CA . MET A 1 289 ? 30.170 -21.901 -64.611 1.00 95.12 289 MET A CA 1
ATOM 2237 C C . MET A 1 289 ? 29.889 -20.604 -63.862 1.00 95.12 289 MET A C 1
ATOM 2239 O O . MET A 1 289 ? 28.732 -20.199 -63.753 1.00 95.12 289 MET A O 1
ATOM 2243 N N . VAL A 1 290 ? 30.942 -19.930 -63.401 1.00 95.06 290 VAL A N 1
ATOM 2244 C CA . VAL A 1 290 ? 30.845 -18.647 -62.686 1.00 95.06 290 VAL A CA 1
ATOM 2245 C C . VAL A 1 290 ? 31.802 -17.601 -63.253 1.00 95.06 290 VAL A C 1
ATOM 2247 O O . VAL A 1 290 ? 32.868 -17.968 -63.762 1.00 95.06 290 VAL A O 1
ATOM 2250 N N . PRO A 1 291 ? 31.450 -16.304 -63.181 1.00 95.75 291 PRO A N 1
ATOM 2251 C CA . PRO A 1 291 ? 32.391 -15.223 -63.430 1.00 95.75 291 PRO A CA 1
ATOM 2252 C C . PRO A 1 291 ? 33.594 -15.334 -62.494 1.00 95.75 291 PRO A C 1
ATOM 2254 O O . PRO A 1 291 ? 33.470 -15.226 -61.272 1.00 95.75 291 PRO A O 1
ATOM 2257 N N . LEU A 1 292 ? 34.769 -15.539 -63.086 1.00 95.12 292 LEU A N 1
ATOM 2258 C CA . LEU A 1 292 ? 36.018 -15.791 -62.371 1.00 95.12 292 LEU A CA 1
ATOM 2259 C C . LEU A 1 292 ? 36.328 -14.699 -61.347 1.00 95.12 292 LEU A C 1
ATOM 2261 O O . LEU A 1 292 ? 36.660 -15.001 -60.207 1.00 95.12 292 LEU A O 1
ATOM 2265 N N . ARG A 1 293 ? 36.215 -13.432 -61.762 1.00 93.94 293 ARG A N 1
ATOM 2266 C CA . ARG A 1 293 ? 36.583 -12.277 -60.938 1.00 93.94 293 ARG A CA 1
ATOM 2267 C C . ARG A 1 293 ? 35.746 -12.203 -59.663 1.00 93.94 293 ARG A C 1
ATOM 2269 O O . ARG A 1 293 ? 36.320 -12.137 -58.586 1.00 93.94 293 ARG A O 1
ATOM 2276 N N . ASN A 1 294 ? 34.420 -12.278 -59.789 1.00 91.00 294 ASN A N 1
ATOM 2277 C CA . ASN A 1 294 ? 33.494 -12.183 -58.660 1.00 91.00 294 ASN A CA 1
ATOM 2278 C C . ASN A 1 294 ? 33.809 -13.225 -57.587 1.00 91.00 294 ASN A C 1
ATOM 2280 O O . ASN A 1 294 ? 33.842 -12.890 -56.409 1.00 91.00 294 ASN A O 1
ATOM 2284 N N . LEU A 1 295 ? 34.068 -14.472 -57.995 1.00 90.56 295 LEU A N 1
ATOM 2285 C CA . LEU A 1 295 ? 34.359 -15.534 -57.040 1.00 90.56 295 LEU A CA 1
ATOM 2286 C C . LEU A 1 295 ? 35.797 -15.444 -56.502 1.00 90.56 295 LEU A C 1
ATOM 2288 O O . LEU A 1 295 ? 35.990 -15.537 -55.296 1.00 90.56 295 LEU A O 1
ATOM 2292 N N . ALA A 1 296 ? 36.801 -15.195 -57.344 1.00 91.44 296 ALA A N 1
ATOM 2293 C CA . ALA A 1 296 ? 38.198 -15.102 -56.909 1.00 91.44 296 ALA A CA 1
ATOM 2294 C C . ALA A 1 296 ? 38.447 -13.930 -55.939 1.00 91.44 296 ALA A C 1
ATOM 2296 O O . ALA A 1 296 ? 39.164 -14.090 -54.950 1.00 91.44 296 ALA A O 1
ATOM 2297 N N . GLU A 1 297 ? 37.819 -12.773 -56.167 1.00 89.12 297 GLU A N 1
ATOM 2298 C CA . GLU A 1 297 ? 37.945 -11.608 -55.281 1.00 89.12 297 GLU A CA 1
ATOM 2299 C C . GLU A 1 297 ? 37.328 -11.873 -53.893 1.00 89.12 297 GLU A C 1
ATOM 2301 O O . GLU A 1 297 ? 37.847 -11.366 -52.898 1.00 89.12 297 GLU A O 1
ATOM 2306 N N . THR A 1 298 ? 36.314 -12.750 -53.770 1.00 88.69 298 THR A N 1
ATOM 2307 C CA . THR A 1 298 ? 35.790 -13.176 -52.449 1.00 88.69 298 THR A CA 1
ATOM 2308 C C . THR A 1 298 ? 36.816 -13.952 -51.618 1.00 88.69 298 THR A C 1
ATOM 2310 O O . THR A 1 298 ? 36.760 -13.949 -50.388 1.00 88.69 298 THR A O 1
ATOM 2313 N N . PHE A 1 299 ? 37.803 -14.565 -52.276 1.00 87.25 299 PHE A N 1
ATOM 2314 C CA . PHE A 1 299 ? 38.933 -15.230 -51.632 1.00 87.25 299 PHE A CA 1
ATOM 2315 C C . PHE A 1 299 ? 40.153 -14.312 -51.475 1.00 87.25 299 PHE A C 1
ATOM 2317 O O . PHE A 1 299 ? 41.217 -14.777 -51.061 1.00 87.25 299 PHE A O 1
ATOM 2324 N N . GLY A 1 300 ? 40.018 -13.019 -51.785 1.00 88.12 300 GLY A N 1
ATOM 2325 C CA . GLY A 1 300 ? 41.091 -12.031 -51.685 1.00 88.12 300 GLY A CA 1
ATOM 2326 C C . GLY A 1 300 ? 42.116 -12.094 -52.819 1.00 88.12 300 GLY A C 1
ATOM 2327 O O . GLY A 1 300 ? 43.210 -11.560 -52.660 1.00 88.12 300 GLY A O 1
ATOM 2328 N N . CYS A 1 301 ? 41.803 -12.750 -53.943 1.00 90.88 301 CYS A N 1
ATOM 2329 C CA . CYS A 1 301 ? 42.668 -12.733 -55.123 1.00 90.88 301 CYS A CA 1
ATOM 2330 C C . CYS A 1 301 ? 42.450 -11.486 -55.979 1.00 90.88 301 CYS A C 1
ATOM 2332 O O . CYS A 1 301 ? 41.320 -11.119 -56.291 1.00 90.88 301 CYS A O 1
ATOM 2334 N N . GLU A 1 302 ? 43.546 -10.912 -56.464 1.00 92.56 302 GLU A N 1
ATOM 2335 C CA . GLU A 1 302 ? 43.535 -9.952 -57.560 1.00 92.56 302 GLU A CA 1
ATOM 2336 C C . GLU A 1 302 ? 43.497 -10.702 -58.897 1.00 92.56 302 GLU A C 1
ATOM 2338 O O . GLU A 1 302 ? 44.281 -11.627 -59.122 1.00 92.56 302 GLU A O 1
ATOM 2343 N N . VAL A 1 303 ? 42.594 -10.299 -59.795 1.00 94.12 303 VAL A N 1
ATOM 2344 C CA . VAL A 1 303 ? 42.466 -10.886 -61.137 1.00 94.12 303 VAL A CA 1
ATOM 2345 C C . VAL A 1 303 ? 42.875 -9.874 -62.202 1.00 94.12 303 VAL A C 1
ATOM 2347 O O . VAL A 1 303 ? 42.236 -8.828 -62.366 1.00 94.12 303 VAL A O 1
ATOM 2350 N N . THR A 1 304 ? 43.878 -10.228 -63.001 1.00 94.81 304 THR A N 1
ATOM 2351 C CA . THR A 1 304 ? 44.385 -9.422 -64.118 1.00 94.81 304 THR A CA 1
ATOM 2352 C C . THR A 1 304 ? 44.113 -10.125 -65.440 1.00 94.81 304 THR A C 1
ATOM 2354 O O . THR A 1 304 ? 44.382 -11.312 -65.593 1.00 94.81 304 THR A O 1
ATOM 2357 N N . TRP A 1 305 ? 43.584 -9.385 -66.414 1.00 93.94 305 TRP A N 1
ATOM 2358 C CA . TRP A 1 305 ? 43.388 -9.863 -67.783 1.00 93.94 305 TRP A CA 1
ATOM 2359 C C . TRP A 1 305 ? 44.292 -9.070 -68.726 1.00 93.94 305 TRP A C 1
ATOM 2361 O O . TRP A 1 305 ? 44.300 -7.842 -68.679 1.00 93.94 305 TRP A O 1
ATOM 2371 N N . THR A 1 306 ? 45.058 -9.765 -69.567 1.00 93.94 306 THR A N 1
ATOM 2372 C CA . THR A 1 306 ? 45.999 -9.166 -70.523 1.00 93.94 306 THR A CA 1
ATOM 2373 C C . THR A 1 306 ? 45.762 -9.724 -71.923 1.00 93.94 306 THR A C 1
ATOM 2375 O O . THR A 1 306 ? 45.623 -10.935 -72.117 1.00 93.94 306 THR A O 1
ATOM 2378 N N . GLU A 1 307 ? 45.750 -8.847 -72.927 1.00 90.25 307 GLU A N 1
ATOM 2379 C CA . GLU A 1 307 ? 45.610 -9.254 -74.326 1.00 90.25 307 GLU A CA 1
ATOM 2380 C C . GLU A 1 307 ? 46.752 -10.194 -74.773 1.00 90.25 307 GLU A C 1
ATOM 2382 O O . GLU A 1 307 ? 47.898 -10.017 -74.354 1.00 90.25 307 GLU A O 1
ATOM 2387 N N . PRO A 1 308 ? 46.478 -11.192 -75.639 1.00 86.00 308 PRO A N 1
ATOM 2388 C CA . PRO A 1 308 ? 45.202 -11.454 -76.316 1.00 86.00 308 PRO A CA 1
ATOM 2389 C C . PRO A 1 308 ? 44.233 -12.391 -75.559 1.00 86.00 308 PRO A C 1
ATOM 2391 O O . PRO A 1 308 ? 43.266 -12.852 -76.155 1.00 86.00 308 PRO A O 1
ATOM 2394 N N . GLY A 1 309 ? 44.454 -12.694 -74.274 1.00 89.81 309 GLY A N 1
ATOM 2395 C CA . GLY A 1 309 ? 43.575 -13.608 -73.523 1.00 89.81 309 GLY A CA 1
ATOM 2396 C C . GLY A 1 309 ? 44.224 -14.311 -72.332 1.00 89.81 309 GLY A C 1
ATOM 2397 O O . GLY A 1 309 ? 43.778 -15.392 -71.953 1.00 89.81 309 GLY A O 1
ATOM 2398 N N . ARG A 1 310 ? 45.293 -13.738 -71.773 1.00 96.44 310 ARG A N 1
ATOM 2399 C CA . ARG A 1 310 ? 45.973 -14.234 -70.574 1.00 96.44 310 ARG A CA 1
ATOM 2400 C C . ARG A 1 310 ? 45.241 -13.742 -69.330 1.00 96.44 310 ARG A C 1
ATOM 2402 O O . ARG A 1 310 ? 44.874 -12.571 -69.253 1.00 96.44 310 ARG A O 1
ATOM 2409 N N . ILE A 1 311 ? 45.062 -14.626 -68.361 1.00 97.06 311 ILE A N 1
ATOM 2410 C CA . ILE A 1 311 ? 44.439 -14.336 -67.075 1.00 97.06 311 ILE A CA 1
ATOM 2411 C C . ILE A 1 311 ? 45.415 -14.743 -65.976 1.00 97.06 311 ILE A C 1
ATOM 2413 O O . ILE A 1 311 ? 45.873 -15.885 -65.955 1.00 97.06 311 ILE A O 1
ATOM 2417 N N . ASP A 1 312 ? 45.704 -13.820 -65.068 1.00 95.38 312 ASP A N 1
ATOM 2418 C CA . ASP A 1 312 ? 46.550 -14.050 -63.902 1.00 95.38 312 ASP A CA 1
ATOM 2419 C C . ASP A 1 312 ? 45.729 -13.797 -62.627 1.00 95.38 312 ASP A C 1
ATOM 2421 O O . ASP A 1 312 ? 45.102 -12.743 -62.497 1.00 95.38 312 ASP A O 1
ATOM 2425 N N . LEU A 1 313 ? 45.714 -14.761 -61.702 1.00 95.56 313 LEU A N 1
ATOM 2426 C CA . LEU A 1 313 ? 45.132 -14.622 -60.365 1.00 95.56 313 LEU A CA 1
ATOM 2427 C C . LEU A 1 313 ? 46.268 -14.632 -59.351 1.00 95.56 313 LEU A C 1
ATOM 2429 O O . LEU A 1 313 ? 47.062 -15.575 -59.340 1.00 95.56 313 LEU A O 1
ATOM 2433 N N . ASN A 1 314 ? 46.331 -13.615 -58.496 1.00 92.06 314 ASN A N 1
ATOM 2434 C CA . ASN A 1 314 ? 47.385 -13.502 -57.496 1.00 92.06 314 ASN A CA 1
ATOM 2435 C C . ASN A 1 314 ? 46.820 -13.172 -56.110 1.00 92.06 314 ASN A C 1
ATOM 2437 O O . ASN A 1 314 ? 45.970 -12.297 -55.958 1.00 92.06 314 ASN A O 1
ATOM 2441 N N . ARG A 1 315 ? 47.324 -13.871 -55.097 1.00 90.56 315 ARG A N 1
ATOM 2442 C CA . ARG A 1 315 ? 47.196 -13.591 -53.659 1.00 90.56 315 ARG A CA 1
ATOM 2443 C C . ARG A 1 315 ? 48.531 -13.961 -53.016 1.00 90.56 315 ARG A C 1
ATOM 2445 O O . ARG A 1 315 ? 49.291 -14.701 -53.625 1.00 90.56 315 ARG A O 1
ATOM 2452 N N . GLU A 1 316 ? 48.842 -13.443 -51.831 1.00 85.12 316 GLU A N 1
ATOM 2453 C CA . GLU A 1 316 ? 50.153 -13.596 -51.164 1.00 85.12 316 GLU A CA 1
ATOM 2454 C C . GLU A 1 316 ? 50.771 -15.013 -51.244 1.00 85.12 316 GLU A C 1
ATOM 2456 O O . GLU A 1 316 ? 51.989 -15.153 -51.334 1.00 85.12 316 GLU A O 1
ATOM 2461 N N . ASP A 1 317 ? 49.928 -16.045 -51.248 1.00 86.19 317 ASP A N 1
ATOM 2462 C CA . ASP A 1 317 ? 50.230 -17.477 -51.272 1.00 86.19 317 ASP A CA 1
ATOM 2463 C C . ASP A 1 317 ? 49.851 -18.211 -52.582 1.00 86.19 317 ASP A C 1
ATOM 2465 O O . ASP A 1 317 ? 50.276 -19.349 -52.782 1.00 86.19 317 ASP A O 1
ATOM 2469 N N . ILE A 1 318 ? 49.084 -17.589 -53.486 1.00 87.06 318 ILE A N 1
ATOM 2470 C CA . ILE A 1 318 ? 48.533 -18.216 -54.701 1.00 87.06 318 ILE A CA 1
ATOM 2471 C C . ILE A 1 318 ? 48.948 -17.426 -55.945 1.00 87.06 318 ILE A C 1
ATOM 2473 O O . ILE A 1 318 ? 48.719 -16.222 -56.038 1.00 87.06 318 ILE A O 1
ATOM 2477 N N . SER A 1 319 ? 49.486 -18.121 -56.951 1.00 92.62 319 SER A N 1
ATOM 2478 C CA . SER A 1 319 ? 49.709 -17.560 -58.289 1.00 92.62 319 SER A CA 1
ATOM 2479 C C . SER A 1 319 ? 49.252 -18.546 -59.356 1.00 92.62 319 SER A C 1
ATOM 2481 O O . SER A 1 319 ? 49.774 -19.664 -59.446 1.00 92.62 319 SER A O 1
ATOM 2483 N N . ILE A 1 320 ? 48.254 -18.132 -60.137 1.00 95.62 320 ILE A N 1
ATOM 2484 C CA . ILE A 1 320 ? 47.632 -18.940 -61.184 1.00 95.62 320 ILE A CA 1
ATOM 2485 C C . ILE A 1 320 ? 47.668 -18.176 -62.505 1.00 95.62 320 ILE A C 1
ATOM 2487 O O . ILE A 1 320 ? 47.232 -17.029 -62.570 1.00 95.62 320 ILE A O 1
ATOM 2491 N N . THR A 1 321 ? 48.112 -18.836 -63.573 1.00 95.75 321 THR A N 1
ATOM 2492 C CA . THR A 1 321 ? 48.053 -18.319 -64.944 1.00 95.75 321 THR A CA 1
ATOM 2493 C C . THR A 1 321 ? 47.230 -19.257 -65.818 1.00 95.75 321 THR A C 1
ATOM 2495 O O . THR A 1 321 ? 47.491 -20.459 -65.871 1.00 95.75 321 THR A O 1
ATOM 2498 N N . MET A 1 322 ? 46.283 -18.698 -66.567 1.00 96.25 322 MET A N 1
ATOM 2499 C CA . MET A 1 322 ? 45.501 -19.421 -67.572 1.00 96.25 322 MET A CA 1
ATOM 2500 C C . MET A 1 322 ? 45.246 -18.571 -68.814 1.00 96.25 322 MET A C 1
ATOM 2502 O O . MET A 1 322 ? 45.529 -17.372 -68.842 1.00 96.25 322 MET A O 1
ATOM 2506 N N . TYR A 1 323 ? 44.706 -19.203 -69.852 1.00 96.25 323 TYR A N 1
ATOM 2507 C CA . TYR A 1 323 ? 44.399 -18.555 -71.119 1.00 96.25 323 TYR A CA 1
ATOM 2508 C C . TYR A 1 323 ? 42.977 -18.896 -71.556 1.00 96.25 323 TYR A C 1
ATOM 2510 O O . TYR A 1 323 ? 42.508 -20.013 -71.344 1.00 96.25 323 TYR A O 1
ATOM 2518 N N . ILE A 1 324 ? 42.302 -17.932 -72.182 1.00 97.19 324 ILE A N 1
ATOM 2519 C CA . ILE A 1 324 ? 41.014 -18.171 -72.842 1.00 97.19 324 ILE A CA 1
ATOM 2520 C C . ILE A 1 324 ? 41.160 -19.307 -73.865 1.00 97.19 324 ILE A C 1
ATOM 2522 O O . ILE A 1 324 ? 42.176 -19.405 -74.554 1.00 97.19 324 ILE A O 1
ATOM 2526 N N . ASP A 1 325 ? 40.148 -20.171 -73.924 1.00 96.12 325 ASP A N 1
ATOM 2527 C CA . ASP A 1 325 ? 40.040 -21.350 -74.788 1.00 96.12 325 ASP A CA 1
ATOM 2528 C C . ASP A 1 325 ? 41.138 -22.413 -74.589 1.00 96.12 325 ASP A C 1
ATOM 2530 O O . ASP A 1 325 ? 41.226 -23.371 -75.359 1.00 96.12 325 ASP A O 1
ATOM 2534 N N . ASN A 1 326 ? 41.948 -22.300 -73.531 1.00 95.88 326 ASN A N 1
ATOM 2535 C CA . ASN A 1 326 ? 42.941 -23.301 -73.160 1.00 95.88 326 ASN A CA 1
ATOM 2536 C C . ASN A 1 326 ? 42.535 -23.994 -71.849 1.00 95.88 326 ASN A C 1
ATOM 2538 O O . ASN A 1 326 ? 42.455 -23.332 -70.814 1.00 95.88 326 ASN A O 1
ATOM 2542 N N . PRO A 1 327 ? 42.292 -25.317 -71.847 1.00 94.88 327 PRO A N 1
ATOM 2543 C CA . PRO A 1 327 ? 41.957 -26.033 -70.621 1.00 94.88 327 PRO A CA 1
ATOM 2544 C C . PRO A 1 327 ? 43.163 -26.200 -69.686 1.00 94.88 327 PRO A C 1
ATOM 2546 O O . PRO A 1 327 ? 42.971 -26.491 -68.511 1.00 94.88 327 PRO A O 1
ATOM 2549 N N . VAL A 1 328 ? 44.398 -26.024 -70.166 1.00 95.88 328 VAL A N 1
ATOM 2550 C CA . VAL A 1 328 ? 45.606 -26.132 -69.337 1.00 95.88 328 VAL A CA 1
ATOM 2551 C C . VAL A 1 328 ? 45.898 -24.797 -68.652 1.00 95.88 328 VAL A C 1
ATOM 2553 O O . VAL A 1 328 ? 45.960 -23.751 -69.303 1.00 95.88 328 VAL A O 1
ATOM 2556 N N . TYR A 1 329 ? 46.125 -24.843 -67.340 1.00 95.62 329 TYR A N 1
ATOM 2557 C CA . TYR A 1 329 ? 46.558 -23.708 -66.527 1.00 95.62 329 TYR A CA 1
ATOM 2558 C C . TYR A 1 329 ? 47.744 -24.091 -65.643 1.00 95.62 329 TYR A C 1
ATOM 2560 O O . TYR A 1 329 ? 48.023 -25.270 -65.424 1.00 95.62 329 TYR A O 1
ATOM 2568 N N . THR A 1 330 ? 48.443 -23.090 -65.119 1.00 94.69 330 THR A N 1
ATOM 2569 C CA . THR A 1 330 ? 49.552 -23.281 -64.183 1.00 94.69 330 THR A CA 1
ATOM 2570 C C . THR A 1 330 ? 49.185 -22.677 -62.836 1.00 94.69 330 THR A C 1
ATOM 2572 O O . THR A 1 330 ? 48.834 -21.504 -62.790 1.00 94.69 330 THR A O 1
ATOM 2575 N N . ALA A 1 331 ? 49.304 -23.441 -61.750 1.00 92.12 331 ALA A N 1
ATOM 2576 C CA . ALA A 1 331 ? 49.136 -22.964 -60.376 1.00 92.12 331 ALA A CA 1
ATOM 2577 C C . ALA A 1 331 ? 50.394 -23.283 -59.564 1.00 92.12 331 ALA A C 1
ATOM 2579 O O . ALA A 1 331 ? 50.839 -24.432 -59.534 1.00 92.12 331 ALA A O 1
ATOM 2580 N N . GLY A 1 332 ? 51.030 -22.267 -58.973 1.00 86.00 332 GLY A N 1
ATOM 2581 C CA . GLY A 1 332 ? 52.273 -22.452 -58.209 1.00 86.00 332 GLY A CA 1
ATOM 2582 C C . GLY A 1 332 ? 53.415 -23.100 -59.013 1.00 86.00 332 GLY A C 1
ATOM 2583 O O . GLY A 1 332 ? 54.266 -23.779 -58.446 1.00 86.00 332 GLY A O 1
ATOM 2584 N N . GLY A 1 333 ? 53.418 -22.937 -60.343 1.00 86.62 333 GLY A N 1
ATOM 2585 C CA . GLY A 1 333 ? 54.391 -23.555 -61.254 1.00 86.62 333 GLY A CA 1
ATOM 2586 C C . GLY A 1 333 ? 54.062 -24.984 -61.711 1.00 86.62 333 GLY A C 1
ATOM 2587 O O . GLY A 1 333 ? 54.841 -25.556 -62.471 1.00 86.62 333 GLY A O 1
ATOM 2588 N N . ILE A 1 334 ? 52.930 -25.557 -61.291 1.00 91.00 334 ILE A N 1
ATOM 2589 C CA . ILE A 1 334 ? 52.474 -26.899 -61.686 1.00 91.00 334 ILE A CA 1
ATOM 2590 C C . ILE A 1 334 ? 51.361 -26.778 -62.730 1.00 91.00 334 ILE A C 1
ATOM 2592 O O . ILE A 1 334 ? 50.401 -26.036 -62.528 1.00 91.00 334 ILE A O 1
ATOM 2596 N N . GLU A 1 335 ? 51.475 -27.515 -63.837 1.00 94.50 335 GLU A N 1
ATOM 2597 C CA . GLU A 1 335 ? 50.422 -27.595 -64.854 1.00 94.50 335 GLU A CA 1
ATOM 2598 C C . GLU A 1 335 ? 49.268 -28.497 -64.399 1.00 94.50 335 GLU A C 1
ATOM 2600 O O . GLU A 1 335 ? 49.472 -29.622 -63.937 1.00 94.50 335 GLU A O 1
ATOM 2605 N N . LYS A 1 336 ? 48.044 -27.994 -64.559 1.00 94.62 336 LYS A N 1
ATOM 2606 C CA . LYS A 1 336 ? 46.777 -28.661 -64.250 1.00 94.62 336 LYS A CA 1
ATOM 2607 C C . LYS A 1 336 ? 45.785 -28.419 -65.394 1.00 94.62 336 LYS A C 1
ATOM 2609 O O . LYS A 1 336 ? 46.033 -27.606 -66.284 1.00 94.62 336 LYS A O 1
ATOM 2614 N N . THR A 1 337 ? 44.682 -29.164 -65.426 1.00 94.75 337 THR A N 1
ATOM 2615 C CA . THR A 1 337 ? 43.690 -29.105 -66.515 1.00 94.75 337 THR A CA 1
ATOM 2616 C C . THR A 1 337 ? 42.292 -28.849 -65.962 1.00 94.75 337 THR A C 1
ATOM 2618 O O . THR A 1 337 ? 41.877 -29.509 -65.016 1.00 94.75 337 THR A O 1
ATOM 2621 N N . LEU A 1 338 ? 41.576 -27.902 -66.564 1.00 94.44 338 LEU A N 1
ATOM 2622 C CA . LEU A 1 338 ? 40.174 -27.599 -66.295 1.00 94.44 338 LEU A CA 1
ATOM 2623 C C . LEU A 1 338 ? 39.254 -28.556 -67.053 1.00 94.44 338 LEU A C 1
ATOM 2625 O O . LEU A 1 338 ? 39.492 -28.857 -68.222 1.00 94.44 338 LEU A O 1
ATOM 2629 N N . ASP A 1 339 ? 38.145 -28.933 -66.420 1.00 91.25 339 ASP A N 1
ATOM 2630 C CA . ASP A 1 339 ? 37.087 -29.726 -67.059 1.00 91.25 339 ASP A CA 1
ATOM 2631 C C . ASP A 1 339 ? 36.431 -28.993 -68.242 1.00 91.25 339 ASP A C 1
ATOM 2633 O O . ASP A 1 339 ? 36.069 -29.609 -69.242 1.00 91.25 339 ASP A O 1
ATOM 2637 N N . VAL A 1 340 ? 36.296 -27.667 -68.135 1.00 95.25 340 VAL A N 1
ATOM 2638 C CA . VAL A 1 340 ? 35.804 -26.787 -69.203 1.00 95.25 340 VAL A CA 1
ATOM 2639 C C . VAL A 1 340 ? 36.798 -25.632 -69.347 1.00 95.25 340 VAL A C 1
ATOM 2641 O O . VAL A 1 340 ? 37.099 -24.984 -68.340 1.00 95.25 340 VAL A O 1
ATOM 2644 N N . PRO A 1 341 ? 37.316 -25.349 -70.559 1.00 96.12 341 PRO A N 1
ATOM 2645 C CA . PRO A 1 341 ? 38.270 -24.264 -70.759 1.00 96.12 341 PRO A CA 1
ATOM 2646 C C . PRO A 1 341 ? 37.643 -22.904 -70.414 1.00 96.12 341 PRO A C 1
ATOM 2648 O O . PRO A 1 341 ? 36.433 -22.735 -70.599 1.00 96.12 341 PRO A O 1
ATOM 2651 N N . PRO A 1 342 ? 38.431 -21.914 -69.956 1.00 96.56 342 PRO A N 1
ATOM 2652 C CA . PRO A 1 342 ? 37.931 -20.571 -69.698 1.00 96.56 342 PRO A CA 1
ATOM 2653 C C . PRO A 1 342 ? 37.414 -19.946 -70.991 1.00 96.56 342 PRO A C 1
ATOM 2655 O O . PRO A 1 342 ? 38.091 -19.996 -72.014 1.00 96.56 342 PRO A O 1
ATOM 2658 N N . PHE A 1 343 ? 36.247 -19.311 -70.955 1.00 96.25 343 PHE A N 1
ATOM 2659 C CA . PHE A 1 343 ? 35.696 -18.605 -72.116 1.00 96.25 343 PHE A CA 1
ATOM 2660 C C . PHE A 1 343 ? 35.049 -17.291 -71.704 1.00 96.25 343 PHE A C 1
ATOM 2662 O O . PHE A 1 343 ? 34.721 -17.086 -70.537 1.00 96.25 343 PHE A O 1
ATOM 2669 N N . ILE A 1 344 ? 34.843 -16.396 -72.665 1.00 95.56 344 ILE A N 1
ATOM 2670 C CA . ILE A 1 344 ? 34.189 -15.111 -72.414 1.00 95.56 344 ILE A CA 1
ATOM 2671 C C . ILE A 1 344 ? 32.692 -15.236 -72.701 1.00 95.56 344 ILE A C 1
ATOM 2673 O O . ILE A 1 344 ? 32.294 -15.641 -73.792 1.00 95.56 344 ILE A O 1
ATOM 2677 N N . LYS A 1 345 ? 31.858 -14.846 -71.735 1.00 93.88 345 LYS A N 1
ATOM 2678 C CA . LYS A 1 345 ? 30.408 -14.676 -71.891 1.00 93.88 345 LYS A CA 1
ATOM 2679 C C . LYS A 1 345 ? 30.007 -13.339 -71.286 1.00 93.88 345 LYS A C 1
ATOM 2681 O O . LYS A 1 345 ? 30.430 -13.025 -70.181 1.00 93.88 345 LYS A O 1
ATOM 2686 N N . ASP A 1 346 ? 29.242 -12.542 -72.031 1.00 92.88 346 ASP A N 1
ATOM 2687 C CA . ASP A 1 346 ? 28.729 -11.238 -71.583 1.00 92.88 346 ASP A CA 1
ATOM 2688 C C . ASP A 1 346 ? 29.820 -10.312 -70.997 1.00 92.88 346 ASP A C 1
ATOM 2690 O O . ASP A 1 346 ? 29.607 -9.558 -70.052 1.00 92.88 346 ASP A O 1
ATOM 2694 N N . GLY A 1 347 ? 31.034 -10.378 -71.560 1.00 92.50 347 GLY A N 1
ATOM 2695 C CA . GLY A 1 347 ? 32.181 -9.581 -71.109 1.00 92.50 347 GLY A CA 1
ATOM 2696 C C . GLY A 1 347 ? 32.820 -10.053 -69.795 1.00 92.50 347 GLY A C 1
ATOM 2697 O O . GLY A 1 347 ? 33.562 -9.290 -69.172 1.00 92.50 347 GLY A O 1
ATOM 2698 N N . ARG A 1 348 ? 32.547 -11.286 -69.353 1.00 95.12 348 ARG A N 1
ATOM 2699 C CA . ARG A 1 348 ? 33.177 -11.931 -68.193 1.00 95.12 348 ARG A CA 1
ATOM 2700 C C . ARG A 1 348 ? 33.855 -13.234 -68.587 1.00 95.12 348 ARG A C 1
ATOM 2702 O O . ARG A 1 348 ? 33.345 -13.982 -69.416 1.00 95.12 348 ARG A O 1
ATOM 2709 N N . THR A 1 349 ? 35.001 -13.509 -67.969 1.00 95.81 349 THR A N 1
ATOM 2710 C CA . THR A 1 349 ? 35.647 -14.822 -68.044 1.00 95.81 349 THR A CA 1
ATOM 2711 C C . THR A 1 349 ? 34.874 -15.798 -67.171 1.00 95.81 349 THR A C 1
ATOM 2713 O O . THR A 1 349 ? 34.776 -15.603 -65.960 1.00 95.81 349 THR A O 1
ATOM 2716 N N . MET A 1 350 ? 34.363 -16.853 -67.788 1.00 96.62 350 MET A N 1
ATOM 2717 C CA . MET A 1 350 ? 33.644 -17.940 -67.143 1.00 96.62 350 MET A CA 1
ATOM 2718 C C . MET A 1 350 ? 34.588 -19.116 -66.918 1.00 96.62 350 MET A C 1
ATOM 2720 O O . MET A 1 350 ? 35.274 -19.535 -67.851 1.00 96.62 350 MET A O 1
ATOM 2724 N N . VAL A 1 351 ? 34.588 -19.675 -65.709 1.00 96.25 351 VAL A N 1
ATOM 2725 C CA . VAL A 1 351 ? 35.346 -20.891 -65.367 1.00 96.25 351 VAL A CA 1
ATOM 2726 C C . VAL A 1 351 ? 34.493 -21.854 -64.537 1.00 96.25 351 VAL A C 1
ATOM 2728 O O . VAL A 1 351 ? 33.506 -21.413 -63.935 1.00 96.25 351 VAL A O 1
ATOM 2731 N N . PRO A 1 352 ? 34.835 -23.154 -64.486 1.00 95.56 352 PRO A N 1
ATOM 2732 C CA . PRO A 1 352 ? 34.211 -24.073 -63.544 1.00 95.56 352 PRO A CA 1
ATOM 2733 C C . PRO A 1 352 ? 34.403 -23.578 -62.107 1.00 95.56 352 PRO A C 1
ATOM 2735 O O . PRO A 1 352 ? 35.529 -23.339 -61.677 1.00 95.56 352 PRO A O 1
ATOM 2738 N N . LEU A 1 353 ? 33.317 -23.467 -61.343 1.00 94.25 353 LEU A N 1
ATOM 2739 C CA . LEU A 1 353 ? 33.360 -23.044 -59.938 1.00 94.25 353 LEU A CA 1
ATOM 2740 C C . LEU A 1 353 ? 34.289 -23.935 -59.110 1.00 94.25 353 LEU A C 1
ATOM 2742 O O . LEU A 1 353 ? 35.054 -23.442 -58.285 1.00 94.25 353 LEU A O 1
ATOM 2746 N N . ARG A 1 354 ? 34.246 -25.247 -59.366 1.00 91.56 354 ARG A N 1
ATOM 2747 C CA . ARG A 1 354 ? 35.038 -26.240 -58.636 1.00 91.56 354 ARG A CA 1
ATOM 2748 C C . ARG A 1 354 ? 36.541 -25.987 -58.737 1.00 91.56 354 ARG A C 1
ATOM 2750 O O . ARG A 1 354 ? 37.224 -26.168 -57.744 1.00 91.56 354 ARG A O 1
ATOM 2757 N N . PHE A 1 355 ? 37.031 -25.506 -59.879 1.00 91.06 355 PHE A N 1
ATOM 2758 C CA . PHE A 1 355 ? 38.443 -25.151 -60.026 1.00 91.06 355 PHE A CA 1
ATOM 2759 C C . PHE A 1 355 ? 38.864 -24.087 -59.002 1.00 91.06 355 PHE A C 1
ATOM 2761 O O . PHE A 1 355 ? 39.904 -24.220 -58.365 1.00 91.06 355 PHE A O 1
ATOM 2768 N N . ILE A 1 356 ? 38.034 -23.056 -58.807 1.00 85.81 356 ILE A N 1
ATOM 2769 C CA . ILE A 1 356 ? 38.325 -22.007 -57.826 1.00 85.81 356 ILE A CA 1
ATOM 2770 C C . ILE A 1 356 ? 38.231 -22.573 -56.410 1.00 85.81 356 ILE A C 1
ATOM 2772 O O . ILE A 1 356 ? 39.026 -22.213 -55.564 1.00 85.81 356 ILE A O 1
ATOM 2776 N N . ALA A 1 357 ? 37.307 -23.484 -56.121 1.00 87.88 357 ALA A N 1
ATOM 2777 C CA . ALA A 1 357 ? 37.280 -24.092 -54.795 1.00 87.88 357 ALA A CA 1
ATOM 2778 C C . ALA A 1 357 ? 38.517 -24.970 -54.524 1.00 87.88 357 ALA A C 1
ATOM 2780 O O . ALA A 1 357 ? 39.103 -24.879 -53.453 1.00 87.88 357 ALA A O 1
ATOM 2781 N N . GLU A 1 358 ? 38.950 -25.769 -55.502 1.00 87.88 358 GLU A N 1
ATOM 2782 C CA . GLU A 1 358 ? 40.085 -26.688 -55.365 1.00 87.88 358 GLU A CA 1
ATOM 2783 C C . GLU A 1 358 ? 41.427 -25.966 -55.201 1.00 87.88 358 GLU A C 1
ATOM 2785 O O . GLU A 1 358 ? 42.217 -26.353 -54.347 1.00 87.88 358 GLU A O 1
ATOM 2790 N N . GLU A 1 359 ? 41.699 -24.902 -55.967 1.00 89.56 359 GLU A N 1
ATOM 2791 C CA . GLU A 1 359 ? 42.957 -24.147 -55.806 1.00 89.56 359 GLU A CA 1
ATOM 2792 C C . GLU A 1 359 ? 43.026 -23.349 -54.499 1.00 89.56 359 GLU A C 1
ATOM 2794 O O . GLU A 1 359 ? 44.098 -22.885 -54.116 1.00 89.56 359 GLU A O 1
ATOM 2799 N N . PHE A 1 360 ? 41.891 -23.177 -53.824 1.00 87.31 360 PHE A N 1
ATOM 2800 C CA . PHE A 1 360 ? 41.775 -22.426 -52.579 1.00 87.31 360 PHE A CA 1
ATOM 2801 C C . PHE A 1 360 ? 41.454 -23.338 -51.385 1.00 87.31 360 PHE A C 1
ATOM 2803 O O . PHE A 1 360 ? 41.026 -22.836 -50.345 1.00 87.31 360 PHE A O 1
ATOM 2810 N N . ASP A 1 361 ? 41.648 -24.655 -51.536 1.00 86.94 361 ASP A N 1
ATOM 2811 C CA . ASP A 1 361 ? 41.423 -25.686 -50.512 1.00 86.94 361 ASP A CA 1
ATOM 2812 C C . ASP A 1 361 ? 40.020 -25.641 -49.869 1.00 86.94 361 ASP A C 1
ATOM 2814 O O . ASP A 1 361 ? 39.842 -25.941 -48.691 1.00 86.94 361 ASP A O 1
ATOM 2818 N N . CYS A 1 362 ? 38.999 -25.270 -50.643 1.00 89.12 362 CYS A N 1
ATOM 2819 C CA . CYS A 1 362 ? 37.614 -25.179 -50.187 1.00 89.12 362 CYS A CA 1
ATOM 2820 C C . CYS A 1 362 ? 36.806 -26.440 -50.535 1.00 89.12 362 CYS A C 1
ATOM 2822 O O . CYS A 1 362 ? 36.977 -27.054 -51.591 1.00 89.12 362 CYS A O 1
ATOM 2824 N N . GLN A 1 363 ? 35.848 -26.789 -49.677 1.00 89.88 363 GLN A N 1
ATOM 2825 C CA . GLN A 1 363 ? 34.836 -27.809 -49.950 1.00 89.88 363 GLN A CA 1
ATOM 2826 C C . GLN A 1 363 ? 33.662 -27.211 -50.723 1.00 89.88 363 GLN A C 1
ATOM 2828 O O . GLN A 1 363 ? 33.293 -26.060 -50.500 1.00 89.88 363 GLN A O 1
ATOM 2833 N N . VAL A 1 364 ? 33.070 -28.000 -51.626 1.00 90.81 364 VAL A N 1
ATOM 2834 C CA . VAL A 1 364 ? 31.903 -27.599 -52.421 1.00 90.81 364 VAL A CA 1
ATOM 2835 C C . VAL A 1 364 ? 30.790 -28.618 -52.262 1.00 90.81 364 VAL A C 1
ATOM 2837 O O . VAL A 1 364 ? 30.961 -29.785 -52.616 1.00 90.81 364 VAL A O 1
ATOM 2840 N N . GLU A 1 365 ? 29.628 -28.149 -51.829 1.00 90.69 365 GLU A N 1
ATOM 2841 C CA . GLU A 1 365 ? 28.383 -28.911 -51.811 1.00 90.69 365 GLU A CA 1
ATOM 2842 C C . GLU A 1 365 ? 27.357 -28.240 -52.726 1.00 90.69 365 GLU A C 1
ATOM 2844 O O . GLU A 1 365 ? 27.320 -27.017 -52.848 1.00 90.69 365 GLU A O 1
ATOM 2849 N N . TYR A 1 366 ? 26.528 -29.035 -53.400 1.00 89.25 366 TYR A N 1
ATOM 2850 C CA . TYR A 1 366 ? 25.440 -28.526 -54.231 1.00 89.25 366 TYR A CA 1
ATOM 2851 C C . TYR A 1 366 ? 24.111 -29.075 -53.722 1.00 89.25 366 TYR A C 1
ATOM 2853 O O . TYR A 1 366 ? 23.917 -30.288 -53.691 1.00 89.25 366 TYR A O 1
ATOM 2861 N N . GLU A 1 367 ? 23.208 -28.179 -53.335 1.00 87.75 367 GLU A N 1
ATOM 2862 C CA . GLU A 1 367 ? 21.834 -28.499 -52.966 1.00 87.75 367 GLU A CA 1
ATOM 2863 C C . GLU A 1 367 ? 20.932 -28.317 -54.187 1.00 87.75 367 GLU A C 1
ATOM 2865 O O . GLU A 1 367 ? 20.667 -27.193 -54.630 1.00 87.75 367 GLU A O 1
ATOM 2870 N N . GLU A 1 368 ? 20.452 -29.437 -54.723 1.00 84.06 368 GLU A N 1
ATOM 2871 C CA . GLU A 1 368 ? 19.613 -29.466 -55.922 1.00 84.06 368 GLU A CA 1
ATOM 2872 C C . GLU A 1 368 ? 18.278 -28.747 -55.702 1.00 84.06 368 GLU A C 1
ATOM 2874 O O . GLU A 1 368 ? 17.799 -28.046 -56.590 1.00 84.06 368 GLU A O 1
ATOM 2879 N N . THR A 1 369 ? 17.684 -28.864 -54.509 1.00 81.31 369 THR A N 1
ATOM 2880 C CA . THR A 1 369 ? 16.344 -28.318 -54.231 1.00 81.31 369 THR A CA 1
ATOM 2881 C C . THR A 1 369 ? 16.320 -26.794 -54.303 1.00 81.31 369 THR A C 1
ATOM 2883 O O . THR A 1 369 ? 15.340 -26.185 -54.740 1.00 81.31 369 THR A O 1
ATOM 2886 N N . THR A 1 370 ? 17.391 -26.158 -53.831 1.00 82.69 370 THR A N 1
ATOM 2887 C CA . THR A 1 370 ? 17.508 -24.700 -53.777 1.00 82.69 370 THR A CA 1
ATOM 2888 C C . THR A 1 370 ? 18.402 -24.143 -54.879 1.00 82.69 370 THR A C 1
ATOM 2890 O O . THR A 1 370 ? 18.576 -22.926 -54.924 1.00 82.69 370 THR A O 1
ATOM 2893 N N . GLU A 1 371 ? 18.942 -25.002 -55.752 1.00 87.69 371 GLU A N 1
ATOM 2894 C CA . GLU A 1 371 ? 19.959 -24.679 -56.762 1.00 87.69 371 GLU A CA 1
ATOM 2895 C C . GLU A 1 371 ? 21.114 -23.876 -56.150 1.00 87.69 371 GLU A C 1
ATOM 2897 O O . GLU A 1 371 ? 21.515 -22.824 -56.646 1.00 87.69 371 GLU A O 1
ATOM 2902 N N . THR A 1 372 ? 21.610 -24.333 -55.001 1.00 87.69 372 THR A N 1
ATOM 2903 C CA . THR A 1 372 ? 22.573 -23.582 -54.194 1.00 87.69 372 THR A CA 1
ATOM 2904 C C . THR A 1 372 ? 23.895 -24.317 -54.090 1.00 87.69 372 THR A C 1
ATOM 2906 O O . THR A 1 372 ? 23.944 -25.466 -53.668 1.00 87.69 372 THR A O 1
ATOM 2909 N N . VAL A 1 373 ? 24.977 -23.639 -54.454 1.00 90.75 373 VAL A N 1
ATOM 2910 C CA . VAL A 1 373 ? 26.346 -24.092 -54.235 1.00 90.75 373 VAL A CA 1
ATOM 2911 C C . VAL A 1 373 ? 26.841 -23.514 -52.913 1.00 90.75 373 VAL A C 1
ATOM 2913 O O . VAL A 1 373 ? 26.926 -22.295 -52.763 1.00 90.75 373 VAL A O 1
ATOM 2916 N N . PHE A 1 374 ? 27.188 -24.377 -51.968 1.00 90.19 374 PHE A N 1
ATOM 2917 C CA . PHE A 1 374 ? 27.845 -24.012 -50.719 1.00 90.19 374 PHE A CA 1
ATOM 2918 C C . PHE A 1 374 ? 29.346 -24.233 -50.859 1.00 90.19 374 PHE A C 1
ATOM 2920 O O . PHE A 1 374 ? 29.780 -25.311 -51.261 1.00 90.19 374 PHE A O 1
ATOM 2927 N N . ILE A 1 375 ? 30.128 -23.209 -50.536 1.00 91.56 375 ILE A N 1
ATOM 2928 C CA . ILE A 1 375 ? 31.582 -23.256 -50.473 1.00 91.56 375 ILE A CA 1
ATOM 2929 C C . ILE A 1 375 ? 31.996 -22.965 -49.031 1.00 91.56 375 ILE A C 1
ATOM 2931 O O . ILE A 1 375 ? 31.616 -21.930 -48.481 1.00 91.56 375 ILE A O 1
ATOM 2935 N N . SER A 1 376 ? 32.766 -23.862 -48.422 1.00 89.81 376 SER A N 1
ATOM 2936 C CA . SER A 1 376 ? 33.256 -23.721 -47.045 1.00 89.81 376 SER A CA 1
ATOM 2937 C C . SER A 1 376 ? 34.738 -24.061 -46.944 1.00 89.81 376 SER A C 1
ATOM 2939 O O . SER A 1 376 ? 35.220 -24.941 -47.660 1.00 89.81 376 SER A O 1
ATOM 2941 N N . ARG A 1 377 ? 35.449 -23.370 -46.053 1.00 81.00 377 ARG A N 1
ATOM 2942 C CA . ARG A 1 377 ? 36.863 -23.636 -45.742 1.00 81.00 377 ARG A CA 1
ATOM 2943 C C . ARG A 1 377 ? 37.066 -24.746 -44.718 1.00 81.00 377 ARG A C 1
ATOM 2945 O O . ARG A 1 377 ? 36.188 -24.913 -43.840 1.00 81.00 377 ARG A O 1
#